Protein AF-A0A2I0IU37-F1 (afdb_monomer)

Organism: Punica granatum (NCBI:txid22663)

Secondary structure (DSSP, 8-state):
-HHHHTTT-HHHHHHHHHHHHHHHHHHHTT-PPPP-----------S--EEEETTTTEEEEGGGEEE-TTS-EEETT-------SSSS------TTSHHHHHHHHTS-----HHHHHHHHHHTT--S--B-SSTT--PBPPHHHHHHHHHTT-HHHHHHHHHHHHHHHHHH-TTEEE---SS----EEE-S-SSS---EEE-TTS-EEETTTSSS--TTS-HHHHHHHHHHHHHTSGGGHHHHSEEEPTTT--EEE--TT---------S----STTPPPPHHHHHHHHHHHHHHHHHHHHHHHHHHHSSGGGTTTS-HHHHHHHHHHHHHHHHHHHHHHHHHHHHHHSPPPTT-HHHHHHHHHHHHHHHHHHHHHHHHIIIIIIGGG-TT-PPP-PPP-TT-SEEPP-TT--------

InterPro domains:
  IPR001841 Zinc finger, RING-type [PS50089] (53-78)
  IPR002867 IBR domain [PF01485] (158-222)
  IPR002867 IBR domain [SM00647] (158-222)
  IPR013083 Zinc finger, RING/FYVE/PHD-type [G3DSA:3.30.40.10] (46-92)
  IPR031127 E3 ubiquitin ligase RBR family [PTHR11685] (43-270)
  IPR044066 TRIAD supradomain [PS51873] (49-304)
  IPR045840 Ariadne domain [PF19422] (288-407)

Nearest PDB structures (foldseek):
  2c12-assembly1_D  TM=5.646E-01  e=4.382E+00  Fusarium oxysporum
  6dfk-assembly1_G  TM=4.548E-01  e=3.039E+00  Plasmodium falciparum 3D7
  4m70-assembly1_A  TM=3.803E-01  e=4.382E+00  Solanum tuberosum
  8wci-assembly1_P  TM=3.614E-01  e=8.645E+00  Enterococcus hirae ATCC 9790

Foldseek 3Di:
DLCLLVLNPPVVLVVCCVPPNDCVSCVSLLHDDDDPPPDDDDDDDDDFDWDAAPQLRDTHGPVQWDAFPVRDIHGLQRAPDPPPPPPPDDDDDDPDCVVVVVVVVPPRGRQHPQNLLLVCLVVVNLPQSFDPDPPRSHGGDLVVSLVSPCVPPVVSSVSSVVSVVVSSQVSDLQKHAQPDPVGPPDIFGDDDPVPCQQWEAEPQLRIAGSNQNHHAQPPDDPVLVVVVVVVCVVVVVVVVQVVQWDADPPPRDTFHDDPPAPDTDDSRPDDDDDDPPDDDDPVLVLLVLLLVLLVSLLVSLVSCLCCLLHPNCPPFDDPVLSVVLSVVSVVLSVVLVVLSVVLRCLSPDDQDPVPNPVSVVVNVVSSVVNLVSSQVSSCCCQCVRQVSGPVHRDDGRDDDSNGRHYGDDPPPPPPPPDD

Solvent-accessible surface area (backbone atoms only — not comparable to full-atom values): 25410 Å² total; per-residue (Å²): 102,61,48,67,68,51,41,60,41,60,68,61,49,52,51,44,38,73,75,62,31,62,72,51,51,32,52,78,44,22,40,73,81,82,74,84,83,86,69,91,76,92,68,83,92,75,76,86,59,60,46,69,17,87,77,72,71,46,72,40,48,54,95,51,41,51,68,48,89,84,68,57,48,38,32,37,75,34,74,73,76,83,89,80,82,86,87,85,73,96,78,84,89,71,98,80,61,56,73,65,51,54,59,61,76,72,68,75,77,39,72,12,55,33,54,51,48,51,53,36,45,73,73,68,44,62,68,77,55,54,48,90,54,86,94,44,68,36,45,59,58,67,70,58,52,41,52,49,31,40,79,76,36,56,69,58,29,54,50,43,54,49,44,49,51,49,50,52,38,73,49,24,90,51,30,43,70,57,79,48,84,76,74,79,85,53,67,50,72,61,91,52,82,87,60,72,67,34,38,33,20,42,86,85,60,50,59,24,16,67,84,72,59,41,70,64,50,46,73,36,38,67,68,60,49,54,54,49,53,56,46,34,64,71,70,54,54,57,50,54,72,60,71,45,34,56,58,39,95,88,75,62,48,77,24,66,46,61,96,88,52,96,69,72,68,72,78,69,91,66,88,82,83,63,75,91,84,49,85,80,56,73,64,59,58,50,53,52,50,41,51,53,50,50,51,53,40,54,57,36,49,52,58,41,47,54,47,58,76,33,78,82,42,57,86,54,53,56,70,70,58,48,53,54,49,50,55,54,50,56,46,50,51,50,54,44,50,56,44,49,54,50,42,51,48,62,72,70,48,82,79,55,90,90,53,61,62,65,56,51,50,52,49,51,53,39,51,54,51,43,50,50,45,51,52,50,50,50,48,45,45,54,54,59,55,26,58,60,36,78,92,47,66,72,75,53,40,77,92,48,82,89,50,51,49,71,54,76,71,90,81,67,82,75,90,76,88,84,134

pLDDT: mean 71.32, std 19.14, range [24.95, 90.94]

Mean predicted aligned error: 16.09 Å

Radius of gyration: 32.8 Å; Cα contacts (8 Å, |Δi|>4): 435; chains: 1; bounding box: 85×67×91 Å

Structure (mmCIF, N/CA/C/O backbone):
data_AF-A0A2I0IU37-F1
#
_entry.id   AF-A0A2I0IU37-F1
#
loop_
_atom_site.group_PDB
_atom_site.id
_atom_site.type_symbol
_atom_site.label_atom_id
_atom_site.label_alt_id
_atom_site.label_comp_id
_atom_site.label_asym_id
_atom_site.label_entity_id
_atom_site.label_seq_id
_atom_site.pdbx_PDB_ins_code
_atom_site.Cartn_x
_atom_site.Cartn_y
_atom_site.Cartn_z
_atom_site.occupancy
_atom_site.B_iso_or_equiv
_atom_site.auth_seq_id
_atom_site.auth_comp_id
_atom_site.auth_asym_id
_atom_site.auth_atom_id
_atom_site.pdbx_PDB_model_num
ATOM 1 N N . MET A 1 1 ? 6.460 -4.623 -22.653 1.00 71.94 1 MET A N 1
ATOM 2 C CA . MET A 1 1 ? 6.183 -3.400 -23.447 1.00 71.94 1 MET A CA 1
ATOM 3 C C . MET A 1 1 ? 4.710 -2.992 -23.521 1.00 71.94 1 MET A C 1
ATOM 5 O O . MET A 1 1 ? 4.407 -1.898 -23.066 1.00 71.94 1 MET A O 1
ATOM 9 N N . VAL A 1 2 ? 3.784 -3.818 -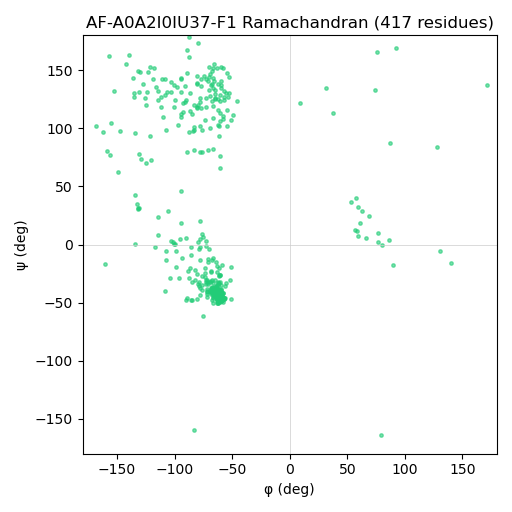24.035 1.00 81.31 2 VAL A N 1
ATOM 10 C CA . VAL A 1 2 ? 2.353 -3.431 -24.171 1.00 81.31 2 VAL A CA 1
ATOM 11 C C . VAL A 1 2 ? 1.696 -3.085 -22.826 1.00 81.31 2 VAL A C 1
ATOM 13 O O . VAL A 1 2 ? 1.024 -2.060 -22.718 1.00 81.31 2 VAL A O 1
ATOM 16 N N . LEU A 1 3 ? 1.945 -3.887 -21.784 1.00 80.44 3 LEU A N 1
ATOM 17 C CA . LEU A 1 3 ? 1.449 -3.609 -20.429 1.00 80.44 3 LEU A CA 1
ATOM 18 C C . LEU A 1 3 ? 2.038 -2.312 -19.865 1.00 80.44 3 LEU A C 1
ATOM 20 O O . LEU A 1 3 ? 1.298 -1.471 -19.377 1.00 80.44 3 LEU A O 1
ATOM 24 N N . ILE A 1 4 ? 3.346 -2.091 -20.030 1.00 76.06 4 ILE A N 1
ATOM 25 C CA . ILE A 1 4 ? 4.011 -0.839 -19.627 1.00 76.06 4 ILE A CA 1
ATOM 26 C C . ILE A 1 4 ? 3.397 0.363 -20.364 1.00 76.06 4 ILE A C 1
ATOM 28 O O . ILE A 1 4 ? 3.166 1.409 -19.761 1.00 76.06 4 ILE A O 1
ATOM 32 N N . HIS A 1 5 ? 3.088 0.237 -21.662 1.00 77.75 5 HIS A N 1
ATOM 33 C CA . HIS A 1 5 ? 2.427 1.304 -22.418 1.00 77.75 5 HIS A CA 1
ATOM 34 C C . HIS A 1 5 ? 1.060 1.665 -21.821 1.00 77.75 5 HIS A C 1
ATOM 36 O O . HIS A 1 5 ? 0.732 2.847 -21.723 1.00 77.75 5 HIS A O 1
ATOM 42 N N . ASN A 1 6 ? 0.311 0.654 -21.383 1.00 78.75 6 ASN A N 1
ATOM 43 C CA . ASN A 1 6 ? -1.023 0.785 -20.806 1.00 78.75 6 ASN A CA 1
ATOM 44 C C . ASN A 1 6 ? -1.031 0.864 -19.273 1.00 78.75 6 ASN A C 1
ATOM 46 O O . ASN A 1 6 ? -2.079 0.661 -18.674 1.00 78.75 6 ASN A O 1
ATOM 50 N N . ARG A 1 7 ? 0.105 1.183 -18.631 1.00 78.56 7 ARG A N 1
ATOM 51 C CA . ARG A 1 7 ? 0.212 1.320 -17.163 1.00 78.56 7 ARG A CA 1
ATOM 52 C C . ARG A 1 7 ? -0.304 0.094 -16.397 1.00 78.56 7 ARG A C 1
ATOM 54 O O . ARG A 1 7 ? -0.900 0.223 -15.339 1.00 78.56 7 ARG A O 1
ATOM 61 N N . TRP A 1 8 ? -0.075 -1.093 -16.954 1.00 78.19 8 TRP A N 1
ATOM 62 C CA . TRP A 1 8 ? -0.468 -2.383 -16.381 1.00 78.19 8 TRP A CA 1
ATOM 63 C C . TRP A 1 8 ? -1.979 -2.578 -16.184 1.00 78.19 8 TRP A C 1
ATOM 65 O O . TRP A 1 8 ? -2.387 -3.495 -15.478 1.00 78.19 8 TRP A O 1
ATOM 75 N N . ASP A 1 9 ? -2.799 -1.774 -16.863 1.00 79.56 9 ASP A N 1
ATOM 76 C CA . ASP A 1 9 ? -4.249 -1.933 -16.920 1.00 79.56 9 ASP A CA 1
ATOM 77 C C . ASP A 1 9 ? -4.616 -3.085 -17.871 1.00 79.56 9 ASP A C 1
ATOM 79 O O . ASP A 1 9 ? -4.598 -2.945 -19.100 1.00 79.56 9 ASP A O 1
ATOM 83 N N . LEU A 1 10 ? -4.873 -4.258 -17.289 1.00 83.12 10 LEU A N 1
ATOM 84 C CA . LEU A 1 10 ? -5.204 -5.470 -18.035 1.00 83.12 10 LEU A CA 1
ATOM 85 C C . LEU A 1 10 ? -6.559 -5.358 -18.732 1.00 83.12 10 LEU A C 1
ATOM 87 O O . LEU A 1 10 ? -6.672 -5.778 -19.881 1.00 83.12 10 LEU A O 1
ATOM 91 N N . GLU A 1 11 ? -7.561 -4.768 -18.082 1.00 83.88 11 GLU A N 1
ATOM 92 C CA . GLU A 1 11 ? -8.905 -4.615 -18.647 1.00 83.88 11 GLU A CA 1
ATOM 93 C C . GLU A 1 11 ? -8.877 -3.741 -19.892 1.00 83.88 11 GLU A C 1
ATOM 95 O O . GLU A 1 11 ? -9.406 -4.122 -20.937 1.00 83.88 11 GLU A O 1
ATOM 100 N N . LYS A 1 12 ? -8.165 -2.613 -19.825 1.00 84.44 12 LYS A N 1
ATOM 101 C CA . LYS A 1 12 ? -7.955 -1.747 -20.981 1.00 84.44 12 LYS A CA 1
ATOM 102 C C . LYS A 1 12 ? -7.259 -2.482 -22.121 1.00 84.44 12 LYS A C 1
ATOM 104 O O . LYS A 1 12 ? -7.632 -2.311 -23.280 1.00 84.44 12 LYS A O 1
ATOM 109 N N . VAL A 1 13 ? -6.250 -3.299 -21.818 1.00 86.00 13 VAL A N 1
ATOM 110 C CA . VAL A 1 13 ? -5.546 -4.088 -22.838 1.00 86.00 13 VAL A CA 1
ATOM 111 C C . VAL A 1 13 ? -6.473 -5.125 -23.468 1.00 86.00 13 VAL A C 1
ATOM 113 O O . VAL A 1 13 ? -6.479 -5.242 -24.693 1.00 86.00 13 VAL A O 1
ATOM 116 N N . TYR A 1 14 ? -7.284 -5.829 -22.675 1.00 87.69 14 TYR A N 1
ATOM 117 C CA . TYR A 1 14 ? -8.273 -6.778 -23.188 1.00 87.69 14 TYR A CA 1
ATOM 118 C C . TYR A 1 14 ? -9.337 -6.089 -24.047 1.00 87.69 14 TYR A C 1
ATOM 120 O O . TYR A 1 14 ? -9.624 -6.569 -25.142 1.00 87.69 14 TYR A O 1
ATOM 128 N N . ALA A 1 15 ? -9.857 -4.939 -23.613 1.00 88.44 15 ALA A N 1
ATOM 129 C CA . ALA A 1 15 ? -10.815 -4.145 -24.378 1.00 88.44 15 ALA A CA 1
ATOM 130 C C . ALA A 1 15 ? -10.221 -3.693 -25.722 1.00 88.44 15 ALA A C 1
ATOM 132 O O . ALA A 1 15 ? -10.802 -3.933 -26.778 1.00 88.44 15 ALA A O 1
ATOM 133 N N . MET A 1 16 ? -9.006 -3.134 -25.714 1.00 86.19 16 MET A N 1
ATOM 134 C CA . MET A 1 16 ? -8.317 -2.722 -26.941 1.00 86.19 16 MET A CA 1
ATOM 135 C C . MET A 1 16 ? -8.012 -3.903 -27.867 1.00 86.19 16 MET A C 1
ATOM 137 O O . MET A 1 16 ? -8.100 -3.761 -29.088 1.00 86.19 16 MET A O 1
ATOM 141 N N . LEU A 1 17 ? -7.649 -5.061 -27.309 1.00 88.75 17 LEU A N 1
ATOM 142 C CA . LEU A 1 17 ? -7.412 -6.278 -28.078 1.00 88.75 17 LEU A CA 1
ATOM 143 C C . LEU A 1 17 ? -8.700 -6.765 -28.753 1.00 88.75 17 LEU A C 1
ATOM 145 O O . LEU A 1 17 ? -8.657 -7.121 -29.929 1.00 88.75 17 LEU A O 1
ATOM 149 N N . ALA A 1 18 ? -9.825 -6.739 -28.035 1.00 88.81 18 ALA A N 1
ATOM 150 C CA . ALA A 1 18 ? -11.132 -7.130 -28.551 1.00 88.81 18 ALA A CA 1
ATOM 151 C C . ALA A 1 18 ? -11.649 -6.164 -29.632 1.00 88.81 18 ALA A C 1
ATOM 153 O O . ALA A 1 18 ? -12.172 -6.609 -30.650 1.00 88.81 18 ALA A O 1
ATOM 154 N N . GLU A 1 19 ? -11.469 -4.854 -29.448 1.00 89.25 19 GLU A N 1
ATOM 155 C CA . GLU A 1 19 ? -11.981 -3.829 -30.368 1.00 89.25 19 GLU A CA 1
ATOM 156 C C . GLU A 1 19 ? -11.107 -3.625 -31.613 1.00 89.25 19 GLU A C 1
ATOM 158 O O . GLU A 1 19 ? -11.607 -3.510 -32.733 1.00 89.25 19 GLU A O 1
ATOM 163 N N . LYS A 1 20 ? -9.787 -3.509 -31.427 1.00 86.94 20 LYS A N 1
ATOM 164 C CA . LYS A 1 20 ? -8.849 -3.065 -32.474 1.00 86.94 20 LYS A CA 1
ATOM 165 C C . LYS A 1 20 ? -7.979 -4.191 -33.030 1.00 86.94 20 LYS A C 1
ATOM 167 O O . LYS A 1 20 ? -7.333 -3.994 -34.065 1.00 86.94 20 LYS A O 1
ATOM 172 N N . GLY A 1 21 ? -7.945 -5.342 -32.359 1.00 87.19 21 GLY A N 1
ATOM 173 C CA . GLY A 1 21 ? -7.084 -6.469 -32.696 1.00 87.19 21 GLY A CA 1
ATOM 174 C C . GLY A 1 21 ? -5.617 -6.272 -32.298 1.00 87.19 21 GLY A C 1
ATOM 175 O O . GLY A 1 21 ? -5.145 -5.167 -32.014 1.00 87.19 21 GLY A O 1
ATOM 176 N N . ALA A 1 22 ? -4.867 -7.376 -32.315 1.00 84.62 22 ALA A N 1
ATOM 177 C CA . ALA A 1 22 ? -3.479 -7.433 -31.860 1.00 84.62 22 ALA A CA 1
ATOM 178 C C . ALA A 1 22 ? -2.561 -6.444 -32.602 1.00 84.62 22 ALA A C 1
ATOM 180 O O . ALA A 1 22 ? -1.798 -5.714 -31.977 1.00 84.62 22 ALA A O 1
ATOM 181 N N . SER A 1 23 ? -2.655 -6.362 -33.932 1.00 82.38 23 SER A N 1
ATOM 182 C CA . SER A 1 23 ? -1.733 -5.557 -34.745 1.00 82.38 23 SER A CA 1
ATOM 183 C C . SER A 1 23 ? -1.749 -4.069 -34.415 1.00 82.38 23 SER A C 1
ATOM 185 O O . SER A 1 23 ? -0.686 -3.456 -34.334 1.00 82.38 23 SER A O 1
ATOM 187 N N . LYS A 1 24 ? -2.929 -3.489 -34.172 1.00 82.94 24 LYS A N 1
ATOM 188 C CA . LYS A 1 24 ? -3.040 -2.081 -33.768 1.00 82.94 24 LYS A CA 1
ATOM 189 C C . LYS A 1 24 ? -2.550 -1.870 -32.338 1.00 82.94 24 LYS A C 1
ATOM 191 O O . LYS A 1 24 ? -1.831 -0.908 -32.096 1.00 82.94 24 LYS A O 1
ATOM 196 N N . LEU A 1 25 ? -2.869 -2.788 -31.422 1.00 85.88 25 LEU A N 1
ATOM 197 C CA . LEU A 1 25 ? -2.403 -2.741 -30.033 1.00 85.88 25 LEU A CA 1
ATOM 198 C C . LEU A 1 25 ? -0.866 -2.743 -29.941 1.00 85.88 25 LEU A C 1
ATOM 200 O O . LEU A 1 25 ? -0.286 -1.933 -29.219 1.00 85.88 25 LEU A O 1
ATOM 204 N N . PHE A 1 26 ? -0.200 -3.623 -30.695 1.00 84.75 26 PHE A N 1
ATOM 205 C CA . PHE A 1 26 ? 1.263 -3.692 -30.740 1.00 84.75 26 PHE A CA 1
ATOM 206 C C . PHE A 1 26 ? 1.877 -2.441 -31.386 1.00 84.75 26 PHE A C 1
ATOM 208 O O . PHE A 1 26 ? 2.810 -1.866 -30.822 1.00 84.75 26 PHE A O 1
ATOM 215 N N . ALA A 1 27 ? 1.312 -1.959 -32.499 1.00 82.56 27 ALA A N 1
ATOM 216 C CA . ALA A 1 27 ? 1.784 -0.748 -33.170 1.00 82.56 27 ALA A CA 1
ATOM 217 C C . ALA A 1 27 ? 1.656 0.511 -32.290 1.00 82.56 27 ALA A C 1
ATOM 219 O O . ALA A 1 27 ? 2.609 1.283 -32.194 1.00 82.56 27 ALA A O 1
ATOM 220 N N . GLU A 1 28 ? 0.526 0.697 -31.596 1.00 82.81 28 GLU A N 1
ATOM 221 C CA . GLU A 1 28 ? 0.327 1.799 -30.637 1.00 82.81 28 GLU A CA 1
ATOM 222 C C . GLU A 1 28 ? 1.335 1.723 -29.471 1.00 82.81 28 GLU A C 1
ATOM 224 O O . GLU A 1 28 ? 1.818 2.748 -28.983 1.00 82.81 28 GLU A O 1
ATOM 229 N N . ALA A 1 29 ? 1.727 0.509 -29.071 1.00 81.06 29 ALA A N 1
ATOM 230 C CA . ALA A 1 29 ? 2.765 0.280 -28.073 1.00 81.06 29 ALA A CA 1
ATOM 231 C C . ALA A 1 29 ? 4.202 0.424 -28.612 1.00 81.06 29 ALA A C 1
ATOM 233 O O . ALA A 1 29 ? 5.134 0.329 -27.816 1.00 81.06 29 ALA A O 1
ATOM 234 N N . GLY A 1 30 ? 4.401 0.655 -29.916 1.00 78.06 30 GLY A N 1
ATOM 235 C CA . GLY A 1 30 ? 5.724 0.721 -30.548 1.00 78.06 30 GLY A CA 1
ATOM 236 C C . GLY A 1 30 ? 6.447 -0.629 -30.604 1.00 78.06 30 GLY A C 1
ATOM 237 O O . GLY A 1 30 ? 7.675 -0.664 -30.629 1.00 78.06 30 GLY A O 1
ATOM 238 N N . VAL A 1 31 ? 5.695 -1.730 -30.576 1.00 82.06 31 VAL A N 1
ATOM 239 C CA . VAL A 1 31 ? 6.197 -3.107 -30.615 1.00 82.06 31 VAL A CA 1
ATOM 240 C C . VAL A 1 31 ? 5.867 -3.702 -31.979 1.00 82.06 31 VAL A C 1
ATOM 242 O O . VAL A 1 31 ? 4.722 -3.658 -32.427 1.00 82.06 31 VAL A O 1
ATOM 245 N N . SER A 1 32 ? 6.855 -4.274 -32.654 1.00 74.94 32 SER A N 1
ATOM 246 C CA . SER A 1 32 ? 6.633 -5.047 -33.877 1.00 74.94 32 SER A CA 1
ATOM 247 C C . SER A 1 32 ? 6.171 -6.463 -33.539 1.00 74.94 32 SER A C 1
ATOM 249 O O . SER A 1 32 ? 6.703 -7.095 -32.632 1.00 74.94 32 SER A O 1
ATOM 251 N N . ILE A 1 33 ? 5.188 -6.977 -34.282 1.00 67.69 33 ILE A N 1
ATOM 252 C CA . ILE A 1 33 ? 4.792 -8.386 -34.182 1.00 67.69 33 ILE A CA 1
ATOM 253 C C . ILE A 1 33 ? 5.898 -9.230 -34.836 1.00 67.69 33 ILE A C 1
ATOM 255 O O . ILE A 1 33 ? 6.213 -8.965 -36.004 1.00 67.69 33 ILE A O 1
ATOM 259 N N . PRO A 1 34 ? 6.473 -10.231 -34.143 1.00 57.00 34 PRO A N 1
ATOM 260 C CA . PRO A 1 34 ? 7.392 -11.173 -34.766 1.00 57.00 34 PRO A CA 1
ATOM 261 C C . PRO A 1 34 ? 6.689 -11.847 -35.944 1.00 57.00 34 PRO A C 1
ATOM 263 O O . PRO A 1 34 ? 5.604 -12.409 -35.787 1.00 57.00 34 PRO A O 1
ATOM 266 N N . LYS A 1 35 ? 7.275 -11.777 -37.139 1.00 53.84 35 LYS A N 1
ATOM 267 C CA . LYS A 1 35 ? 6.810 -12.612 -38.247 1.00 53.84 35 LYS A CA 1
ATOM 268 C C . LYS A 1 35 ? 7.194 -14.051 -37.901 1.00 53.84 35 LYS A C 1
ATOM 270 O O . LYS A 1 35 ? 8.344 -14.297 -37.555 1.00 53.84 35 LYS A O 1
ATOM 275 N N . GLU A 1 36 ? 6.246 -14.987 -37.949 1.00 44.12 36 GLU A N 1
ATOM 276 C CA . GLU A 1 36 ? 6.586 -16.411 -37.913 1.00 44.12 36 GLU A CA 1
ATOM 277 C C . GLU A 1 36 ? 7.467 -16.711 -39.131 1.00 44.12 36 GLU A C 1
ATOM 279 O O . GLU A 1 36 ? 6.978 -16.745 -40.263 1.00 44.12 36 GLU A O 1
ATOM 284 N N . ASP A 1 37 ? 8.766 -16.905 -38.914 1.00 37.66 37 ASP A N 1
ATOM 285 C CA . ASP A 1 37 ? 9.692 -17.313 -39.966 1.00 37.66 37 ASP A CA 1
ATOM 286 C C . ASP A 1 37 ? 9.415 -18.777 -40.349 1.00 37.66 37 ASP A C 1
ATOM 288 O O . ASP A 1 37 ? 10.088 -19.716 -39.925 1.00 37.66 37 ASP A O 1
ATOM 292 N N . ARG A 1 38 ? 8.403 -18.993 -41.195 1.00 44.59 38 ARG A N 1
ATOM 293 C CA . ARG A 1 38 ? 8.286 -20.209 -42.004 1.00 44.59 38 ARG A CA 1
ATOM 294 C C . ARG A 1 38 ? 9.141 -20.065 -43.257 1.00 44.59 38 ARG A C 1
ATOM 296 O O . ARG A 1 38 ? 8.619 -19.796 -44.331 1.00 44.59 38 ARG A O 1
ATOM 303 N N . SER A 1 39 ? 10.439 -20.315 -43.128 1.00 39.28 39 SER A N 1
ATOM 304 C CA . SER A 1 39 ? 11.237 -20.864 -44.232 1.00 39.28 39 SER A CA 1
ATOM 305 C C . SER A 1 39 ? 12.603 -21.322 -43.739 1.00 39.28 39 SER A C 1
ATOM 307 O O . SER A 1 39 ? 13.531 -20.539 -43.551 1.00 39.28 39 SER A O 1
ATOM 309 N N . SER A 1 40 ? 12.706 -22.634 -43.579 1.00 45.16 40 SER A N 1
ATOM 310 C CA . SER A 1 40 ? 13.938 -23.401 -43.578 1.00 45.16 40 SER A CA 1
ATOM 311 C C . SER A 1 40 ? 14.692 -23.207 -44.896 1.00 45.16 40 SER A C 1
ATOM 313 O O . SER A 1 40 ? 14.290 -23.728 -45.935 1.00 45.16 40 SER A O 1
ATOM 315 N N . HIS A 1 41 ? 15.833 -22.527 -44.851 1.00 40.00 41 HIS A N 1
ATOM 316 C CA . HIS A 1 41 ? 16.887 -22.699 -45.849 1.00 40.00 41 HIS A CA 1
ATOM 317 C C . HIS A 1 41 ? 18.165 -23.134 -45.139 1.00 40.00 41 HIS A C 1
ATOM 319 O O . HIS A 1 41 ? 18.947 -22.326 -44.647 1.00 40.00 41 HIS A O 1
ATOM 325 N N . ASN A 1 42 ? 18.341 -24.457 -45.087 1.00 42.31 42 ASN A N 1
ATOM 326 C CA . ASN A 1 42 ? 19.634 -25.086 -44.868 1.00 42.31 42 ASN A CA 1
ATOM 327 C C . ASN A 1 42 ? 20.540 -24.696 -46.039 1.00 42.31 42 ASN A C 1
ATOM 329 O O . ASN A 1 42 ? 20.406 -25.262 -47.121 1.00 42.31 42 ASN A O 1
ATOM 333 N N . ASN A 1 43 ? 21.455 -23.757 -45.818 1.00 40.00 43 ASN A N 1
ATOM 334 C CA . ASN A 1 43 ? 22.636 -23.603 -46.657 1.00 40.00 43 ASN A CA 1
ATOM 335 C C . ASN A 1 43 ? 23.889 -23.818 -45.802 1.00 40.00 43 ASN A C 1
ATOM 337 O O . ASN A 1 43 ? 23.891 -23.434 -44.629 1.00 40.00 43 ASN A O 1
ATOM 341 N N . PRO A 1 44 ? 24.937 -24.461 -46.349 1.00 45.31 44 PRO A N 1
ATOM 342 C CA . PRO A 1 44 ? 26.128 -24.791 -45.588 1.00 45.31 44 PRO A CA 1
ATOM 343 C C . PRO A 1 44 ? 26.857 -23.518 -45.165 1.00 45.31 44 PRO A C 1
ATOM 345 O O . PRO A 1 44 ? 26.965 -22.558 -45.925 1.00 45.31 44 PRO A O 1
ATOM 348 N N . VAL A 1 45 ? 27.369 -23.557 -43.941 1.00 52.81 45 VAL A N 1
ATOM 349 C CA . VAL A 1 45 ? 28.229 -22.549 -43.326 1.00 52.81 45 VAL A CA 1
ATOM 350 C C . VAL A 1 45 ? 29.442 -22.278 -44.219 1.00 52.81 45 VAL A C 1
ATOM 352 O O . VAL A 1 45 ? 30.284 -23.157 -44.393 1.00 52.81 45 VAL A O 1
ATOM 355 N N . ALA A 1 46 ? 29.554 -21.055 -44.736 1.00 44.84 46 ALA A N 1
ATOM 356 C CA . ALA A 1 46 ? 30.813 -20.498 -45.211 1.00 44.84 46 ALA A CA 1
ATOM 357 C C . ALA A 1 46 ? 30.804 -18.965 -45.103 1.00 44.84 46 ALA A C 1
ATOM 359 O O . ALA A 1 46 ? 29.874 -18.306 -45.555 1.00 44.84 46 ALA A O 1
ATOM 360 N N . GLU A 1 47 ? 31.903 -18.464 -44.536 1.00 45.03 47 GLU A N 1
ATOM 361 C CA . GLU A 1 47 ? 32.385 -17.079 -44.510 1.00 45.03 47 GLU A CA 1
ATOM 362 C C . GLU A 1 47 ? 31.650 -16.094 -43.594 1.00 45.03 47 GLU A C 1
ATOM 364 O O . GLU A 1 47 ? 30.429 -16.014 -43.531 1.00 45.03 47 GLU A O 1
ATOM 369 N N . SER A 1 48 ? 32.446 -15.340 -42.830 1.00 56.75 48 SER A N 1
ATOM 370 C CA . SER A 1 48 ? 31.991 -14.331 -41.881 1.00 56.75 48 SER A CA 1
ATOM 371 C C . SER A 1 48 ? 31.074 -13.323 -42.574 1.00 56.75 48 SER A C 1
ATOM 373 O O . SER A 1 48 ? 31.549 -12.420 -43.269 1.00 56.75 48 SER A O 1
ATOM 375 N N . SER A 1 49 ? 29.767 -13.465 -42.374 1.00 76.12 49 SER A N 1
ATOM 376 C CA . SER A 1 49 ? 28.757 -12.501 -42.786 1.00 76.12 49 SER A CA 1
ATOM 377 C C . SER A 1 49 ? 29.092 -11.160 -42.130 1.00 76.12 49 SER A C 1
ATOM 379 O O . SER A 1 49 ? 28.998 -10.979 -40.914 1.00 76.12 49 SER A O 1
ATOM 381 N N . THR A 1 50 ? 29.567 -10.213 -42.938 1.00 81.12 50 THR A N 1
ATOM 382 C CA . THR A 1 50 ? 29.742 -8.825 -42.508 1.00 81.12 50 THR A CA 1
ATOM 383 C C . THR A 1 50 ? 28.504 -8.032 -42.898 1.00 81.12 50 THR A C 1
ATOM 385 O O . THR A 1 50 ? 27.896 -8.272 -43.942 1.00 81.12 50 THR A O 1
ATOM 388 N N . ARG A 1 51 ? 28.091 -7.098 -42.043 1.00 82.88 51 ARG 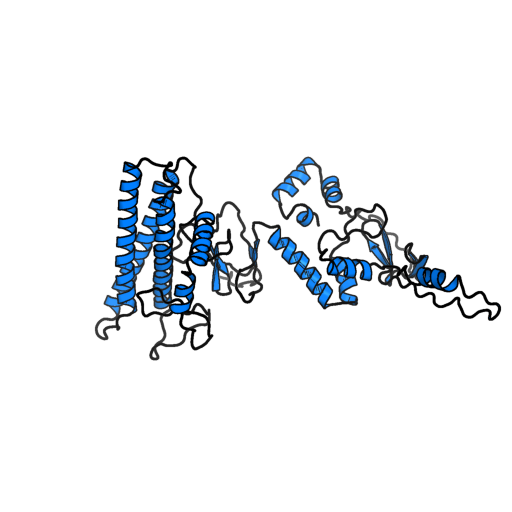A N 1
ATOM 389 C CA . ARG A 1 51 ? 26.956 -6.205 -42.288 1.00 82.88 51 ARG A CA 1
ATOM 390 C C . ARG A 1 51 ? 27.394 -4.755 -42.191 1.00 82.88 51 ARG A C 1
ATOM 392 O O . ARG A 1 51 ? 28.305 -4.423 -41.443 1.00 82.88 51 ARG A O 1
ATOM 399 N N . TYR A 1 52 ? 26.741 -3.898 -42.966 1.00 83.56 52 TYR A N 1
ATOM 400 C CA . TYR A 1 52 ? 27.055 -2.475 -43.035 1.00 83.56 52 TYR A CA 1
ATOM 401 C C . TYR A 1 52 ? 26.319 -1.689 -41.945 1.00 83.56 52 TYR A C 1
ATOM 403 O O . TYR A 1 52 ? 25.105 -1.820 -41.796 1.00 83.56 52 TYR A O 1
ATOM 411 N N . CYS A 1 53 ? 27.045 -0.854 -41.202 1.00 82.75 53 CYS A N 1
ATOM 412 C CA . CYS A 1 53 ? 26.488 0.059 -40.209 1.00 82.75 53 CYS A CA 1
ATOM 413 C C . CYS A 1 53 ? 26.387 1.478 -40.781 1.00 82.75 53 CYS A C 1
ATOM 415 O O . CYS A 1 53 ? 27.409 2.105 -41.059 1.00 82.75 53 CYS A O 1
ATOM 417 N N . SER A 1 54 ? 25.179 2.038 -40.874 1.00 79.31 54 SER A N 1
ATOM 418 C CA . SER A 1 54 ? 24.955 3.403 -41.383 1.00 79.31 54 SER A CA 1
ATOM 419 C C . SER A 1 54 ? 25.437 4.519 -40.441 1.00 79.31 54 SER A C 1
ATOM 421 O O . SER A 1 54 ? 25.562 5.660 -40.874 1.00 79.31 54 SER A O 1
ATOM 423 N N . ILE A 1 55 ? 25.766 4.210 -39.177 1.00 78.62 55 ILE A N 1
ATOM 424 C CA . ILE A 1 55 ? 26.247 5.200 -38.193 1.00 78.62 55 ILE A CA 1
ATOM 425 C C . ILE A 1 55 ? 27.764 5.430 -38.298 1.00 78.62 55 ILE A C 1
ATOM 427 O O . ILE A 1 55 ? 28.206 6.579 -38.307 1.00 78.62 55 ILE A O 1
ATOM 431 N N . CYS A 1 56 ? 28.585 4.370 -38.361 1.00 80.50 56 CYS A N 1
ATOM 432 C CA . CYS A 1 56 ? 30.039 4.508 -38.579 1.00 80.50 56 CYS A CA 1
ATOM 433 C C . CYS A 1 56 ? 30.459 4.403 -40.045 1.00 80.50 56 CYS A C 1
ATOM 435 O O . CYS A 1 56 ? 31.596 4.756 -40.346 1.00 80.50 56 CYS A O 1
ATOM 437 N N . MET A 1 57 ? 29.557 3.976 -40.936 1.00 80.94 57 MET A N 1
ATOM 438 C CA . MET A 1 57 ? 29.822 3.704 -42.353 1.00 80.94 57 MET A CA 1
ATOM 439 C C . MET A 1 57 ? 30.833 2.568 -42.588 1.00 80.94 57 MET A C 1
ATOM 441 O O . MET A 1 57 ? 31.528 2.559 -43.601 1.00 80.94 57 MET A O 1
ATOM 445 N N . GLU A 1 58 ? 30.913 1.602 -41.667 1.00 78.69 58 GLU A N 1
ATOM 446 C CA . GLU A 1 58 ? 31.828 0.454 -41.741 1.00 78.69 58 GLU A CA 1
ATOM 447 C C . GLU A 1 58 ? 31.066 -0.875 -41.798 1.00 78.69 58 GLU A C 1
ATOM 449 O O . GLU A 1 58 ? 29.955 -0.997 -41.269 1.00 78.69 58 GLU A O 1
ATOM 454 N N . SER A 1 59 ? 31.686 -1.881 -42.421 1.00 82.38 59 SER A N 1
ATOM 455 C CA . SER A 1 59 ? 31.197 -3.261 -42.421 1.00 82.38 59 SER A CA 1
ATOM 456 C C . SER A 1 59 ? 31.805 -4.031 -41.254 1.00 82.38 59 SER A C 1
ATOM 458 O O . SER A 1 59 ? 33.026 -4.134 -41.151 1.00 82.38 59 SER A O 1
ATOM 460 N N . MET A 1 60 ? 30.961 -4.588 -40.390 1.00 78.88 60 MET A N 1
ATOM 461 C CA . MET A 1 60 ? 31.377 -5.307 -39.186 1.00 78.88 60 MET A CA 1
ATOM 462 C C . MET A 1 60 ? 30.856 -6.745 -39.202 1.00 78.88 60 MET A C 1
ATOM 464 O O . MET A 1 60 ? 29.812 -7.007 -39.804 1.00 78.88 60 MET A O 1
ATOM 468 N N . PRO A 1 61 ? 31.541 -7.692 -38.540 1.00 84.56 61 PRO A N 1
ATOM 469 C CA . PRO A 1 61 ? 31.022 -9.045 -38.383 1.00 84.56 61 PRO A CA 1
ATOM 470 C C . PRO A 1 61 ? 29.723 -9.054 -37.563 1.00 84.56 61 PRO A C 1
ATOM 472 O O . PRO A 1 61 ? 29.518 -8.199 -36.697 1.00 84.56 61 PRO A O 1
ATOM 475 N N . GLU A 1 62 ? 28.859 -10.042 -37.807 1.00 80.75 62 GLU A N 1
ATOM 476 C CA . GLU A 1 62 ? 27.541 -10.137 -37.157 1.00 80.75 62 GLU A CA 1
ATOM 477 C C . GLU A 1 62 ? 27.592 -10.122 -35.620 1.00 80.75 62 GLU A C 1
ATOM 479 O O . GLU A 1 62 ? 26.725 -9.523 -34.995 1.00 80.75 62 GLU A O 1
ATOM 484 N N . ASN A 1 63 ? 28.630 -10.676 -34.988 1.00 81.88 63 ASN A N 1
ATOM 485 C CA . ASN A 1 63 ? 28.778 -10.671 -33.523 1.00 81.88 63 ASN A CA 1
ATOM 486 C C . ASN A 1 63 ? 29.028 -9.275 -32.909 1.00 81.88 63 ASN A C 1
ATOM 488 O O . ASN A 1 63 ? 28.918 -9.106 -31.696 1.00 81.88 63 ASN A O 1
ATOM 492 N N . HIS A 1 64 ? 29.364 -8.271 -33.722 1.00 84.25 64 HIS A N 1
ATOM 493 C CA . HIS A 1 64 ? 29.579 -6.890 -33.289 1.00 84.25 64 HIS A CA 1
ATOM 494 C C . HIS A 1 64 ? 28.402 -5.967 -33.617 1.00 84.25 64 HIS A C 1
ATOM 496 O O . HIS A 1 64 ? 28.473 -4.763 -33.341 1.00 84.25 64 HIS A O 1
ATOM 502 N N . MET A 1 65 ? 27.324 -6.509 -34.186 1.00 87.31 65 MET A N 1
ATOM 503 C CA . MET A 1 65 ? 26.149 -5.752 -34.594 1.00 87.31 65 MET A CA 1
ATOM 504 C C . MET A 1 65 ? 24.877 -6.352 -34.011 1.00 87.31 65 MET A C 1
ATOM 506 O O . MET A 1 65 ? 24.667 -7.558 -34.045 1.00 87.31 65 MET A O 1
ATOM 510 N N . THR A 1 66 ? 23.982 -5.491 -33.538 1.00 88.50 66 THR A N 1
ATOM 511 C CA . THR A 1 66 ? 22.665 -5.908 -33.053 1.00 88.50 66 THR A CA 1
ATOM 512 C C . THR A 1 66 ? 21.597 -5.391 -33.996 1.00 88.50 66 THR A C 1
ATOM 514 O O . THR A 1 66 ? 21.552 -4.197 -34.317 1.00 88.50 66 THR A O 1
ATOM 517 N N . ARG A 1 67 ? 20.742 -6.305 -34.461 1.00 88.75 67 ARG A N 1
ATOM 518 C CA . ARG A 1 67 ? 19.518 -6.004 -35.206 1.00 88.75 67 ARG A CA 1
ATOM 519 C C . ARG A 1 67 ? 18.345 -5.954 -34.228 1.00 88.75 67 ARG A C 1
ATOM 521 O O . ARG A 1 67 ? 18.189 -6.868 -33.431 1.00 88.75 67 ARG A O 1
ATOM 528 N N . MET A 1 68 ? 17.536 -4.904 -34.318 1.00 86.81 68 MET A N 1
ATOM 529 C CA . MET A 1 68 ? 16.280 -4.774 -33.571 1.00 86.81 68 MET A CA 1
ATOM 530 C C . MET A 1 68 ? 15.113 -5.379 -34.352 1.00 86.81 68 MET A C 1
ATOM 532 O O . MET A 1 68 ? 15.218 -5.586 -35.561 1.00 86.81 68 MET A O 1
ATOM 536 N N . ASP A 1 69 ? 13.969 -5.558 -33.695 1.00 82.88 69 ASP A N 1
ATOM 537 C CA . ASP A 1 69 ? 12.765 -6.135 -34.312 1.00 82.88 69 ASP A CA 1
ATOM 538 C C . ASP A 1 69 ? 12.195 -5.288 -35.466 1.00 82.88 69 ASP A C 1
ATOM 540 O O . ASP A 1 69 ? 11.570 -5.809 -36.388 1.00 82.88 69 ASP A O 1
ATOM 544 N N . CYS A 1 70 ? 12.488 -3.982 -35.485 1.00 83.38 70 CYS A N 1
ATOM 545 C CA . CYS A 1 70 ? 12.205 -3.107 -36.629 1.00 83.38 70 CYS A CA 1
ATOM 546 C C . CYS A 1 70 ? 13.087 -3.373 -37.864 1.00 83.38 70 CYS A C 1
ATOM 548 O O . CYS A 1 70 ? 12.908 -2.726 -38.890 1.00 83.38 70 CYS A O 1
ATOM 550 N N . GLY A 1 71 ? 14.053 -4.291 -37.778 1.00 83.00 71 GLY A N 1
ATOM 551 C CA . GLY A 1 71 ? 14.967 -4.668 -38.858 1.00 83.00 71 GLY A CA 1
ATOM 552 C C . GLY A 1 71 ? 16.257 -3.843 -38.929 1.00 83.00 71 GLY A C 1
ATOM 553 O O . GLY A 1 71 ? 17.236 -4.304 -39.526 1.00 83.00 71 GLY A O 1
ATOM 554 N N . HIS A 1 72 ? 16.302 -2.673 -38.283 1.00 87.31 72 HIS A N 1
ATOM 555 C CA . HIS A 1 72 ? 17.488 -1.812 -38.243 1.00 87.31 72 HIS A CA 1
ATOM 556 C C . HIS A 1 72 ? 18.626 -2.452 -37.445 1.00 87.31 72 HIS A C 1
ATOM 558 O O . HIS A 1 72 ? 18.406 -3.049 -36.387 1.00 87.31 72 HIS A O 1
ATOM 564 N N . CYS A 1 73 ? 19.850 -2.330 -37.958 1.00 87.31 73 CYS A N 1
ATOM 565 C CA . CYS A 1 73 ? 21.027 -3.008 -37.432 1.00 87.31 73 CYS A CA 1
ATOM 566 C C . CYS A 1 73 ? 22.213 -2.047 -37.358 1.00 87.31 73 CYS A C 1
ATOM 568 O O . CYS A 1 73 ? 22.571 -1.423 -38.354 1.00 87.31 73 CYS A O 1
ATOM 570 N N . PHE A 1 74 ? 22.830 -1.953 -36.182 1.00 88.44 74 PHE A N 1
ATOM 571 C CA . PHE A 1 74 ? 23.959 -1.057 -35.931 1.00 88.44 74 PHE A CA 1
ATOM 572 C C . PHE A 1 74 ? 25.011 -1.745 -35.064 1.00 88.44 74 PHE A C 1
ATOM 574 O O . PHE A 1 74 ? 24.731 -2.741 -34.392 1.00 88.44 74 PHE A O 1
ATOM 581 N N . CYS A 1 75 ? 26.221 -1.189 -35.052 1.00 89.19 75 CYS A N 1
ATOM 582 C CA . CYS A 1 75 ? 27.305 -1.663 -34.197 1.00 89.19 75 CYS A CA 1
ATOM 583 C C . CYS A 1 75 ? 26.953 -1.530 -32.710 1.00 89.19 75 CYS A C 1
ATOM 585 O O . CYS A 1 75 ? 26.475 -0.481 -32.265 1.00 89.19 75 CYS A O 1
ATOM 587 N N . ASN A 1 76 ? 27.295 -2.552 -31.924 1.00 86.00 76 ASN A N 1
ATOM 588 C CA . ASN A 1 76 ? 27.163 -2.520 -30.464 1.00 86.00 76 ASN A CA 1
ATOM 589 C C . ASN A 1 76 ? 28.052 -1.414 -29.884 1.00 86.00 76 ASN A C 1
ATOM 591 O O . ASN A 1 76 ? 27.592 -0.530 -29.164 1.00 86.00 76 ASN A O 1
ATOM 595 N N . ASN A 1 77 ? 29.312 -1.400 -30.326 1.00 82.88 77 ASN A N 1
ATOM 596 C CA . ASN A 1 77 ? 30.340 -0.447 -29.925 1.00 82.88 77 ASN A CA 1
ATOM 597 C C . ASN A 1 77 ? 30.858 0.313 -31.151 1.00 82.88 77 ASN A C 1
ATOM 599 O O . ASN A 1 77 ? 31.955 0.050 -31.639 1.00 82.88 77 ASN A O 1
ATOM 603 N N . CYS A 1 78 ? 30.044 1.227 -31.677 1.00 78.69 78 CYS A N 1
ATOM 604 C CA . CYS A 1 78 ? 30.401 2.072 -32.815 1.00 78.69 78 CYS A CA 1
ATOM 605 C C . CYS A 1 78 ? 31.613 2.950 -32.447 1.00 78.69 78 CYS A C 1
ATOM 607 O O . CYS A 1 78 ? 31.477 3.921 -31.710 1.00 78.69 78 CYS A O 1
ATOM 609 N N . LYS A 1 79 ? 32.819 2.587 -32.897 1.00 63.69 79 LYS A N 1
ATOM 610 C CA . LYS A 1 79 ? 34.049 3.341 -32.623 1.00 63.69 79 LYS A CA 1
ATOM 611 C C . LYS A 1 79 ? 34.488 4.053 -33.894 1.00 63.69 79 LYS A C 1
ATOM 613 O O . LYS A 1 79 ? 35.184 3.460 -34.705 1.00 63.69 79 LYS A O 1
ATOM 618 N N . LYS A 1 80 ? 34.176 5.342 -34.048 1.00 51.66 80 LYS A N 1
ATOM 619 C CA . LYS A 1 80 ? 34.963 6.170 -34.972 1.00 51.66 80 LYS A CA 1
ATOM 620 C C . LYS A 1 80 ? 36.201 6.648 -34.226 1.00 51.66 80 LYS A C 1
ATOM 622 O O . LYS A 1 80 ? 36.142 7.603 -33.461 1.00 51.66 80 LYS A O 1
ATOM 627 N N . PHE A 1 81 ? 37.322 5.967 -34.430 1.00 44.78 81 PHE A N 1
ATOM 628 C CA . PHE A 1 81 ? 38.636 6.507 -34.086 1.00 44.78 81 PHE A CA 1
ATOM 629 C C . PHE A 1 81 ? 39.517 6.458 -35.332 1.00 44.78 81 PHE A C 1
ATOM 631 O O . PHE A 1 81 ? 40.437 5.654 -35.438 1.00 44.78 81 PHE A O 1
ATOM 638 N N . SER A 1 82 ? 39.212 7.304 -36.320 1.00 38.94 82 SER A N 1
ATOM 639 C CA . SER A 1 82 ? 40.120 7.501 -37.452 1.00 38.94 82 SER A CA 1
ATOM 640 C C . SER A 1 82 ? 41.100 8.626 -37.130 1.00 38.94 82 SER A C 1
ATOM 642 O O . SER A 1 82 ? 40.955 9.759 -37.574 1.00 38.94 82 SER A O 1
ATOM 644 N N . LEU A 1 83 ? 42.124 8.289 -36.347 1.00 41.09 83 LEU A N 1
ATOM 645 C CA . LEU A 1 83 ? 43.395 9.017 -36.293 1.00 41.09 83 LEU A CA 1
ATOM 646 C C . LEU A 1 83 ? 44.397 8.351 -37.259 1.00 41.09 83 LEU A C 1
ATOM 648 O O . LEU A 1 83 ? 45.528 8.050 -36.895 1.00 41.09 83 LEU A O 1
ATOM 652 N N . ARG A 1 84 ? 43.972 8.044 -38.495 1.00 39.56 84 ARG A N 1
ATOM 653 C CA . ARG A 1 84 ? 44.836 7.399 -39.508 1.00 39.56 84 ARG A CA 1
ATOM 654 C C . ARG A 1 84 ? 45.158 8.252 -40.741 1.00 39.56 84 ARG A C 1
ATOM 656 O O . ARG A 1 84 ? 45.802 7.743 -41.645 1.00 39.56 84 ARG A O 1
ATOM 663 N N . TYR A 1 85 ? 44.797 9.539 -40.763 1.00 40.84 85 TYR A N 1
ATOM 664 C CA . TYR A 1 85 ? 44.980 10.402 -41.947 1.00 40.84 85 TYR A CA 1
ATOM 665 C C . TYR A 1 85 ? 45.624 11.783 -41.691 1.00 40.84 85 TYR A C 1
ATOM 667 O O . TYR A 1 85 ? 45.351 12.725 -42.423 1.00 40.84 85 TYR A O 1
ATOM 675 N N . LEU A 1 86 ? 46.509 11.935 -40.696 1.00 42.53 86 LEU A N 1
ATOM 676 C CA . LEU A 1 86 ? 47.274 13.189 -40.507 1.00 42.53 86 LEU A CA 1
ATOM 677 C C . LEU A 1 86 ? 48.785 12.989 -40.283 1.00 42.53 86 LEU A C 1
ATOM 679 O O . LEU A 1 86 ? 49.414 13.756 -39.566 1.00 42.53 86 LEU A O 1
ATOM 683 N N . LEU A 1 87 ? 49.396 11.986 -40.923 1.00 43.06 87 LEU A N 1
ATOM 684 C CA . LEU A 1 87 ? 50.862 11.903 -41.052 1.00 43.06 87 LEU A CA 1
ATOM 685 C C . LEU A 1 87 ? 51.305 11.536 -42.476 1.00 43.06 87 LEU A C 1
ATOM 687 O O . LEU A 1 87 ? 52.217 10.738 -42.658 1.00 43.06 87 LEU A O 1
ATOM 691 N N . VAL A 1 88 ? 50.691 12.126 -43.505 1.00 42.66 88 VAL A N 1
ATOM 692 C CA . VAL A 1 88 ? 51.333 12.193 -44.827 1.00 42.66 88 VAL A CA 1
ATOM 693 C C . VAL A 1 88 ? 51.189 13.601 -45.380 1.00 42.66 88 VAL A C 1
ATOM 695 O O . VAL A 1 88 ? 50.174 13.950 -45.962 1.00 42.66 88 VAL A O 1
ATOM 698 N N . SER A 1 89 ? 52.257 14.361 -45.148 1.00 38.06 89 SER A N 1
ATOM 699 C CA . SER A 1 89 ? 52.807 15.469 -45.936 1.00 38.06 89 SER A CA 1
ATOM 700 C C . SER A 1 89 ? 53.029 16.718 -45.089 1.00 38.06 89 SER A C 1
ATOM 702 O O . SER A 1 89 ? 52.232 17.654 -45.071 1.00 38.06 89 SER A O 1
ATOM 704 N N . SER A 1 90 ? 54.180 16.741 -44.413 1.00 49.25 90 SER A N 1
ATOM 705 C CA . SER A 1 90 ? 54.872 17.990 -44.115 1.00 49.25 90 SER A CA 1
ATOM 706 C C . SER A 1 90 ? 54.982 18.794 -45.403 1.00 49.25 90 SER A C 1
ATOM 708 O O . SER A 1 90 ? 55.693 18.356 -46.304 1.00 49.25 90 SER A O 1
ATOM 710 N N . SER A 1 91 ? 54.269 19.918 -45.501 1.00 52.34 91 SER A N 1
ATOM 711 C CA . SER A 1 91 ? 54.740 21.218 -46.011 1.00 52.34 91 SER A CA 1
ATOM 712 C C . SER A 1 91 ? 53.560 22.193 -46.169 1.00 52.34 91 SER A C 1
ATOM 714 O O . SER A 1 91 ? 52.523 21.827 -46.705 1.00 52.34 91 SER A O 1
ATOM 716 N N . PHE A 1 92 ? 53.787 23.447 -45.762 1.00 40.25 92 PHE A N 1
ATOM 717 C CA . PHE A 1 92 ? 52.989 24.662 -46.019 1.00 40.25 92 PHE A CA 1
ATOM 718 C C . PHE A 1 92 ? 51.814 25.013 -45.077 1.00 40.25 92 PHE A C 1
ATOM 720 O O . PHE A 1 92 ? 50.651 24.702 -45.297 1.00 40.25 92 PHE A O 1
ATOM 727 N N . ILE A 1 93 ? 52.193 25.742 -44.020 1.00 47.75 93 ILE A N 1
ATOM 728 C CA . ILE A 1 93 ? 51.593 26.962 -43.439 1.00 47.75 93 ILE A CA 1
ATOM 729 C C . ILE A 1 93 ? 50.221 27.398 -44.000 1.00 47.75 93 ILE A C 1
ATOM 731 O O . ILE A 1 93 ? 50.141 27.808 -45.151 1.00 47.75 93 ILE A O 1
ATOM 735 N N . LEU A 1 94 ? 49.211 27.490 -43.118 1.00 37.94 94 LEU A N 1
ATOM 736 C CA . LEU A 1 94 ? 48.430 28.718 -42.854 1.00 37.94 94 LEU A CA 1
ATOM 737 C C . LEU A 1 94 ? 47.686 28.592 -41.506 1.00 37.94 94 LEU A C 1
ATOM 739 O O . LEU A 1 94 ? 46.607 28.008 -41.381 1.00 37.94 94 LEU A O 1
ATOM 743 N N . VAL A 1 95 ? 48.312 29.150 -40.470 1.00 50.22 95 VAL A N 1
ATOM 744 C CA . VAL A 1 95 ? 47.823 29.219 -39.087 1.00 50.22 95 VAL A CA 1
ATOM 745 C C . VAL A 1 95 ? 46.775 30.329 -38.987 1.00 50.22 95 VAL A C 1
ATOM 747 O O . VAL A 1 95 ? 47.092 31.446 -38.597 1.00 50.22 95 VAL A O 1
ATOM 750 N N . SER A 1 96 ? 45.536 30.061 -39.410 1.00 47.84 96 SER A N 1
ATOM 751 C CA . SER A 1 96 ? 44.355 30.885 -39.049 1.00 47.84 96 SER A CA 1
ATOM 752 C C . SER A 1 96 ? 43.005 30.170 -39.220 1.00 47.84 96 SER A C 1
ATOM 754 O O . SER A 1 96 ? 42.014 30.610 -38.652 1.00 47.84 96 SER A O 1
ATOM 756 N N . PHE A 1 97 ? 42.941 29.062 -39.969 1.00 44.03 97 PHE A N 1
ATOM 757 C CA . PHE A 1 97 ? 41.714 28.258 -40.138 1.00 44.03 97 PHE A CA 1
ATOM 758 C C . PHE A 1 97 ? 41.749 26.910 -39.393 1.00 44.03 97 PHE A C 1
ATOM 760 O O . PHE A 1 97 ? 40.744 26.201 -39.330 1.00 44.03 97 PHE A O 1
ATOM 767 N N . PHE A 1 98 ? 42.888 26.565 -38.785 1.00 45.00 98 PHE A N 1
ATOM 768 C CA . PHE A 1 98 ? 43.107 25.278 -38.119 1.00 45.00 98 PHE A CA 1
ATOM 769 C C . PHE A 1 98 ? 42.276 25.096 -36.836 1.00 45.00 98 PHE A C 1
ATOM 771 O O . PHE A 1 98 ? 41.827 23.984 -36.560 1.00 45.00 98 PHE A O 1
ATOM 778 N N . ASP A 1 99 ? 41.973 26.170 -36.100 1.00 44.66 99 ASP A N 1
ATOM 779 C CA . ASP A 1 99 ? 41.237 26.076 -34.827 1.00 44.66 99 ASP A CA 1
ATOM 780 C C . ASP A 1 99 ? 39.730 25.826 -34.999 1.00 44.66 99 ASP A C 1
ATOM 782 O O . ASP A 1 99 ? 39.097 25.196 -34.147 1.00 44.66 99 ASP A O 1
ATOM 786 N N . LEU A 1 100 ? 39.140 26.257 -36.122 1.00 41.44 100 LEU A N 1
ATOM 787 C CA . LEU A 1 100 ? 37.741 25.950 -36.443 1.00 41.44 100 LEU A CA 1
ATOM 788 C C . LEU A 1 100 ? 37.593 24.557 -37.074 1.00 41.44 100 LEU A C 1
ATOM 790 O O . LEU A 1 100 ? 36.587 23.881 -36.849 1.00 41.44 100 LEU A O 1
ATOM 794 N N . TRP A 1 101 ? 38.612 24.091 -37.805 1.00 39.56 101 TRP A N 1
ATOM 795 C CA . TRP A 1 101 ? 38.604 22.764 -38.420 1.00 39.56 101 TRP A CA 1
ATOM 796 C C . TRP A 1 101 ? 38.857 21.643 -37.397 1.00 39.56 101 TRP A C 1
ATOM 798 O O . TRP A 1 101 ? 38.152 20.632 -37.415 1.00 39.56 101 TRP A O 1
ATOM 808 N N . ILE A 1 102 ? 39.758 21.848 -36.424 1.00 42.31 102 ILE A N 1
ATOM 809 C CA . ILE A 1 102 ? 39.997 20.890 -35.328 1.00 42.31 102 ILE A CA 1
ATOM 810 C C . ILE A 1 102 ? 38.814 20.815 -34.349 1.00 42.31 102 ILE A C 1
ATOM 812 O O . ILE A 1 102 ? 38.507 19.726 -33.861 1.00 42.31 102 ILE A O 1
ATOM 816 N N . ARG A 1 103 ? 38.065 21.908 -34.123 1.00 39.50 103 ARG A N 1
ATOM 817 C CA . ARG A 1 103 ? 36.821 21.856 -33.324 1.00 39.50 103 ARG A CA 1
ATOM 818 C C . ARG A 1 103 ? 35.703 21.052 -34.000 1.00 39.50 103 ARG A C 1
ATOM 820 O O . ARG A 1 103 ? 34.933 20.414 -33.285 1.00 39.50 103 ARG A O 1
ATOM 827 N N . CYS A 1 104 ? 35.644 21.018 -35.338 1.00 40.16 104 CYS A N 1
ATOM 828 C CA . CYS A 1 104 ? 34.697 20.168 -36.079 1.00 40.16 104 CYS A CA 1
ATOM 829 C C . CYS A 1 104 ? 35.132 18.694 -36.170 1.00 40.16 104 CYS A C 1
ATOM 831 O O . CYS A 1 104 ? 34.280 17.809 -36.162 1.00 40.16 104 CYS A O 1
ATOM 833 N N . LEU A 1 105 ? 36.436 18.401 -36.221 1.00 39.53 105 LEU A N 1
ATOM 834 C CA . LEU A 1 105 ? 36.954 17.023 -36.266 1.00 39.53 105 LEU A CA 1
ATOM 835 C C . LEU A 1 105 ? 36.789 16.253 -34.940 1.00 39.53 105 LEU A C 1
ATOM 837 O O . LEU A 1 105 ? 36.879 15.028 -34.939 1.00 39.53 105 LEU A O 1
ATOM 841 N N . PHE A 1 106 ? 36.507 16.941 -33.827 1.00 44.03 106 PHE A N 1
ATOM 842 C CA . PHE A 1 106 ? 36.426 16.343 -32.487 1.00 44.03 106 PHE A CA 1
ATOM 843 C C . PHE A 1 106 ? 35.008 16.040 -31.960 1.00 44.03 106 PHE A C 1
ATOM 845 O O . PHE A 1 106 ? 34.883 15.560 -30.836 1.00 44.03 106 PHE A O 1
ATOM 852 N N . THR A 1 107 ? 33.929 16.301 -32.708 1.00 42.09 107 THR A N 1
ATOM 853 C CA . THR A 1 107 ? 32.566 16.351 -32.119 1.00 42.09 107 THR A CA 1
ATOM 854 C C . THR A 1 107 ? 31.471 15.569 -32.852 1.00 42.09 107 THR A C 1
ATOM 856 O O . THR A 1 107 ? 30.298 15.901 -32.741 1.00 42.09 107 THR A O 1
ATOM 859 N N . TYR A 1 108 ? 31.802 14.457 -33.509 1.00 49.00 108 TYR A N 1
ATOM 860 C CA . TYR A 1 108 ? 30.793 13.439 -33.842 1.00 49.00 108 TYR A CA 1
ATOM 861 C C . TYR A 1 108 ? 31.278 12.067 -33.382 1.00 49.00 108 TYR A C 1
ATOM 863 O O . TYR A 1 108 ? 31.720 11.237 -34.176 1.00 49.00 108 TYR A O 1
ATOM 871 N N . ALA A 1 109 ? 31.239 11.840 -32.067 1.00 54.47 109 ALA A N 1
ATOM 872 C CA . ALA A 1 109 ? 31.374 10.495 -31.528 1.00 54.47 109 ALA A CA 1
ATOM 873 C C . ALA A 1 109 ? 30.219 9.651 -32.086 1.00 54.47 109 ALA A C 1
ATOM 875 O O . ALA A 1 109 ? 29.055 9.919 -31.793 1.00 54.47 109 ALA A O 1
ATOM 876 N N . CYS A 1 110 ? 30.527 8.662 -32.927 1.00 62.88 110 CYS A N 1
ATOM 877 C CA . CYS A 1 110 ? 29.529 7.692 -33.359 1.00 62.88 110 CYS A CA 1
ATOM 878 C C . CYS A 1 110 ? 28.994 6.961 -32.123 1.00 62.88 110 CYS A C 1
ATOM 880 O O . CYS A 1 110 ? 29.760 6.372 -31.364 1.00 62.88 110 CYS A O 1
ATOM 882 N N . VAL A 1 111 ? 27.681 6.999 -31.919 1.00 71.38 111 VAL A N 1
ATOM 883 C CA . VAL A 1 111 ? 27.028 6.331 -30.792 1.00 71.38 111 VAL A CA 1
ATOM 884 C C . VAL A 1 111 ? 26.559 4.960 -31.272 1.00 71.38 111 VAL A C 1
ATOM 886 O O . VAL A 1 111 ? 25.704 4.858 -32.145 1.00 71.38 111 VAL A O 1
ATOM 889 N N . GLY A 1 112 ? 27.166 3.897 -30.744 1.00 82.94 112 GLY A N 1
ATOM 890 C CA . GLY A 1 112 ? 26.663 2.532 -30.929 1.00 82.94 112 GLY A CA 1
ATOM 891 C C . GLY A 1 112 ? 25.503 2.225 -29.992 1.00 82.94 112 GLY A C 1
ATOM 892 O O . GLY A 1 112 ? 25.218 3.009 -29.083 1.00 82.94 112 GLY A O 1
ATOM 893 N N . TRP A 1 113 ? 24.880 1.057 -30.160 1.00 87.88 113 TRP A N 1
ATOM 894 C CA . TRP A 1 113 ? 23.769 0.632 -29.301 1.00 87.88 113 TRP A CA 1
ATOM 895 C C . TRP A 1 113 ? 24.095 0.738 -27.812 1.00 87.88 113 TRP A C 1
ATOM 897 O O . TRP A 1 113 ? 23.319 1.315 -27.052 1.00 87.88 113 TRP A O 1
ATOM 907 N N . THR A 1 114 ? 25.270 0.252 -27.407 1.00 86.62 114 THR A N 1
ATOM 908 C CA . THR A 1 114 ? 25.676 0.233 -26.002 1.00 86.62 114 THR A CA 1
ATOM 909 C C . THR A 1 114 ? 25.764 1.644 -25.422 1.00 86.62 114 THR A C 1
ATOM 911 O O . THR A 1 114 ? 25.265 1.895 -24.330 1.00 86.62 114 THR A O 1
ATOM 914 N N . GLU A 1 115 ? 26.360 2.597 -26.144 1.00 86.88 115 GLU A N 1
ATOM 915 C CA . GLU A 1 115 ? 26.463 3.983 -25.672 1.00 86.88 115 GLU A CA 1
ATOM 916 C C . GLU A 1 115 ? 25.091 4.676 -25.654 1.00 86.88 115 GLU A C 1
ATOM 918 O O . GLU A 1 115 ? 24.764 5.347 -24.679 1.00 86.88 115 GLU A O 1
ATOM 923 N N . ASN A 1 116 ? 24.243 4.450 -26.663 1.00 87.94 116 ASN A N 1
ATOM 924 C CA . ASN A 1 116 ? 22.886 5.001 -26.695 1.00 87.94 116 ASN A CA 1
ATOM 925 C C . ASN A 1 116 ? 22.048 4.543 -25.490 1.00 87.94 116 ASN A C 1
ATOM 927 O O . ASN A 1 116 ? 21.357 5.348 -24.859 1.00 87.94 116 ASN A O 1
ATOM 931 N N . PHE A 1 117 ? 22.135 3.259 -25.138 1.00 89.25 117 PHE A N 1
ATOM 932 C CA . PHE A 1 117 ? 21.446 2.705 -23.975 1.00 89.25 117 PHE A CA 1
ATOM 933 C C . PHE A 1 117 ? 21.990 3.270 -22.668 1.00 89.25 117 PHE A C 1
ATOM 935 O O . PHE A 1 117 ? 21.212 3.723 -21.832 1.00 89.25 117 PHE A O 1
ATOM 942 N N . ILE A 1 118 ? 23.313 3.344 -22.517 1.00 86.69 118 ILE A N 1
ATOM 943 C CA . ILE A 1 118 ? 23.950 3.924 -21.329 1.00 86.69 118 ILE A CA 1
ATOM 944 C C . ILE A 1 118 ? 23.527 5.380 -21.132 1.00 86.69 118 ILE A C 1
ATOM 946 O O . ILE A 1 118 ? 23.122 5.762 -20.033 1.00 86.69 118 ILE A O 1
ATOM 950 N N . ILE A 1 119 ? 23.583 6.187 -22.193 1.00 86.94 119 ILE A N 1
ATOM 951 C CA . ILE A 1 119 ? 23.149 7.583 -22.170 1.00 86.94 119 ILE A CA 1
ATOM 952 C C . ILE A 1 119 ? 21.669 7.654 -21.788 1.00 86.94 119 ILE A C 1
ATOM 954 O O . ILE A 1 119 ? 21.316 8.412 -20.887 1.00 86.94 119 ILE A O 1
ATOM 958 N N . SER A 1 120 ? 20.809 6.848 -22.410 1.00 85.56 120 SER A N 1
ATOM 959 C CA . SER A 1 120 ? 19.371 6.838 -22.120 1.00 85.56 120 SER A CA 1
ATOM 960 C C . SER A 1 120 ? 19.080 6.511 -20.649 1.00 85.56 120 SER A C 1
ATOM 962 O O . SER A 1 120 ? 18.372 7.271 -19.986 1.00 85.56 120 SER A O 1
ATOM 964 N N . ILE A 1 121 ? 19.704 5.462 -20.103 1.00 86.62 121 ILE A N 1
ATOM 965 C CA . ILE A 1 121 ? 19.525 5.037 -18.706 1.00 86.62 121 ILE A CA 1
ATOM 966 C C . ILE A 1 121 ? 20.066 6.095 -17.735 1.00 86.62 121 ILE A C 1
ATOM 968 O O . ILE A 1 121 ? 19.441 6.383 -16.712 1.00 86.62 121 ILE A O 1
ATOM 972 N N . ARG A 1 122 ? 21.209 6.724 -18.046 1.00 85.75 122 ARG A N 1
ATOM 973 C CA . ARG A 1 122 ? 21.780 7.809 -17.227 1.00 85.75 122 ARG A CA 1
ATOM 974 C C . ARG A 1 122 ? 20.882 9.042 -17.178 1.00 85.75 122 ARG A C 1
ATOM 976 O O . ARG A 1 122 ? 20.770 9.645 -16.116 1.00 85.75 122 ARG A O 1
ATOM 983 N N . HIS A 1 123 ? 20.197 9.359 -18.274 1.00 83.38 123 HIS A N 1
ATOM 984 C CA . HIS A 1 123 ? 19.183 10.417 -18.330 1.00 83.38 123 HIS A CA 1
ATOM 985 C C . HIS A 1 123 ? 17.840 10.013 -17.691 1.00 83.38 123 HIS A C 1
ATOM 987 O O . HIS A 1 123 ? 16.853 10.729 -17.843 1.00 83.38 123 HIS A O 1
ATOM 993 N N . GLY A 1 124 ? 17.771 8.871 -16.997 1.00 76.69 124 GLY A N 1
ATOM 994 C CA . GLY A 1 124 ? 16.561 8.403 -16.316 1.00 76.69 124 GLY A CA 1
ATOM 995 C C . GLY A 1 124 ? 15.506 7.809 -17.252 1.00 76.69 124 GLY A C 1
ATOM 996 O O . GLY A 1 124 ? 14.389 7.540 -16.818 1.00 76.69 124 GLY A O 1
ATOM 997 N N . LYS A 1 125 ? 15.831 7.575 -18.531 1.00 75.94 125 LYS A N 1
ATOM 998 C CA . LYS A 1 125 ? 14.935 6.870 -19.453 1.00 75.94 125 LYS A CA 1
ATOM 999 C C . LYS A 1 125 ? 15.120 5.368 -19.272 1.00 75.94 125 LYS A C 1
ATOM 1001 O O . LYS A 1 125 ? 16.038 4.779 -19.833 1.00 75.94 125 LYS A O 1
ATOM 1006 N N . SER A 1 126 ? 14.236 4.755 -18.495 1.00 72.00 126 SER A N 1
ATOM 1007 C CA . SER A 1 126 ? 14.124 3.296 -18.375 1.00 72.00 126 SER A CA 1
ATOM 1008 C C . SER A 1 126 ? 13.016 2.701 -19.238 1.00 72.00 126 SER A C 1
ATOM 1010 O O . SER A 1 126 ? 13.027 1.512 -19.524 1.00 72.00 126 SER A O 1
ATOM 1012 N N . ARG A 1 127 ? 12.056 3.527 -19.669 1.00 74.06 127 ARG A N 1
ATOM 1013 C CA . ARG A 1 127 ? 10.885 3.108 -20.444 1.00 74.06 127 ARG A CA 1
ATOM 1014 C C . ARG A 1 127 ? 11.029 3.594 -21.885 1.00 74.06 127 ARG A C 1
ATOM 1016 O O . ARG A 1 127 ? 11.446 4.729 -22.117 1.00 74.06 127 ARG A O 1
ATOM 1023 N N . ARG A 1 128 ? 10.589 2.778 -22.848 1.00 76.44 128 ARG A N 1
ATOM 1024 C CA . ARG A 1 128 ? 10.409 3.177 -24.259 1.00 76.44 128 ARG A CA 1
ATOM 1025 C C . ARG A 1 128 ? 11.686 3.715 -24.926 1.00 76.44 128 ARG A C 1
ATOM 1027 O O . ARG A 1 128 ? 11.625 4.693 -25.673 1.00 76.44 128 ARG A O 1
ATOM 1034 N N . ILE A 1 129 ? 12.841 3.102 -24.657 1.00 86.50 129 ILE A N 1
ATOM 1035 C CA . ILE A 1 129 ? 14.073 3.421 -25.389 1.00 86.50 129 ILE A CA 1
ATOM 1036 C C . ILE A 1 129 ? 13.843 3.055 -26.859 1.00 86.50 129 ILE A C 1
ATOM 1038 O O . ILE A 1 129 ? 13.592 1.897 -27.184 1.00 86.50 129 ILE A O 1
ATOM 1042 N N . ARG A 1 130 ? 13.856 4.057 -27.740 1.00 87.81 130 ARG A N 1
ATOM 1043 C CA . ARG A 1 130 ? 13.543 3.880 -29.163 1.00 87.81 130 ARG A CA 1
ATOM 1044 C C . ARG A 1 130 ? 14.771 3.504 -29.978 1.00 87.81 130 ARG A C 1
ATOM 1046 O O . ARG A 1 130 ? 15.908 3.721 -29.555 1.00 87.81 130 ARG A O 1
ATOM 1053 N N . CYS A 1 131 ? 14.508 2.963 -31.162 1.00 88.69 131 CYS A N 1
ATOM 1054 C CA . CYS A 1 131 ? 15.511 2.754 -32.192 1.00 88.69 131 CYS A CA 1
ATOM 1055 C C . CYS A 1 131 ? 16.258 4.061 -32.522 1.00 88.69 131 CYS A C 1
ATOM 1057 O O . CYS A 1 131 ? 15.683 5.145 -32.446 1.00 88.69 131 CYS A O 1
ATOM 1059 N N . MET A 1 132 ? 17.538 3.945 -32.886 1.00 86.56 132 MET A N 1
ATOM 1060 C CA . MET A 1 132 ? 18.379 5.087 -33.270 1.00 86.56 132 MET A CA 1
ATOM 1061 C C . MET A 1 132 ? 18.107 5.592 -34.696 1.00 86.56 132 MET A C 1
ATOM 1063 O O . MET A 1 132 ? 18.581 6.669 -35.043 1.00 86.56 132 MET A O 1
ATOM 1067 N N . GLU A 1 133 ? 17.379 4.827 -35.517 1.00 85.31 133 GLU A N 1
ATOM 1068 C CA . GLU A 1 133 ? 17.064 5.212 -36.897 1.00 85.31 133 GLU A CA 1
ATOM 1069 C C . GLU A 1 133 ? 16.076 6.384 -36.952 1.00 85.31 133 GLU A C 1
ATOM 1071 O O . GLU A 1 133 ? 15.153 6.480 -36.134 1.00 85.31 133 GLU A O 1
ATOM 1076 N N . HIS A 1 134 ? 16.251 7.260 -37.943 1.00 83.38 134 HIS A N 1
ATOM 1077 C CA . HIS A 1 134 ? 15.367 8.401 -38.149 1.00 83.38 134 HIS A CA 1
ATOM 1078 C C . HIS A 1 134 ? 13.924 7.936 -38.401 1.00 83.38 134 HIS A C 1
ATOM 1080 O O . HIS A 1 134 ? 13.690 6.963 -39.112 1.00 83.38 134 HIS A O 1
ATOM 1086 N N . GLU A 1 135 ? 12.952 8.617 -37.784 1.00 84.00 135 GLU A N 1
ATOM 1087 C CA . GLU A 1 135 ? 11.511 8.304 -37.880 1.00 84.00 135 GLU A CA 1
ATOM 1088 C C . GLU A 1 135 ? 11.093 6.893 -37.413 1.00 84.00 135 GLU A C 1
ATOM 1090 O O . GLU A 1 135 ? 9.920 6.523 -37.500 1.00 84.00 135 GLU A O 1
ATOM 1095 N N . CYS A 1 136 ? 12.003 6.114 -36.820 1.00 83.44 136 CYS A N 1
ATOM 1096 C CA . CYS A 1 136 ? 11.671 4.805 -36.277 1.00 83.44 136 CYS A CA 1
ATOM 1097 C C . CYS A 1 136 ? 11.110 4.917 -34.850 1.00 83.44 136 CYS A C 1
ATOM 1099 O O . CYS A 1 136 ? 11.816 5.224 -33.888 1.00 83.44 136 CYS A O 1
ATOM 1101 N N . ASN A 1 137 ? 9.823 4.600 -34.690 1.00 84.38 137 ASN A N 1
ATOM 1102 C CA . ASN A 1 137 ? 9.138 4.613 -33.390 1.00 84.38 137 ASN A CA 1
ATOM 1103 C C . ASN A 1 137 ? 9.191 3.273 -32.635 1.00 84.38 137 ASN A C 1
ATOM 1105 O O . ASN A 1 137 ? 8.574 3.145 -31.577 1.00 84.38 137 ASN A O 1
ATOM 1109 N N . SER A 1 138 ? 9.929 2.288 -33.155 1.00 84.81 138 SER A N 1
ATOM 1110 C CA . SER A 1 138 ? 10.077 0.981 -32.511 1.00 84.81 138 SER A CA 1
ATOM 1111 C C . SER A 1 138 ? 10.815 1.106 -31.183 1.00 84.81 138 SER A C 1
ATOM 1113 O O . SER A 1 138 ? 11.876 1.733 -31.107 1.00 84.81 138 SER A O 1
ATOM 1115 N N . ILE A 1 139 ? 10.273 0.475 -30.147 1.00 87.56 139 ILE A N 1
ATOM 1116 C CA . ILE A 1 139 ? 10.922 0.332 -28.845 1.00 87.56 139 ILE A CA 1
ATOM 1117 C C . ILE A 1 139 ? 11.925 -0.824 -28.923 1.00 87.56 139 ILE A C 1
ATOM 1119 O O . ILE A 1 139 ? 11.649 -1.844 -29.549 1.00 87.56 139 ILE A O 1
ATOM 1123 N N . CYS A 1 140 ? 13.098 -0.643 -28.320 1.00 87.25 140 CYS A N 1
ATOM 1124 C CA . CYS A 1 140 ? 14.121 -1.680 -28.209 1.00 87.25 140 CYS A CA 1
ATOM 1125 C C . CYS A 1 140 ? 13.743 -2.685 -27.113 1.00 87.25 140 CYS A C 1
ATOM 1127 O O . CYS A 1 140 ? 13.230 -2.285 -26.068 1.00 87.25 140 CYS A O 1
ATOM 1129 N N . ASP A 1 141 ? 14.022 -3.967 -27.341 1.00 85.25 141 ASP A N 1
ATOM 1130 C CA . ASP A 1 141 ? 13.742 -5.029 -26.375 1.00 85.25 141 ASP A CA 1
ATOM 1131 C C . ASP A 1 141 ? 14.617 -4.893 -25.111 1.00 85.25 141 ASP A C 1
ATOM 1133 O O . ASP A 1 141 ? 15.832 -4.681 -25.195 1.00 85.25 141 ASP A O 1
ATOM 1137 N N . ASP A 1 142 ? 13.999 -5.033 -23.933 1.00 86.00 142 ASP A N 1
ATOM 1138 C CA . ASP A 1 142 ? 14.672 -4.899 -22.635 1.00 86.00 142 ASP A CA 1
ATOM 1139 C C . ASP A 1 142 ? 15.798 -5.929 -22.452 1.00 86.00 142 ASP A C 1
ATOM 1141 O O . ASP A 1 142 ? 16.820 -5.619 -21.839 1.00 86.00 142 ASP A O 1
ATOM 1145 N N . SER A 1 143 ? 15.663 -7.134 -23.018 1.00 85.44 143 SER A N 1
ATOM 1146 C CA . SER A 1 143 ? 16.685 -8.186 -22.956 1.00 85.44 143 SER A CA 1
ATOM 1147 C C . SER A 1 143 ? 17.955 -7.804 -23.720 1.00 85.44 143 SER A C 1
ATOM 1149 O O . SER A 1 143 ? 19.062 -8.051 -23.235 1.00 85.44 143 SER A O 1
ATOM 1151 N N . ILE A 1 144 ? 17.803 -7.134 -24.866 1.00 87.88 144 ILE A N 1
ATOM 1152 C CA . ILE A 1 144 ? 18.909 -6.626 -25.683 1.00 87.88 144 ILE A CA 1
ATOM 1153 C C . ILE A 1 144 ? 19.574 -5.433 -24.992 1.00 87.88 144 ILE A C 1
ATOM 1155 O O . ILE A 1 144 ? 20.800 -5.333 -24.946 1.00 87.88 144 ILE A O 1
ATOM 1159 N N . ILE A 1 145 ? 18.776 -4.527 -24.419 1.00 88.62 145 ILE A N 1
ATOM 1160 C CA . ILE A 1 145 ? 19.304 -3.405 -23.635 1.00 88.62 145 ILE A CA 1
ATOM 1161 C C . ILE A 1 145 ? 20.128 -3.941 -22.461 1.00 88.62 145 ILE A C 1
ATOM 1163 O O . ILE A 1 145 ? 21.268 -3.520 -22.250 1.00 88.62 145 ILE A O 1
ATOM 1167 N N . ARG A 1 146 ? 19.580 -4.916 -21.730 1.00 88.31 146 ARG A N 1
ATOM 1168 C CA . ARG A 1 146 ? 20.234 -5.549 -20.587 1.00 88.31 146 ARG A CA 1
ATOM 1169 C C . ARG A 1 146 ? 21.547 -6.216 -20.982 1.00 88.31 146 ARG A C 1
ATOM 1171 O O . ARG A 1 146 ? 22.536 -6.003 -20.285 1.00 88.31 146 ARG A O 1
ATOM 1178 N N . SER A 1 147 ? 21.578 -7.013 -22.051 1.00 88.19 147 SER A N 1
ATOM 1179 C CA . SER A 1 147 ? 22.794 -7.728 -22.460 1.00 88.19 147 SER A CA 1
ATOM 1180 C C . SER A 1 147 ? 23.921 -6.756 -22.817 1.00 88.19 147 SER A C 1
ATOM 1182 O O . SER A 1 147 ? 25.000 -6.832 -22.230 1.00 88.19 147 SER A O 1
ATOM 1184 N N . LEU A 1 148 ? 23.639 -5.767 -23.670 1.00 88.44 148 LEU A N 1
ATOM 1185 C CA . LEU A 1 148 ? 24.640 -4.810 -24.142 1.00 88.44 148 LEU A CA 1
ATOM 1186 C C . LEU A 1 148 ? 25.144 -3.868 -23.044 1.00 88.44 148 LEU A C 1
ATOM 1188 O O . LEU A 1 148 ? 26.328 -3.531 -23.018 1.00 88.44 148 LEU A O 1
ATOM 1192 N N . VAL A 1 149 ? 24.275 -3.430 -22.126 1.00 89.56 149 VAL A N 1
ATOM 1193 C CA . VAL A 1 149 ? 24.692 -2.574 -21.003 1.00 89.56 149 VAL A CA 1
ATOM 1194 C C . VAL A 1 149 ? 25.494 -3.380 -19.985 1.00 89.56 149 VAL A C 1
ATOM 1196 O O . VAL A 1 149 ? 26.514 -2.891 -19.505 1.00 89.56 149 VAL A O 1
ATOM 1199 N N . ARG A 1 150 ? 25.095 -4.625 -19.695 1.00 89.38 150 ARG A N 1
ATOM 1200 C CA . ARG A 1 150 ? 25.773 -5.487 -18.715 1.00 89.38 150 ARG A CA 1
ATOM 1201 C C . ARG A 1 150 ? 27.206 -5.828 -19.111 1.00 89.38 150 ARG A C 1
ATOM 1203 O O . ARG A 1 150 ? 28.054 -5.913 -18.229 1.00 89.38 150 ARG A O 1
ATOM 1210 N N . GLU A 1 151 ? 27.484 -5.982 -20.405 1.00 86.56 151 GLU A N 1
ATOM 1211 C CA . GLU A 1 151 ? 28.847 -6.190 -20.917 1.00 86.56 151 GLU A CA 1
ATOM 1212 C C . GLU A 1 151 ? 29.797 -5.029 -20.587 1.00 86.56 151 GLU A C 1
ATOM 1214 O O . GLU A 1 151 ? 31.006 -5.232 -20.488 1.00 86.56 151 GLU A O 1
ATOM 1219 N N . ARG A 1 152 ? 29.269 -3.810 -20.408 1.00 86.06 152 ARG A N 1
ATOM 1220 C CA . ARG A 1 152 ? 30.073 -2.601 -20.192 1.00 86.06 152 ARG A CA 1
ATOM 1221 C C . ARG A 1 152 ? 30.005 -2.047 -18.771 1.00 86.06 152 ARG A C 1
ATOM 1223 O O . ARG A 1 152 ? 31.018 -1.574 -18.265 1.00 86.06 152 ARG A O 1
ATOM 1230 N N . ASP A 1 153 ? 28.829 -2.051 -18.153 1.00 87.31 153 ASP A N 1
ATOM 1231 C CA . ASP A 1 153 ? 28.584 -1.493 -16.823 1.00 87.31 153 ASP A CA 1
ATOM 1232 C C . ASP A 1 153 ? 27.494 -2.303 -16.101 1.00 87.31 153 ASP A C 1
ATOM 1234 O O . ASP A 1 153 ? 26.290 -2.110 -16.295 1.00 87.31 153 ASP A O 1
ATOM 1238 N N . ILE A 1 154 ? 27.939 -3.226 -15.245 1.00 88.12 154 ILE A N 1
ATOM 1239 C CA . ILE A 1 154 ? 27.069 -4.124 -14.473 1.00 88.12 154 ILE A CA 1
ATOM 1240 C C . ILE A 1 154 ? 26.159 -3.327 -13.526 1.00 88.12 154 ILE A C 1
ATOM 1242 O O . ILE A 1 154 ? 24.965 -3.613 -13.445 1.00 88.12 154 ILE A O 1
ATOM 1246 N N . ASN A 1 155 ? 26.686 -2.289 -12.866 1.00 87.88 155 ASN A N 1
ATOM 1247 C CA . ASN A 1 155 ? 25.917 -1.472 -11.923 1.00 87.88 155 ASN A CA 1
ATOM 1248 C C . ASN A 1 155 ? 24.805 -0.695 -12.637 1.00 87.88 155 ASN A C 1
ATOM 1250 O O . ASN A 1 155 ? 23.706 -0.519 -12.108 1.00 87.88 155 ASN A O 1
ATOM 1254 N N . LEU A 1 156 ? 25.074 -0.220 -13.855 1.00 87.81 156 LEU A N 1
ATOM 1255 C CA . LEU A 1 156 ? 24.071 0.473 -14.656 1.00 87.81 156 LEU A CA 1
ATOM 1256 C C . LEU A 1 156 ? 22.991 -0.478 -15.184 1.00 87.81 156 LEU A C 1
ATOM 1258 O O . LEU A 1 156 ? 21.828 -0.080 -15.248 1.00 87.81 156 LEU A O 1
ATOM 1262 N N . ALA A 1 157 ? 23.346 -1.724 -15.507 1.00 86.69 157 ALA A N 1
ATOM 1263 C CA . ALA A 1 157 ? 22.371 -2.754 -15.857 1.00 86.69 157 ALA A CA 1
ATOM 1264 C C . ALA A 1 157 ? 21.446 -3.082 -14.670 1.00 86.69 157 ALA A C 1
ATOM 1266 O O . ALA A 1 157 ? 20.231 -3.127 -14.837 1.00 86.69 157 ALA A O 1
ATOM 1267 N N . GLU A 1 158 ? 21.983 -3.218 -13.455 1.00 85.56 158 GLU A N 1
ATOM 1268 C CA . GLU A 1 158 ? 21.164 -3.389 -12.242 1.00 85.56 158 GLU A CA 1
ATOM 1269 C C . GLU A 1 158 ? 20.277 -2.169 -11.964 1.00 85.56 158 GLU A C 1
ATOM 1271 O O . GLU A 1 158 ? 19.115 -2.301 -11.574 1.00 85.56 158 GLU A O 1
ATOM 1276 N N . LYS A 1 159 ? 20.792 -0.960 -12.215 1.00 86.38 159 LYS A N 1
ATOM 1277 C CA . LYS A 1 159 ? 20.002 0.272 -12.120 1.00 86.38 159 LYS A CA 1
ATOM 1278 C C . LYS A 1 159 ? 18.850 0.289 -13.130 1.00 86.38 159 LYS A C 1
ATOM 1280 O O . LYS A 1 159 ? 17.762 0.733 -12.774 1.00 86.38 159 LYS A O 1
ATOM 1285 N N . PHE A 1 160 ? 19.071 -0.190 -14.353 1.00 85.81 160 PHE A N 1
ATOM 1286 C CA . PHE A 1 160 ? 18.030 -0.317 -15.375 1.00 85.8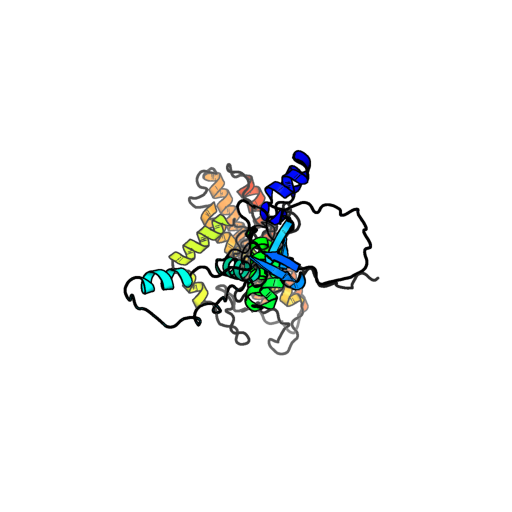1 160 PHE A CA 1
ATOM 1287 C C . PHE A 1 160 ? 16.934 -1.302 -14.956 1.00 85.81 160 PHE A C 1
ATOM 1289 O O . PHE A 1 160 ? 15.760 -0.945 -15.000 1.00 85.81 160 PHE A O 1
ATOM 1296 N N . GLU A 1 161 ? 17.313 -2.480 -14.455 1.00 83.88 161 GLU A N 1
ATOM 1297 C CA . GLU A 1 161 ? 16.373 -3.475 -13.914 1.00 83.88 161 GLU A CA 1
ATOM 1298 C C . GLU A 1 161 ? 15.519 -2.891 -12.786 1.00 83.88 161 GLU A C 1
ATOM 1300 O O . GLU A 1 161 ? 14.291 -3.000 -12.791 1.00 83.88 161 GLU A O 1
ATOM 1305 N N . ARG A 1 162 ? 16.157 -2.182 -11.848 1.00 83.62 162 ARG A N 1
ATOM 1306 C CA . ARG A 1 162 ? 15.437 -1.492 -10.779 1.00 83.62 162 ARG A CA 1
ATOM 1307 C C . ARG A 1 162 ? 14.460 -0.455 -11.327 1.00 83.62 162 ARG A C 1
ATOM 1309 O O . ARG A 1 162 ? 13.335 -0.401 -10.849 1.00 83.62 162 ARG A O 1
ATOM 1316 N N . PHE A 1 163 ? 14.839 0.325 -12.336 1.00 84.75 163 PHE A N 1
ATOM 1317 C CA . PHE A 1 163 ? 13.933 1.308 -12.925 1.00 84.75 163 PHE A CA 1
ATOM 1318 C C . PHE A 1 163 ? 12.737 0.685 -13.661 1.00 84.75 163 PHE A C 1
ATOM 1320 O O . PHE A 1 163 ? 11.657 1.281 -13.672 1.00 84.75 163 PHE A O 1
ATOM 1327 N N . ILE A 1 164 ? 12.902 -0.486 -14.285 1.00 82.69 164 ILE A N 1
ATOM 1328 C CA . ILE A 1 164 ? 11.776 -1.239 -14.863 1.00 82.69 164 ILE A CA 1
ATOM 1329 C C . ILE A 1 164 ? 10.841 -1.711 -13.744 1.00 82.69 164 ILE A C 1
ATOM 1331 O O . ILE A 1 164 ? 9.623 -1.560 -13.848 1.00 82.69 164 ILE A O 1
ATOM 1335 N N . LEU A 1 165 ? 11.396 -2.240 -12.652 1.00 81.94 165 LEU A N 1
ATOM 1336 C CA . LEU A 1 165 ? 10.614 -2.693 -11.503 1.00 81.94 165 LEU A CA 1
ATOM 1337 C C . LEU A 1 165 ? 9.877 -1.539 -10.804 1.00 81.94 165 LEU A C 1
ATOM 1339 O O . LEU A 1 165 ? 8.695 -1.660 -10.491 1.00 81.94 165 LEU A O 1
ATOM 1343 N N . GLU A 1 166 ? 10.547 -0.407 -10.591 1.00 81.62 166 GLU A N 1
ATOM 1344 C CA . GLU A 1 166 ? 9.944 0.811 -10.040 1.00 81.62 166 GLU A CA 1
ATOM 1345 C C . GLU A 1 166 ? 8.800 1.294 -10.935 1.00 81.62 166 GLU A C 1
ATOM 1347 O O . GLU A 1 166 ? 7.713 1.565 -10.432 1.00 81.62 166 GLU A O 1
ATOM 1352 N N . SER A 1 167 ? 8.977 1.262 -12.262 1.00 81.06 167 SER A N 1
ATOM 1353 C CA . SER A 1 167 ? 7.889 1.554 -13.200 1.00 81.06 167 SER A CA 1
ATOM 1354 C C . SER A 1 167 ? 6.682 0.648 -13.035 1.00 81.06 167 SER A C 1
ATOM 1356 O O . SER A 1 167 ? 5.558 1.128 -13.160 1.00 81.06 167 SER A O 1
ATOM 1358 N N . TYR A 1 168 ? 6.894 -0.651 -12.822 1.00 80.75 168 TYR A N 1
ATOM 1359 C CA . TYR A 1 168 ? 5.794 -1.583 -12.607 1.00 80.75 168 TYR A CA 1
ATOM 1360 C C . TYR A 1 168 ? 4.997 -1.219 -11.356 1.00 80.75 168 TYR A C 1
ATOM 1362 O O . TYR A 1 168 ? 3.773 -1.213 -11.392 1.00 80.75 168 TYR A O 1
ATOM 1370 N N . ILE A 1 169 ? 5.685 -0.888 -10.267 1.00 83.31 169 ILE A N 1
ATOM 1371 C CA . ILE A 1 169 ? 5.054 -0.668 -8.963 1.00 83.31 169 ILE A CA 1
ATOM 1372 C C . ILE A 1 169 ? 4.409 0.720 -8.868 1.00 83.31 169 ILE A C 1
ATOM 1374 O O . ILE A 1 169 ? 3.366 0.872 -8.241 1.00 83.31 169 ILE A O 1
ATOM 1378 N N . GLU A 1 170 ? 4.991 1.735 -9.503 1.00 80.38 170 GLU A N 1
ATOM 1379 C CA . GLU A 1 170 ? 4.417 3.084 -9.547 1.00 80.38 170 GLU A CA 1
ATOM 1380 C C . GLU A 1 170 ? 3.133 3.144 -10.380 1.00 80.38 170 GLU A C 1
ATOM 1382 O O . GLU A 1 170 ? 2.160 3.778 -9.969 1.00 80.38 170 GLU A O 1
ATOM 1387 N N . ASP A 1 171 ? 3.126 2.478 -11.538 1.00 78.62 171 ASP A N 1
ATOM 1388 C CA . ASP A 1 171 ? 2.005 2.534 -12.476 1.00 78.62 171 ASP A CA 1
ATOM 1389 C C . ASP A 1 171 ? 0.869 1.569 -12.089 1.00 78.62 171 ASP A C 1
ATOM 1391 O O . ASP A 1 171 ? -0.274 1.777 -12.494 1.00 78.62 171 ASP A O 1
ATOM 1395 N N . ASN A 1 172 ? 1.158 0.523 -11.306 1.00 80.44 172 ASN A N 1
ATOM 1396 C CA . ASN A 1 172 ? 0.181 -0.489 -10.917 1.00 80.44 172 ASN A CA 1
ATOM 1397 C C . ASN A 1 172 ? -0.489 -0.148 -9.575 1.00 80.44 172 ASN A C 1
ATOM 1399 O O . ASN A 1 172 ? 0.129 -0.199 -8.513 1.00 80.44 172 ASN A O 1
ATOM 1403 N N . LYS A 1 173 ? -1.797 0.135 -9.601 1.00 79.94 173 LYS A N 1
ATOM 1404 C CA . LYS A 1 173 ? -2.598 0.393 -8.388 1.00 79.94 173 LYS A CA 1
ATOM 1405 C C . LYS A 1 173 ? -2.639 -0.794 -7.416 1.00 79.94 173 LYS A C 1
ATOM 1407 O O . LYS A 1 173 ? -2.740 -0.574 -6.214 1.00 79.94 173 LYS A O 1
ATOM 1412 N N . MET A 1 174 ? -2.485 -2.017 -7.924 1.00 82.06 174 MET A N 1
ATOM 1413 C CA . MET A 1 174 ? -2.556 -3.266 -7.163 1.00 82.06 174 MET A CA 1
ATOM 1414 C C . MET A 1 174 ? -1.234 -3.660 -6.513 1.00 82.06 174 MET A C 1
ATOM 1416 O O . MET A 1 174 ? -1.180 -4.681 -5.831 1.00 82.06 174 MET A O 1
ATOM 1420 N N . VAL A 1 175 ? -0.152 -2.899 -6.718 1.00 86.44 175 VAL A N 1
ATOM 1421 C CA . VAL A 1 175 ? 1.162 -3.206 -6.146 1.00 86.44 175 VAL A CA 1
ATOM 1422 C C . VAL A 1 175 ? 1.744 -1.973 -5.469 1.00 86.44 175 VAL A C 1
ATOM 1424 O O . VAL A 1 175 ? 1.787 -0.898 -6.056 1.00 86.44 175 VAL A O 1
ATOM 1427 N N . LYS A 1 176 ? 2.228 -2.118 -4.234 1.00 88.25 176 LYS A N 1
ATOM 1428 C CA . LYS A 1 176 ? 2.890 -1.035 -3.494 1.00 88.25 176 LYS A CA 1
ATOM 1429 C C . LYS A 1 176 ? 4.143 -1.520 -2.785 1.00 88.25 176 LYS A C 1
ATOM 1431 O O . LYS A 1 176 ? 4.186 -2.627 -2.249 1.00 88.25 176 LYS A O 1
ATOM 1436 N N . TRP A 1 177 ? 5.163 -0.668 -2.744 1.00 89.44 177 TRP A N 1
ATOM 1437 C CA . TRP A 1 177 ? 6.344 -0.902 -1.920 1.00 89.44 177 TRP A CA 1
ATOM 1438 C C . TRP A 1 177 ? 5.993 -0.850 -0.434 1.00 89.44 177 TRP A C 1
ATOM 1440 O O . TRP A 1 177 ? 5.194 -0.022 0.001 1.00 89.44 177 TRP A O 1
ATOM 1450 N N . CYS A 1 178 ? 6.637 -1.702 0.362 1.00 89.56 178 CYS A N 1
ATOM 1451 C CA . CYS A 1 178 ? 6.585 -1.566 1.810 1.00 89.56 178 CYS A CA 1
ATOM 1452 C C . CYS A 1 178 ? 7.269 -0.246 2.232 1.00 89.56 178 CYS A C 1
ATOM 1454 O O . CYS A 1 178 ? 8.447 -0.062 1.910 1.00 89.56 178 CYS A O 1
ATOM 1456 N N . PRO A 1 179 ? 6.599 0.636 3.002 1.00 89.88 179 PRO A N 1
ATOM 1457 C CA . PRO A 1 179 ? 7.109 1.966 3.361 1.00 89.88 179 PRO A CA 1
ATOM 1458 C C . PRO A 1 179 ? 8.204 1.939 4.439 1.00 89.88 179 PRO A C 1
ATOM 1460 O O . PRO A 1 179 ? 8.619 2.979 4.945 1.00 89.88 179 PRO A O 1
ATOM 1463 N N . ARG A 1 180 ? 8.673 0.751 4.838 1.00 86.00 180 ARG A N 1
ATOM 1464 C CA . ARG A 1 180 ? 9.650 0.591 5.913 1.00 86.00 180 ARG A CA 1
ATOM 1465 C C . ARG A 1 180 ? 10.956 1.321 5.592 1.00 86.00 180 ARG A C 1
ATOM 1467 O O . ARG A 1 180 ? 11.535 1.138 4.526 1.00 86.00 180 ARG A O 1
ATOM 1474 N N . ILE A 1 181 ? 11.469 2.041 6.587 1.00 83.25 181 ILE A N 1
ATOM 1475 C CA . ILE A 1 181 ? 12.792 2.671 6.564 1.00 83.25 181 ILE A CA 1
ATOM 1476 C C . ILE A 1 181 ? 13.669 1.989 7.635 1.00 83.25 181 ILE A C 1
ATOM 1478 O O . ILE A 1 181 ? 13.260 1.932 8.798 1.00 83.25 181 ILE A O 1
ATOM 1482 N N . PRO A 1 182 ? 14.852 1.434 7.291 1.00 86.88 182 PRO A N 1
ATOM 1483 C CA . PRO A 1 182 ? 15.410 1.281 5.941 1.00 86.88 182 PRO A CA 1
ATOM 1484 C C . PRO A 1 182 ? 14.589 0.308 5.062 1.00 86.88 182 PRO A C 1
ATOM 1486 O O . PRO A 1 182 ? 13.926 -0.576 5.623 1.00 86.88 182 PRO A O 1
ATOM 1489 N N . PRO A 1 183 ? 14.648 0.436 3.717 1.00 82.56 183 PRO A N 1
ATOM 1490 C CA . PRO A 1 183 ? 13.856 -0.379 2.794 1.00 82.56 183 PRO A CA 1
ATOM 1491 C C . PRO A 1 183 ? 14.072 -1.875 3.012 1.00 82.56 183 PRO A C 1
ATOM 1493 O O . PRO A 1 183 ? 15.204 -2.350 3.053 1.00 82.56 183 PRO A O 1
ATOM 1496 N N . CYS A 1 184 ? 12.978 -2.630 3.128 1.00 86.19 184 CYS A N 1
ATOM 1497 C CA . CYS A 1 184 ? 13.045 -4.090 3.250 1.00 86.19 184 CYS A CA 1
ATOM 1498 C C . CYS A 1 184 ? 13.108 -4.828 1.906 1.00 86.19 184 CYS A C 1
ATOM 1500 O O . CYS A 1 184 ? 13.307 -6.036 1.906 1.00 86.19 184 CYS A O 1
ATOM 1502 N N . GLY A 1 185 ? 12.914 -4.127 0.784 1.00 83.94 185 GLY A N 1
ATOM 1503 C CA . GLY A 1 185 ? 12.923 -4.715 -0.560 1.00 83.94 185 GLY A CA 1
ATOM 1504 C C . GLY A 1 185 ? 11.655 -5.486 -0.946 1.00 83.94 185 GLY A C 1
ATOM 1505 O O . GLY A 1 185 ? 11.586 -6.002 -2.054 1.00 83.94 185 GLY A O 1
ATOM 1506 N N . ASN A 1 186 ? 10.640 -5.541 -0.077 1.00 87.81 186 ASN A N 1
ATOM 1507 C CA . ASN A 1 186 ? 9.376 -6.218 -0.370 1.00 87.81 186 ASN A CA 1
ATOM 1508 C C . ASN A 1 186 ? 8.353 -5.257 -0.994 1.00 87.81 186 ASN A C 1
ATOM 1510 O O . ASN A 1 186 ? 8.139 -4.152 -0.484 1.00 87.81 186 ASN A O 1
ATOM 1514 N N . ALA A 1 187 ? 7.660 -5.727 -2.030 1.00 88.56 187 ALA A N 1
ATOM 1515 C CA . ALA A 1 187 ? 6.447 -5.120 -2.566 1.00 88.56 187 ALA A CA 1
ATOM 1516 C C . ALA A 1 187 ? 5.243 -6.024 -2.266 1.00 88.56 187 ALA A C 1
ATOM 1518 O O . ALA A 1 187 ? 5.354 -7.248 -2.308 1.00 88.56 187 ALA A O 1
ATOM 1519 N N . ILE A 1 188 ? 4.103 -5.419 -1.946 1.00 87.81 188 ILE A N 1
ATOM 1520 C CA . ILE A 1 188 ? 2.848 -6.115 -1.659 1.00 87.81 188 ILE A CA 1
ATOM 1521 C C . ILE A 1 188 ? 1.943 -5.979 -2.875 1.00 87.81 188 ILE A C 1
ATOM 1523 O O . ILE A 1 188 ? 1.776 -4.872 -3.385 1.00 87.81 188 ILE A O 1
ATOM 1527 N N . ARG A 1 189 ? 1.374 -7.101 -3.326 1.00 85.69 189 ARG A N 1
ATOM 1528 C CA . ARG A 1 189 ? 0.394 -7.163 -4.411 1.00 85.69 189 ARG A CA 1
ATOM 1529 C C . ARG A 1 189 ? -0.953 -7.628 -3.867 1.00 85.69 189 ARG A C 1
ATOM 1531 O O . ARG A 1 189 ? -0.995 -8.636 -3.168 1.00 85.69 189 ARG A O 1
ATOM 1538 N N . VAL A 1 190 ? -2.013 -6.919 -4.231 1.00 82.88 190 VAL A N 1
ATOM 1539 C CA . VAL A 1 190 ? -3.409 -7.320 -4.017 1.00 82.88 190 VAL A CA 1
ATOM 1540 C C . VAL A 1 190 ? -3.909 -8.024 -5.285 1.00 82.88 190 VAL A C 1
ATOM 1542 O O . VAL A 1 190 ? -3.472 -7.680 -6.388 1.00 82.88 190 VAL A O 1
ATOM 1545 N N . GLU A 1 191 ? -4.734 -9.060 -5.135 1.00 74.19 191 GLU A N 1
ATOM 1546 C CA . GLU A 1 191 ? -5.232 -9.861 -6.264 1.00 74.19 191 GLU A CA 1
ATOM 1547 C C . GLU A 1 191 ? -6.525 -9.287 -6.839 1.00 74.19 191 GLU A C 1
ATOM 1549 O O . GLU A 1 191 ? -6.574 -9.064 -8.047 1.00 74.19 191 GLU A O 1
ATOM 1554 N N . ASP A 1 192 ? -7.479 -8.932 -5.978 1.00 67.31 192 ASP A N 1
ATOM 1555 C CA . ASP A 1 192 ? -8.796 -8.441 -6.381 1.00 67.31 192 ASP A CA 1
ATOM 1556 C C . ASP A 1 192 ? -9.023 -6.991 -5.936 1.00 67.31 192 ASP A C 1
ATOM 1558 O O . ASP A 1 192 ? -8.700 -6.606 -4.813 1.00 67.31 192 ASP A O 1
ATOM 1562 N N . GLU A 1 193 ? -9.562 -6.162 -6.835 1.00 57.72 193 GLU A N 1
ATOM 1563 C CA . GLU A 1 193 ? -9.889 -4.754 -6.550 1.00 57.72 193 GLU A CA 1
ATOM 1564 C C . GLU A 1 193 ? -11.083 -4.607 -5.603 1.00 57.72 193 GLU A C 1
ATOM 1566 O O . GLU A 1 193 ? -11.121 -3.676 -4.797 1.00 57.72 193 GLU A O 1
ATOM 1571 N N . ASP A 1 194 ? -12.029 -5.544 -5.694 1.00 53.88 194 ASP A N 1
ATOM 1572 C CA . ASP A 1 194 ? -13.238 -5.588 -4.869 1.00 53.88 194 ASP A CA 1
ATOM 1573 C C . ASP A 1 194 ? -12.936 -6.025 -3.428 1.00 53.88 194 ASP A C 1
ATOM 1575 O O . ASP A 1 194 ? -13.633 -5.632 -2.484 1.00 53.88 194 ASP A O 1
ATOM 1579 N N . ASP A 1 195 ? -11.836 -6.760 -3.239 1.00 54.56 195 ASP A N 1
ATOM 1580 C CA . ASP A 1 195 ? -11.226 -6.979 -1.937 1.00 54.56 195 ASP A CA 1
ATOM 1581 C C . ASP A 1 195 ? -10.485 -5.707 -1.546 1.00 54.56 195 ASP A C 1
ATOM 1583 O O . ASP A 1 195 ? -9.270 -5.567 -1.677 1.00 54.56 195 ASP A O 1
ATOM 1587 N N . MET A 1 196 ? -11.262 -4.747 -1.055 1.00 55.97 196 MET A N 1
ATOM 1588 C CA . MET A 1 196 ? -10.816 -3.475 -0.507 1.00 55.97 196 MET A CA 1
ATOM 1589 C C . MET A 1 196 ? -9.904 -3.748 0.713 1.00 55.97 196 MET A C 1
ATOM 1591 O O . MET A 1 196 ? -10.316 -3.680 1.874 1.00 55.97 196 MET A O 1
ATOM 1595 N N . ILE A 1 197 ? -8.655 -4.152 0.469 1.00 59.28 197 ILE A N 1
ATOM 1596 C CA . ILE A 1 197 ? -7.647 -4.440 1.485 1.00 59.28 197 ILE A CA 1
ATOM 1597 C C . ILE A 1 197 ? -6.945 -3.127 1.792 1.00 59.28 197 ILE A C 1
ATOM 1599 O O . ILE A 1 197 ? -6.031 -2.685 1.101 1.00 59.28 197 ILE A O 1
ATOM 16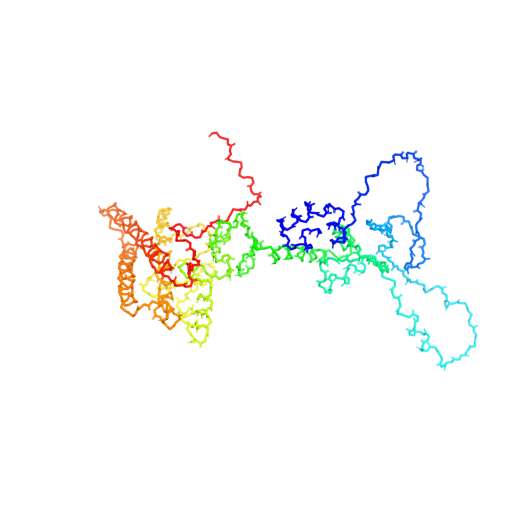03 N N . TRP A 1 198 ? -7.397 -2.487 2.861 1.00 68.56 198 TRP A N 1
ATOM 1604 C CA . TRP A 1 198 ? -6.855 -1.200 3.272 1.00 68.56 198 TRP A CA 1
ATOM 1605 C C . TRP A 1 198 ? -5.619 -1.333 4.131 1.00 68.56 198 TRP A C 1
ATOM 1607 O O . TRP A 1 198 ? -4.785 -0.446 4.076 1.00 68.56 198 TRP A O 1
ATOM 1617 N N . GLU A 1 199 ? -5.500 -2.387 4.936 1.00 83.50 199 GLU A N 1
ATOM 1618 C CA . GLU A 1 199 ? -4.421 -2.543 5.911 1.00 83.50 199 GLU A CA 1
ATOM 1619 C C . GLU A 1 199 ? -3.707 -3.870 5.709 1.00 83.50 199 GLU A C 1
ATOM 1621 O O . GLU A 1 199 ? -4.324 -4.939 5.727 1.00 83.50 199 GLU A O 1
ATOM 1626 N N . VAL A 1 200 ? -2.390 -3.786 5.550 1.00 87.50 200 VAL A N 1
ATOM 1627 C CA . VAL A 1 200 ? -1.521 -4.924 5.260 1.00 87.50 200 VAL A CA 1
ATOM 1628 C C . VAL A 1 200 ? -0.338 -4.963 6.215 1.00 87.50 200 VAL A C 1
ATOM 1630 O O . VAL A 1 200 ? 0.171 -3.931 6.655 1.00 87.50 200 VAL A O 1
ATOM 1633 N N . GLU A 1 201 ? 0.124 -6.172 6.512 1.00 87.06 201 GLU A N 1
ATOM 1634 C CA . GLU A 1 201 ? 1.369 -6.438 7.215 1.00 87.06 201 GLU A CA 1
ATOM 1635 C C . GLU A 1 201 ? 2.369 -7.088 6.257 1.00 87.06 201 GLU A C 1
ATOM 1637 O O . GLU A 1 201 ? 2.164 -8.181 5.730 1.00 87.06 201 GLU A O 1
ATOM 1642 N N . CYS A 1 202 ? 3.492 -6.412 6.038 1.00 86.62 202 CYS A N 1
ATOM 1643 C CA . CYS A 1 202 ? 4.617 -6.966 5.300 1.00 86.62 202 CYS A CA 1
ATOM 1644 C C . CYS A 1 202 ? 5.289 -8.087 6.117 1.00 86.62 202 CYS A C 1
ATOM 1646 O O . CYS A 1 202 ? 5.446 -7.920 7.326 1.00 86.62 202 CYS A O 1
ATOM 1648 N N . PRO A 1 203 ? 5.841 -9.150 5.494 1.00 85.50 203 PRO A N 1
ATOM 1649 C CA . PRO A 1 203 ? 6.649 -10.175 6.175 1.00 85.50 203 PRO A CA 1
ATOM 1650 C C . PRO A 1 203 ? 7.794 -9.636 7.041 1.00 85.50 203 PRO A C 1
ATOM 1652 O O . PRO A 1 203 ? 8.309 -10.327 7.915 1.00 85.50 203 PRO A O 1
ATOM 1655 N N . CYS A 1 204 ? 8.209 -8.392 6.801 1.00 82.06 204 CYS A N 1
ATOM 1656 C CA . CYS A 1 204 ? 9.219 -7.703 7.587 1.00 82.06 204 CYS A CA 1
ATOM 1657 C C . CYS A 1 204 ? 8.692 -7.159 8.940 1.00 82.06 204 CYS A C 1
ATOM 1659 O O . CYS A 1 204 ? 9.476 -6.561 9.683 1.00 82.06 204 CYS A O 1
ATOM 1661 N N . GLY A 1 205 ? 7.395 -7.331 9.228 1.00 82.56 205 GLY A N 1
ATOM 1662 C CA . GLY A 1 205 ? 6.665 -6.851 10.407 1.00 82.56 205 GLY A CA 1
ATOM 1663 C C . GLY A 1 205 ? 6.121 -5.422 10.292 1.00 82.56 205 GLY A C 1
ATOM 1664 O O . GLY A 1 205 ? 5.604 -4.882 11.261 1.00 82.56 205 GLY A O 1
ATOM 1665 N N . CYS A 1 206 ? 6.277 -4.762 9.139 1.00 84.69 206 CYS A N 1
ATOM 1666 C CA . CYS A 1 206 ? 5.764 -3.405 8.938 1.00 84.69 206 CYS A CA 1
ATOM 1667 C C . CYS A 1 206 ? 4.284 -3.453 8.559 1.00 84.69 206 CYS A C 1
ATOM 1669 O O . CYS A 1 206 ? 3.936 -4.019 7.521 1.00 84.69 206 CYS A O 1
ATOM 1671 N N . GLN A 1 207 ? 3.448 -2.829 9.383 1.00 87.25 207 GLN A N 1
ATOM 1672 C CA . GLN A 1 207 ? 2.023 -2.653 9.139 1.00 87.25 207 GLN A CA 1
ATOM 1673 C C . GLN A 1 207 ? 1.755 -1.264 8.558 1.00 87.25 207 GLN A C 1
ATOM 1675 O O . GLN A 1 207 ? 2.311 -0.282 9.051 1.00 87.25 207 GLN A O 1
ATOM 1680 N N . PHE A 1 208 ? 0.923 -1.173 7.524 1.00 87.88 208 PHE A N 1
ATOM 1681 C CA . PHE A 1 208 ? 0.584 0.100 6.887 1.00 87.88 208 PHE A CA 1
ATOM 1682 C C . PHE A 1 208 ? -0.746 0.035 6.135 1.00 87.88 208 PHE A C 1
ATOM 1684 O O . PHE A 1 208 ? -1.250 -1.043 5.811 1.00 87.88 208 PHE A O 1
ATOM 1691 N N . CYS A 1 209 ? -1.306 1.208 5.842 1.00 87.44 209 CYS A N 1
ATOM 1692 C CA . CYS A 1 209 ? -2.443 1.336 4.951 1.00 87.44 209 CYS A CA 1
ATOM 1693 C C . CYS A 1 209 ? -1.990 1.234 3.486 1.00 87.44 209 CYS A C 1
ATOM 1695 O O . CYS A 1 209 ? -1.180 2.038 3.033 1.00 87.44 209 CYS A O 1
ATOM 1697 N N . PHE A 1 210 ? -2.529 0.289 2.719 1.00 87.94 210 PHE A N 1
ATOM 1698 C CA . PHE A 1 210 ? -2.200 0.091 1.306 1.00 87.94 210 PHE A CA 1
ATOM 1699 C C . PHE A 1 210 ? -2.566 1.305 0.433 1.00 87.94 210 PHE A C 1
ATOM 1701 O O . PHE A 1 210 ? -1.860 1.612 -0.526 1.00 87.94 210 PHE A O 1
ATOM 1708 N N . GLY A 1 211 ? -3.629 2.032 0.798 1.00 83.38 211 GLY A N 1
ATOM 1709 C CA . GLY A 1 211 ? -4.101 3.202 0.055 1.00 83.38 211 GLY A CA 1
ATOM 1710 C C . GLY A 1 211 ? -3.191 4.429 0.178 1.00 83.38 211 GLY A C 1
ATOM 1711 O O . GLY A 1 211 ? -2.897 5.073 -0.826 1.00 83.38 211 GLY A O 1
ATOM 1712 N N . CYS A 1 212 ? -2.726 4.754 1.390 1.00 86.50 212 CYS A N 1
ATOM 1713 C CA . CYS A 1 212 ? -1.959 5.983 1.658 1.00 86.50 212 CYS A CA 1
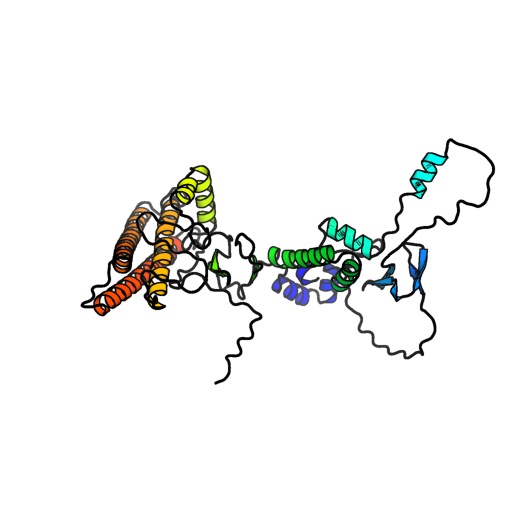ATOM 1714 C C . CYS A 1 212 ? -0.516 5.750 2.137 1.00 86.50 212 CYS A C 1
ATOM 1716 O O . CYS A 1 212 ? 0.208 6.712 2.383 1.00 86.50 212 CYS A O 1
ATOM 1718 N N . LEU A 1 213 ? -0.101 4.491 2.310 1.00 87.94 213 LEU A N 1
ATOM 1719 C CA . LEU A 1 213 ? 1.217 4.065 2.808 1.00 87.94 213 LEU A CA 1
ATOM 1720 C C . LEU A 1 213 ? 1.588 4.581 4.209 1.00 87.94 213 LEU A C 1
ATOM 1722 O O . LEU A 1 213 ? 2.734 4.441 4.636 1.00 87.94 213 LEU A O 1
ATOM 1726 N N . SER A 1 214 ? 0.624 5.150 4.933 1.00 86.62 214 SER A N 1
ATOM 1727 C CA . SER A 1 214 ? 0.783 5.595 6.320 1.00 86.62 214 SER A CA 1
ATOM 1728 C C . SER A 1 214 ? 0.494 4.457 7.301 1.00 86.62 214 SER A C 1
ATOM 1730 O O . SER A 1 214 ? 0.147 3.347 6.900 1.00 86.62 214 SER A O 1
ATOM 1732 N N . GLU A 1 215 ? 0.630 4.724 8.599 1.00 83.19 215 GLU A N 1
ATOM 1733 C CA . GLU A 1 215 ? 0.234 3.780 9.648 1.00 83.19 215 GLU A CA 1
ATOM 1734 C C . GLU A 1 215 ? -1.227 3.311 9.459 1.00 83.19 215 GLU A C 1
ATOM 1736 O O . GLU A 1 215 ? -2.052 4.109 8.998 1.00 83.19 215 GLU A O 1
ATOM 1741 N N . PRO A 1 216 ? -1.562 2.038 9.765 1.00 85.31 216 PRO A N 1
ATOM 1742 C CA . PRO A 1 216 ? -2.936 1.552 9.680 1.00 85.31 216 PRO A CA 1
ATOM 1743 C C . PRO A 1 216 ? -3.857 2.457 10.491 1.00 85.31 216 PRO A C 1
ATOM 1745 O O . PRO A 1 216 ? -3.572 2.724 11.653 1.00 85.31 216 PRO A O 1
ATOM 1748 N N . HIS A 1 217 ? -4.927 2.946 9.876 1.00 81.56 217 HIS A N 1
ATOM 1749 C CA . HIS A 1 217 ? -5.754 4.016 10.426 1.00 81.56 217 HIS A CA 1
ATOM 1750 C C . HIS A 1 217 ? -7.251 3.685 10.389 1.00 81.56 217 HIS A C 1
ATOM 1752 O O . HIS A 1 217 ? -8.084 4.581 10.263 1.00 81.56 217 HIS A O 1
ATOM 1758 N N . SER A 1 218 ? -7.626 2.407 10.503 1.00 77.25 218 SER A N 1
ATOM 1759 C CA . SER A 1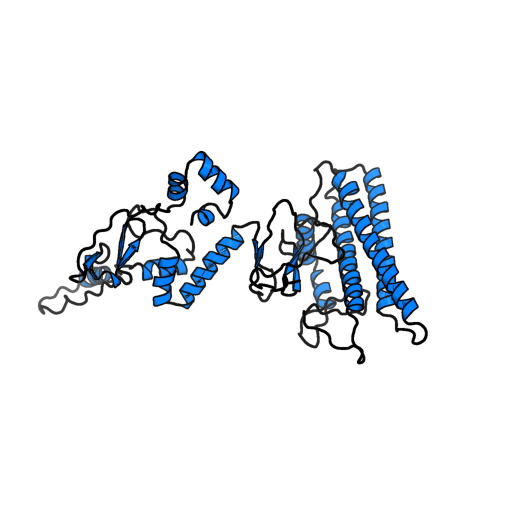 218 ? -9.010 1.994 10.778 1.00 77.25 218 SER A CA 1
ATOM 1760 C C . SER A 1 218 ? -9.522 2.718 12.019 1.00 77.25 218 SER A C 1
ATOM 1762 O O . SER A 1 218 ? -8.840 2.721 13.046 1.00 77.25 218 SER A O 1
ATOM 1764 N N . HIS A 1 219 ? -10.694 3.351 12.014 1.00 78.56 219 HIS A N 1
ATOM 1765 C CA . HIS A 1 219 ? -11.820 3.492 11.057 1.00 78.56 219 HIS A CA 1
ATOM 1766 C C . HIS A 1 219 ? -11.867 4.881 10.372 1.00 78.56 219 HIS A C 1
ATOM 1768 O O . HIS A 1 219 ? -12.938 5.399 10.059 1.00 78.56 219 HIS A O 1
ATOM 1774 N N . CYS A 1 220 ? -10.725 5.539 10.193 1.00 81.25 220 CYS A N 1
ATOM 1775 C CA . CYS A 1 220 ? -10.613 6.831 9.515 1.00 81.25 220 CYS A CA 1
ATOM 1776 C C . CYS A 1 220 ? -10.393 6.647 8.007 1.00 81.25 220 CYS A C 1
ATOM 1778 O O . CYS A 1 220 ? -9.709 5.719 7.569 1.00 81.25 220 CYS A O 1
ATOM 1780 N N . THR A 1 221 ? -10.910 7.579 7.202 1.00 84.12 221 THR A N 1
ATOM 1781 C CA . THR A 1 221 ? -10.546 7.655 5.777 1.00 84.12 221 THR A CA 1
ATOM 1782 C C . THR A 1 221 ? -9.097 8.131 5.627 1.00 84.12 221 THR A C 1
ATOM 1784 O O . THR A 1 221 ? -8.602 8.892 6.463 1.00 84.12 221 THR A O 1
ATOM 1787 N N . CYS A 1 222 ? -8.417 7.750 4.537 1.00 86.44 222 CYS A N 1
ATOM 1788 C CA . CYS A 1 222 ? -7.051 8.222 4.267 1.00 86.44 222 CYS A CA 1
ATOM 1789 C C . CYS A 1 222 ? -6.963 9.759 4.237 1.00 86.44 222 CYS A C 1
ATOM 1791 O O . CYS A 1 222 ? -5.985 10.324 4.711 1.00 86.44 222 CYS A O 1
ATOM 1793 N N . SER A 1 223 ? -8.004 10.437 3.737 1.00 84.00 223 SER A N 1
ATOM 1794 C CA . SER A 1 223 ? -8.061 11.904 3.689 1.00 84.00 223 SER A CA 1
ATOM 1795 C C . SER A 1 223 ? -8.122 12.533 5.085 1.00 84.00 223 SER A C 1
ATOM 1797 O O . SER A 1 223 ? -7.362 13.456 5.377 1.00 84.00 223 SER A O 1
ATOM 1799 N N . MET A 1 224 ? -8.973 12.008 5.977 1.00 83.62 224 MET A N 1
ATOM 1800 C CA . MET A 1 224 ? -9.022 12.452 7.378 1.00 83.62 224 MET A CA 1
ATOM 1801 C C . MET A 1 224 ? -7.673 12.247 8.069 1.00 83.62 224 MET A C 1
ATOM 1803 O O . MET A 1 224 ? -7.193 13.136 8.769 1.00 83.62 224 MET A O 1
ATOM 1807 N N . TRP A 1 225 ? -7.046 11.093 7.835 1.00 85.88 225 TRP A N 1
ATOM 1808 C CA . TRP A 1 225 ? -5.753 10.767 8.423 1.00 85.88 225 TRP A CA 1
ATOM 1809 C C . TRP A 1 225 ? -4.632 11.686 7.930 1.00 85.88 225 TRP A C 1
ATOM 1811 O O . TRP A 1 225 ? -3.830 12.172 8.723 1.00 85.88 225 TRP A O 1
ATOM 1821 N N . GLU A 1 226 ? -4.605 11.991 6.632 1.00 85.75 226 GLU A N 1
ATOM 1822 C CA . GLU A 1 226 ? -3.634 12.915 6.048 1.00 85.75 226 GLU A CA 1
ATOM 1823 C C . GLU A 1 226 ? -3.775 14.330 6.631 1.00 85.75 226 GLU A C 1
ATOM 1825 O O . GLU A 1 226 ? -2.778 14.980 6.959 1.00 85.75 226 GLU A O 1
ATOM 1830 N N . MET A 1 227 ? -5.011 14.813 6.795 1.00 81.44 227 MET A N 1
ATOM 1831 C CA . MET A 1 227 ? -5.267 16.100 7.445 1.00 81.44 227 MET A CA 1
ATOM 1832 C C . MET A 1 227 ? -4.808 16.093 8.906 1.00 81.44 227 MET A C 1
ATOM 1834 O O . MET A 1 227 ? -4.191 17.064 9.347 1.00 81.44 227 MET A O 1
ATOM 1838 N N . TRP A 1 228 ? -5.053 15.000 9.633 1.00 83.81 228 TRP A N 1
ATOM 1839 C CA . TRP A 1 228 ? -4.625 14.848 11.022 1.00 83.81 228 TRP A CA 1
ATOM 1840 C C . TRP A 1 228 ? -3.101 14.864 11.157 1.00 83.81 228 TRP A C 1
ATOM 1842 O O . TRP A 1 228 ? -2.562 15.620 11.962 1.00 83.81 228 TRP A O 1
ATOM 1852 N N . ALA A 1 229 ? -2.393 14.103 10.318 1.00 80.56 229 ALA A N 1
ATOM 1853 C CA . ALA A 1 229 ? -0.932 14.066 10.305 1.00 80.56 229 ALA A CA 1
ATOM 1854 C C . ALA A 1 229 ? -0.333 15.468 10.094 1.00 80.56 229 ALA A C 1
ATOM 1856 O O . ALA A 1 229 ? 0.512 15.908 10.873 1.00 80.56 229 ALA A O 1
ATOM 1857 N N . LYS A 1 230 ? -0.861 16.225 9.121 1.00 80.88 230 LYS A N 1
ATOM 1858 C CA . LYS A 1 230 ? -0.442 17.614 8.861 1.00 80.88 230 LYS A CA 1
ATOM 1859 C C . LYS A 1 230 ? -0.711 18.552 10.039 1.00 80.88 230 LYS A C 1
ATOM 1861 O O . LYS A 1 230 ? 0.044 19.504 10.236 1.00 80.88 230 LYS A O 1
ATOM 1866 N N . LEU A 1 231 ? -1.798 18.343 10.785 1.00 76.81 231 LEU A N 1
ATOM 1867 C CA . LEU A 1 231 ? -2.079 19.118 11.995 1.00 76.81 231 LEU A CA 1
ATOM 1868 C C . LEU A 1 231 ? -1.057 18.802 13.087 1.00 76.81 231 LEU A C 1
ATOM 1870 O O . LEU A 1 231 ? -0.476 19.738 13.629 1.00 76.81 231 LEU A O 1
ATOM 1874 N N . CYS A 1 232 ? -0.780 17.520 13.344 1.00 69.00 232 CYS A N 1
ATOM 1875 C CA . CYS A 1 232 ? 0.205 17.089 14.338 1.00 69.00 232 CYS A CA 1
ATOM 1876 C C . CYS A 1 232 ? 1.622 17.610 14.057 1.00 69.00 232 CYS A C 1
ATOM 1878 O O . CYS A 1 232 ? 2.352 17.923 15.001 1.00 69.00 232 CYS A O 1
ATOM 1880 N N . ASP A 1 233 ? 1.995 17.727 12.780 1.00 68.62 233 ASP A N 1
ATOM 1881 C CA . ASP A 1 233 ? 3.278 18.300 12.362 1.00 68.62 233 ASP A CA 1
ATOM 1882 C C . ASP A 1 233 ? 3.359 19.807 12.658 1.00 68.62 233 ASP A C 1
ATOM 1884 O O . ASP A 1 233 ? 4.400 20.312 13.077 1.00 68.62 233 ASP A O 1
ATOM 1888 N N . LYS A 1 234 ? 2.255 20.543 12.469 1.00 67.00 234 LYS A N 1
ATOM 1889 C CA . LYS A 1 234 ? 2.195 22.001 12.680 1.00 67.00 234 LYS A CA 1
ATOM 1890 C C . LYS A 1 234 ? 2.071 22.398 14.145 1.00 67.00 234 LYS A C 1
ATOM 1892 O O . LYS A 1 234 ? 2.612 23.425 14.540 1.00 67.00 234 LYS A O 1
ATOM 1897 N N . SER A 1 235 ? 1.343 21.624 14.943 1.00 56.84 235 SER A N 1
ATOM 1898 C CA . SER A 1 235 ? 1.085 21.936 16.351 1.00 56.84 235 SER A CA 1
ATOM 1899 C C . SER A 1 235 ? 2.249 21.574 17.281 1.00 56.84 235 SER A C 1
ATOM 1901 O O . SER A 1 235 ? 2.119 21.712 18.493 1.00 56.84 235 SER A O 1
ATOM 1903 N N . GLY A 1 236 ? 3.376 21.074 16.753 1.00 47.66 236 GLY A N 1
ATOM 1904 C CA . GLY A 1 236 ? 4.500 20.592 17.567 1.00 47.66 236 GLY A CA 1
ATOM 1905 C C . GLY A 1 236 ? 4.157 19.349 18.395 1.00 47.66 236 GLY A C 1
ATOM 1906 O O . GLY A 1 236 ? 4.979 18.855 19.160 1.00 47.66 236 GLY A O 1
ATOM 1907 N N . THR A 1 237 ? 2.961 18.793 18.205 1.00 43.59 237 THR A N 1
ATOM 1908 C CA . THR A 1 237 ? 2.469 17.564 18.827 1.00 43.59 237 THR A CA 1
ATOM 1909 C C . THR A 1 237 ? 3.324 16.367 18.371 1.00 43.59 237 THR A C 1
ATOM 1911 O O . THR A 1 237 ? 3.393 15.360 19.045 1.00 43.59 237 THR A O 1
ATOM 1914 N N . SER A 1 238 ? 4.140 16.474 17.321 1.00 36.88 238 SER A N 1
ATOM 1915 C CA . SER A 1 238 ? 5.215 15.504 17.051 1.00 36.88 238 SER A CA 1
ATOM 1916 C C . SER A 1 238 ? 6.269 15.362 18.171 1.00 36.88 238 SER A C 1
ATOM 1918 O O . SER A 1 238 ? 7.004 14.373 18.170 1.00 36.88 238 SER A O 1
ATOM 1920 N N . ASN A 1 239 ? 6.384 16.320 19.107 1.00 34.75 239 ASN A N 1
ATOM 1921 C CA . ASN A 1 239 ? 7.314 16.213 20.238 1.00 34.75 239 ASN A CA 1
ATOM 1922 C C . ASN A 1 239 ? 6.866 15.184 21.284 1.00 34.75 239 ASN A C 1
ATOM 1924 O O . ASN A 1 239 ? 7.736 14.509 21.821 1.00 34.75 239 ASN A O 1
ATOM 1928 N N . TRP A 1 240 ? 5.562 14.941 21.496 1.00 32.91 240 TRP A N 1
ATOM 1929 C CA . TRP A 1 240 ? 5.144 13.889 22.441 1.00 32.91 240 TRP A CA 1
ATOM 1930 C C . TRP A 1 240 ? 5.530 12.495 21.930 1.00 32.91 240 TRP A C 1
ATOM 1932 O O . TRP A 1 240 ? 6.044 11.700 22.704 1.00 32.91 240 TRP A O 1
ATOM 1942 N N . LYS A 1 241 ? 5.439 12.238 20.609 1.00 31.53 241 LYS A N 1
ATOM 1943 C CA . LYS A 1 241 ? 5.932 10.991 19.980 1.00 31.53 241 LYS A CA 1
ATOM 1944 C C . LYS A 1 241 ? 7.446 10.782 20.136 1.00 31.53 241 LYS A C 1
ATOM 1946 O O . LYS A 1 241 ? 7.913 9.666 19.946 1.00 31.53 241 LYS A O 1
ATOM 1951 N N . LYS A 1 242 ? 8.217 11.840 20.418 1.00 34.59 242 LYS A N 1
ATOM 1952 C CA . LYS A 1 242 ? 9.666 11.775 20.680 1.00 34.59 242 LYS A CA 1
ATOM 1953 C C . LYS A 1 242 ? 9.985 11.716 22.176 1.00 34.59 242 LYS A C 1
ATOM 1955 O O . LYS A 1 242 ? 11.003 11.140 22.545 1.00 34.59 242 LYS A O 1
ATOM 1960 N N . GLU A 1 243 ? 9.130 12.288 23.020 1.00 28.03 243 GLU A N 1
ATOM 1961 C CA . GLU A 1 243 ? 9.305 12.362 24.475 1.00 28.03 243 GLU A CA 1
ATOM 1962 C C . GLU A 1 243 ? 8.736 11.136 25.213 1.00 28.03 243 GLU A C 1
ATOM 1964 O O . GLU A 1 243 ? 9.232 10.797 26.286 1.00 28.03 243 GLU A O 1
ATOM 1969 N N . SER A 1 244 ? 7.787 10.399 24.618 1.00 29.59 244 SER A N 1
ATOM 1970 C CA . SER A 1 244 ? 7.219 9.163 25.183 1.00 29.59 244 SER A CA 1
ATOM 1971 C C . SER A 1 244 ? 7.874 7.867 24.674 1.00 29.59 244 SER A C 1
ATOM 1973 O O . SER A 1 244 ? 7.459 6.772 25.046 1.00 29.59 244 SER A O 1
ATOM 1975 N N . THR A 1 245 ? 8.937 7.943 23.865 1.00 35.38 245 THR A N 1
ATOM 1976 C CA . THR A 1 245 ? 9.610 6.754 23.310 1.00 35.38 245 THR A CA 1
ATOM 1977 C C . THR A 1 245 ? 10.998 6.539 23.905 1.00 35.38 245 THR A C 1
ATOM 1979 O O . THR A 1 245 ? 11.944 7.255 23.574 1.00 35.38 245 THR A O 1
ATOM 1982 N N . LYS A 1 246 ? 11.166 5.502 24.734 1.00 38.25 246 LYS A N 1
ATOM 1983 C CA . LYS A 1 246 ? 12.505 4.996 25.089 1.00 38.25 246 LYS A CA 1
ATOM 1984 C C . LYS A 1 246 ? 13.031 4.090 23.959 1.00 38.25 246 LYS A C 1
ATOM 1986 O O . LYS A 1 246 ? 12.244 3.397 23.321 1.00 38.25 246 LYS A O 1
ATOM 1991 N N . PRO A 1 247 ? 14.341 4.076 23.661 1.00 36.25 247 PRO A N 1
ATOM 1992 C CA . PRO A 1 247 ? 14.908 3.150 22.684 1.00 36.25 247 PRO A CA 1
ATOM 1993 C C . PRO A 1 247 ? 15.059 1.744 23.282 1.00 36.25 247 PRO A C 1
ATOM 1995 O O . PRO A 1 247 ? 15.543 1.580 24.402 1.00 36.25 247 PRO A O 1
ATOM 1998 N N . CYS A 1 248 ? 14.696 0.710 22.519 1.00 35.84 248 CYS A N 1
ATOM 1999 C CA . CYS A 1 248 ? 14.885 -0.686 22.914 1.00 35.84 248 CYS A CA 1
ATOM 2000 C C . CYS A 1 248 ? 16.374 -0.973 23.218 1.00 35.84 248 CYS A C 1
ATOM 2002 O O . CYS A 1 248 ? 17.210 -0.779 22.332 1.00 35.84 248 CYS A O 1
ATOM 2004 N N . PRO A 1 249 ? 16.736 -1.524 24.390 1.00 39.09 249 PRO A N 1
ATOM 2005 C CA . PRO A 1 249 ? 18.136 -1.777 24.747 1.00 39.09 249 PRO A CA 1
ATOM 2006 C C . PRO A 1 249 ? 18.830 -2.854 23.890 1.00 39.09 249 PRO A C 1
ATOM 2008 O O . PRO A 1 249 ? 20.047 -2.981 23.951 1.00 39.09 249 PRO A O 1
ATOM 2011 N N . LYS A 1 250 ? 18.085 -3.622 23.078 1.00 33.41 250 LYS A N 1
ATOM 2012 C CA . LYS A 1 250 ? 18.620 -4.717 22.242 1.00 33.41 250 LYS A CA 1
ATOM 2013 C C . LYS A 1 250 ? 18.740 -4.371 20.753 1.00 33.41 250 LYS A C 1
ATOM 2015 O O . LYS A 1 250 ? 19.566 -4.951 20.058 1.00 33.41 250 LYS A O 1
ATOM 2020 N N . CYS A 1 251 ? 17.896 -3.475 20.238 1.00 43.41 251 CYS A N 1
ATOM 2021 C CA . CYS A 1 251 ? 17.881 -3.121 18.809 1.00 43.41 251 CYS A CA 1
ATOM 2022 C C . CYS A 1 251 ? 17.801 -1.614 18.528 1.00 43.41 251 CYS A C 1
ATOM 2024 O O . CYS A 1 251 ? 17.745 -1.222 17.365 1.00 43.41 251 CYS A O 1
ATOM 2026 N N . HIS A 1 252 ? 17.766 -0.786 19.577 1.00 38.41 252 HIS A N 1
ATOM 2027 C CA . HIS A 1 252 ? 17.735 0.680 19.545 1.00 38.41 252 HIS A CA 1
ATOM 2028 C C . HIS A 1 252 ? 16.582 1.322 18.754 1.00 38.41 252 HIS A C 1
ATOM 2030 O O . HIS A 1 252 ? 16.593 2.529 18.525 1.00 38.41 252 HIS A O 1
ATOM 2036 N N . LYS A 1 253 ? 15.551 0.554 18.374 1.00 34.53 253 LYS A N 1
ATOM 2037 C CA . LYS A 1 253 ? 14.317 1.101 17.793 1.00 34.53 253 LYS A CA 1
ATOM 2038 C C . LYS A 1 253 ? 13.452 1.767 18.863 1.00 34.53 253 LYS A C 1
ATOM 2040 O O . LYS A 1 253 ? 13.399 1.288 19.995 1.00 34.53 253 LYS A O 1
ATOM 2045 N N . LEU A 1 254 ? 12.780 2.849 18.473 1.00 34.84 254 LEU A N 1
ATOM 2046 C CA . LEU A 1 254 ? 11.841 3.592 19.312 1.00 34.84 254 LEU A CA 1
ATOM 2047 C C . LEU A 1 254 ? 10.637 2.703 19.637 1.00 34.84 254 LEU A C 1
ATOM 2049 O O . LEU A 1 254 ? 10.014 2.150 18.732 1.00 34.84 254 LEU A O 1
ATOM 2053 N N . THR A 1 255 ? 10.340 2.544 20.921 1.00 37.12 255 THR A N 1
ATOM 2054 C CA . THR A 1 255 ? 9.152 1.836 21.402 1.00 37.12 255 THR A CA 1
ATOM 2055 C C . THR A 1 255 ? 8.151 2.848 21.936 1.00 37.12 255 THR A C 1
ATOM 2057 O O . THR A 1 255 ? 8.540 3.724 22.705 1.00 37.12 255 THR A O 1
ATOM 2060 N N . GLN A 1 256 ? 6.895 2.738 21.509 1.00 33.69 256 GLN A N 1
ATOM 2061 C CA . GLN A 1 256 ? 5.810 3.645 21.877 1.00 33.69 256 GLN A CA 1
ATOM 2062 C C . GLN A 1 256 ? 5.317 3.329 23.290 1.00 33.69 256 GLN A C 1
ATOM 2064 O O . GLN A 1 256 ? 4.815 2.232 23.527 1.00 33.69 256 GLN A O 1
ATOM 2069 N N . ASN A 1 257 ? 5.460 4.285 24.211 1.00 37.06 257 ASN A N 1
ATOM 2070 C CA . ASN A 1 257 ? 4.630 4.310 25.407 1.00 37.06 257 ASN A CA 1
ATOM 2071 C C . ASN A 1 257 ? 3.360 5.071 25.032 1.00 37.06 257 ASN A C 1
ATOM 2073 O O . ASN A 1 257 ? 3.425 6.258 24.705 1.00 37.06 257 ASN A O 1
ATOM 2077 N N . ASP A 1 258 ? 2.224 4.383 25.049 1.00 38.03 258 ASP A N 1
ATOM 2078 C CA . ASP A 1 258 ? 0.937 5.065 25.100 1.00 38.03 258 ASP A CA 1
ATOM 2079 C C . ASP A 1 258 ? 0.727 5.513 26.549 1.00 38.03 258 ASP A C 1
ATOM 2081 O O . ASP A 1 258 ? 0.865 4.705 27.474 1.00 38.03 258 ASP A O 1
ATOM 2085 N N . ASP A 1 259 ? 0.464 6.807 26.742 1.00 34.62 259 ASP A N 1
ATOM 2086 C CA . ASP A 1 259 ? 0.310 7.438 28.053 1.00 34.62 259 ASP A CA 1
ATOM 2087 C C . ASP A 1 259 ? -0.689 6.657 28.923 1.00 34.62 259 ASP A C 1
ATOM 2089 O O . ASP A 1 259 ? -1.896 6.683 28.687 1.00 34.62 259 ASP A O 1
ATOM 2093 N N . GLY A 1 260 ? -0.160 5.946 29.928 1.00 36.94 260 GLY A N 1
ATOM 2094 C CA . GLY A 1 260 ? -0.942 5.210 30.927 1.00 36.94 260 GLY A CA 1
ATOM 2095 C C . GLY A 1 260 ? -0.531 3.755 31.188 1.00 36.94 260 GLY A C 1
ATOM 2096 O O . GLY A 1 260 ? -1.076 3.150 32.105 1.00 36.94 260 GLY A O 1
ATOM 2097 N N . CYS A 1 261 ? 0.419 3.170 30.443 1.00 36.72 261 CYS A N 1
ATOM 2098 C CA . CYS A 1 261 ? 0.787 1.757 30.611 1.00 36.72 261 CYS A CA 1
ATOM 2099 C C . CYS A 1 261 ? 2.305 1.508 30.624 1.00 36.72 261 CYS A C 1
ATOM 2101 O O . CYS A 1 261 ? 3.006 1.907 29.699 1.00 36.72 261 CYS A O 1
ATOM 2103 N N . ASP A 1 262 ? 2.795 0.763 31.620 1.00 32.62 262 ASP A N 1
ATOM 2104 C CA . ASP A 1 262 ? 4.216 0.395 31.782 1.00 32.62 262 ASP A CA 1
ATOM 2105 C C . ASP A 1 262 ? 4.726 -0.668 30.780 1.00 32.62 262 ASP A C 1
ATOM 2107 O O . ASP A 1 262 ? 5.878 -1.105 30.857 1.00 32.62 262 ASP A O 1
ATOM 2111 N N . ILE A 1 263 ? 3.896 -1.118 29.830 1.00 39.31 263 ILE A N 1
ATOM 2112 C CA . ILE A 1 263 ? 4.269 -2.190 28.899 1.00 39.31 263 ILE A CA 1
ATOM 2113 C C . ILE A 1 263 ? 4.828 -1.611 27.598 1.00 39.31 263 ILE A C 1
ATOM 2115 O O . ILE A 1 263 ? 4.106 -1.106 26.741 1.00 39.31 263 ILE A O 1
ATOM 2119 N N . VAL A 1 264 ? 6.135 -1.794 27.426 1.00 35.91 264 VAL A N 1
ATOM 2120 C CA . VAL A 1 264 ? 6.901 -1.421 26.236 1.00 35.91 264 VAL A CA 1
ATOM 2121 C C . VAL A 1 264 ? 7.060 -2.643 25.323 1.00 35.91 264 VAL A C 1
ATOM 2123 O O . VAL A 1 264 ? 7.894 -3.509 25.592 1.00 35.91 264 VAL A O 1
ATOM 2126 N N . VAL A 1 265 ? 6.291 -2.744 24.232 1.00 39.22 265 VAL A N 1
ATOM 2127 C CA . VAL A 1 265 ? 6.418 -3.865 23.273 1.00 39.22 265 VAL A CA 1
ATOM 2128 C C . VAL A 1 265 ? 7.233 -3.445 22.048 1.00 39.22 265 VAL A C 1
ATOM 2130 O O . VAL A 1 265 ? 6.921 -2.478 21.357 1.00 39.22 265 VAL A O 1
ATOM 2133 N N . CYS A 1 266 ? 8.305 -4.190 21.765 1.00 36.28 266 CYS A N 1
ATOM 2134 C CA . CYS A 1 266 ? 9.161 -3.979 20.600 1.00 36.28 266 CYS A CA 1
ATOM 2135 C C . CYS A 1 266 ? 8.698 -4.836 19.411 1.00 36.28 266 CYS A C 1
ATOM 2137 O O . CYS A 1 266 ? 8.722 -6.061 19.482 1.00 36.28 266 CYS A O 1
ATOM 2139 N N . PHE A 1 267 ? 8.380 -4.207 18.277 1.00 38.06 267 PHE A N 1
ATOM 2140 C CA . PHE A 1 267 ? 7.962 -4.874 17.032 1.00 38.06 267 PHE A CA 1
ATOM 2141 C C . PHE A 1 267 ? 9.123 -5.485 16.215 1.00 38.06 267 PHE A C 1
ATOM 2143 O O . PHE A 1 267 ? 9.009 -5.703 15.006 1.00 38.06 267 PHE A O 1
ATOM 2150 N N . CYS A 1 268 ? 10.293 -5.744 16.814 1.00 32.12 268 CYS A N 1
ATOM 2151 C CA . CYS A 1 268 ? 11.359 -6.453 16.108 1.00 32.12 268 CYS A CA 1
ATOM 2152 C C . CYS A 1 268 ? 11.046 -7.958 16.093 1.00 32.12 268 CYS A C 1
ATOM 2154 O O . CYS A 1 268 ? 11.238 -8.639 17.092 1.00 32.12 268 CYS A O 1
ATOM 2156 N N . GLY A 1 269 ? 10.558 -8.478 14.964 1.00 35.88 269 GLY A N 1
ATOM 2157 C CA . GLY A 1 269 ? 10.192 -9.887 14.761 1.00 35.88 269 GLY A CA 1
ATOM 2158 C C . GLY A 1 269 ? 11.330 -10.913 14.924 1.00 35.88 269 GLY A C 1
ATOM 2159 O O . GLY A 1 269 ? 11.695 -11.596 13.973 1.00 35.88 269 GLY A O 1
ATOM 2160 N N . LYS A 1 270 ? 11.877 -11.063 16.135 1.00 27.08 270 LYS A N 1
ATOM 2161 C CA . LYS A 1 270 ? 12.666 -12.215 16.588 1.00 27.08 270 LYS A CA 1
ATOM 2162 C C . LYS A 1 270 ? 12.021 -12.796 17.844 1.00 27.08 270 LYS A C 1
ATOM 2164 O O . LYS A 1 270 ? 11.731 -12.062 18.783 1.00 27.08 270 LYS A O 1
ATOM 2169 N N . LYS A 1 271 ? 11.835 -14.122 17.834 1.00 29.00 271 LYS A N 1
ATOM 2170 C CA . LYS A 1 271 ? 11.333 -14.946 18.943 1.00 29.00 271 LYS A CA 1
ATOM 2171 C C . LYS A 1 271 ? 12.020 -14.577 20.272 1.00 29.00 271 LYS A C 1
ATOM 2173 O O . LYS A 1 271 ? 13.244 -14.611 20.340 1.00 29.00 271 LYS A O 1
ATOM 2178 N N . LEU A 1 272 ? 11.178 -14.226 21.252 1.00 33.50 272 LEU A N 1
ATOM 2179 C CA . LEU A 1 272 ? 11.297 -14.253 22.722 1.00 33.50 272 LEU A CA 1
ATOM 2180 C C . LEU A 1 272 ? 1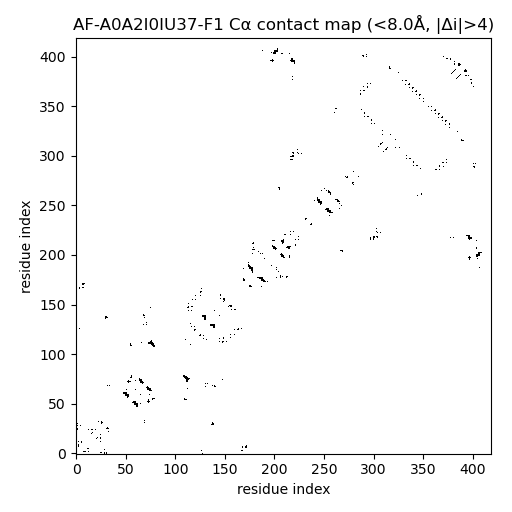2.671 -14.048 23.389 1.00 33.50 272 LEU A C 1
ATOM 2182 O O . LEU A 1 272 ? 13.636 -14.755 23.119 1.00 33.50 272 LEU A O 1
ATOM 2186 N N . SER A 1 273 ? 12.701 -13.206 24.428 1.00 24.95 273 SER A N 1
ATOM 2187 C CA . SER A 1 273 ? 13.565 -13.452 25.594 1.00 24.95 273 SER A CA 1
ATOM 2188 C C . SER A 1 273 ? 13.019 -12.768 26.856 1.00 24.95 273 SER A C 1
ATOM 2190 O O . SER A 1 273 ? 13.115 -11.549 26.969 1.00 24.95 273 SER A O 1
ATOM 2192 N N . THR A 1 274 ? 12.435 -13.597 27.729 1.00 29.16 274 THR A N 1
ATOM 2193 C CA . THR A 1 274 ? 12.351 -13.540 29.205 1.00 29.16 274 THR A CA 1
ATOM 2194 C C . THR A 1 274 ? 12.183 -12.189 29.915 1.00 29.16 274 THR A C 1
ATOM 2196 O O . THR A 1 274 ? 13.135 -11.429 30.064 1.00 29.16 274 THR A O 1
ATOM 2199 N N . MET A 1 275 ? 11.019 -11.999 30.550 1.00 28.64 275 MET A N 1
ATOM 2200 C CA . MET A 1 275 ? 10.978 -11.423 31.900 1.00 28.64 275 MET A CA 1
ATOM 2201 C C . MET A 1 275 ? 11.062 -12.590 32.896 1.00 28.64 275 MET A C 1
ATOM 2203 O O . MET A 1 275 ? 10.289 -13.536 32.806 1.00 28.64 275 MET A O 1
ATOM 2207 N N . ASN A 1 276 ? 12.041 -12.554 33.801 1.00 34.12 276 ASN A N 1
ATOM 2208 C CA . ASN A 1 276 ? 12.179 -13.470 34.946 1.00 34.12 276 ASN A CA 1
ATOM 2209 C C . ASN A 1 276 ? 12.311 -14.982 34.660 1.00 34.12 276 ASN A C 1
ATOM 2211 O O . ASN A 1 276 ? 11.914 -15.800 35.481 1.00 34.12 276 ASN A O 1
ATOM 2215 N N . GLY A 1 277 ? 12.933 -15.387 33.550 1.00 32.84 277 GLY A N 1
ATOM 2216 C CA . GLY A 1 277 ? 13.335 -16.793 33.371 1.00 32.84 277 GLY A CA 1
ATOM 2217 C C . GLY A 1 277 ? 12.236 -17.767 32.922 1.00 32.84 277 GLY A C 1
ATOM 2218 O O . GLY A 1 277 ? 12.551 -18.930 32.689 1.00 32.84 277 GLY A O 1
ATOM 2219 N N . THR A 1 278 ? 10.993 -17.323 32.722 1.00 34.25 278 THR A N 1
ATOM 2220 C CA . THR A 1 278 ? 9.890 -18.180 32.249 1.00 34.25 278 THR A CA 1
ATOM 2221 C C . THR A 1 278 ? 9.576 -17.951 30.767 1.00 34.25 278 THR A C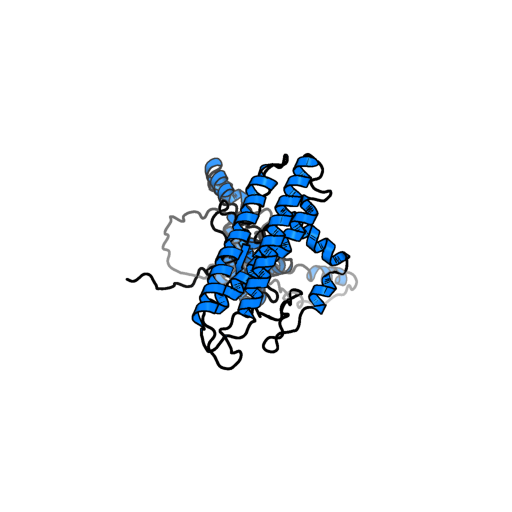 1
ATOM 2223 O O . THR A 1 278 ? 9.607 -16.824 30.265 1.00 34.25 278 THR A O 1
ATOM 2226 N N . LEU A 1 279 ? 9.300 -19.043 30.045 1.00 34.88 279 LEU A N 1
ATOM 2227 C CA . LEU A 1 279 ? 8.813 -19.024 28.664 1.00 34.88 279 LEU A CA 1
ATOM 2228 C C . LEU A 1 279 ? 7.468 -18.283 28.620 1.00 34.88 279 LEU A C 1
ATOM 2230 O O . LEU A 1 279 ? 6.567 -18.601 29.389 1.00 34.88 279 LEU A O 1
ATOM 2234 N N . VAL A 1 280 ? 7.332 -17.296 27.735 1.00 47.75 280 VAL A N 1
ATOM 2235 C CA . VAL A 1 280 ? 6.043 -16.637 27.487 1.00 47.75 280 VAL A CA 1
ATOM 2236 C C . VAL A 1 280 ? 5.252 -17.545 26.547 1.00 47.75 280 VAL A C 1
ATOM 2238 O O . VAL A 1 280 ? 5.715 -17.820 25.439 1.00 47.75 280 VAL A O 1
ATOM 2241 N N . GLU A 1 281 ? 4.098 -18.038 26.995 1.00 57.06 281 GLU A N 1
ATOM 2242 C CA . GLU A 1 281 ? 3.176 -18.817 26.161 1.00 57.06 281 GLU A CA 1
ATOM 2243 C C . GLU A 1 281 ? 2.721 -17.968 24.956 1.00 57.06 281 GLU A C 1
ATOM 2245 O O . GLU A 1 281 ? 2.486 -16.765 25.096 1.00 57.06 281 GLU A O 1
ATOM 2250 N N . GLU A 1 282 ? 2.595 -18.568 23.763 1.00 60.78 282 GLU A N 1
ATOM 2251 C CA . GLU A 1 282 ? 2.133 -17.873 22.542 1.00 60.78 282 GLU A CA 1
ATOM 2252 C C . GLU A 1 282 ? 0.803 -17.128 22.759 1.00 60.78 282 GLU A C 1
ATOM 2254 O O . GLU A 1 282 ? 0.579 -16.057 22.192 1.00 60.78 282 GLU A O 1
ATOM 2259 N N . GLU A 1 283 ? -0.039 -17.643 23.654 1.00 64.69 283 GLU A N 1
ATOM 2260 C CA . GLU A 1 283 ? -1.307 -17.035 24.054 1.00 64.69 283 GLU A CA 1
ATOM 2261 C C . GLU A 1 283 ? -1.146 -15.647 24.689 1.00 64.69 283 GLU A C 1
ATOM 2263 O O . GLU A 1 283 ? -1.907 -14.731 24.374 1.00 64.69 283 GLU A O 1
ATOM 2268 N N . PHE A 1 284 ? -0.117 -15.442 25.516 1.00 69.00 284 PHE A N 1
ATOM 2269 C CA . PHE A 1 284 ? 0.124 -14.153 26.168 1.00 69.00 284 PHE A CA 1
ATOM 2270 C C . PHE A 1 284 ? 0.530 -13.070 25.161 1.00 69.00 284 PHE A C 1
ATOM 2272 O O . PHE A 1 284 ? 0.091 -11.921 25.253 1.00 69.00 284 PHE A O 1
ATOM 2279 N N . LEU A 1 285 ? 1.320 -13.441 24.147 1.00 68.88 285 LEU A N 1
ATOM 2280 C CA . LEU A 1 285 ? 1.636 -12.550 23.028 1.00 68.88 285 LEU A CA 1
ATOM 2281 C C . LEU A 1 285 ? 0.379 -12.204 22.215 1.00 68.88 285 LEU A C 1
ATOM 2283 O O . LEU A 1 285 ? 0.232 -11.061 21.780 1.00 68.88 285 LEU A O 1
ATOM 2287 N N . GLY A 1 286 ? -0.543 -13.157 22.059 1.00 72.12 286 GLY A N 1
ATOM 2288 C CA . GLY A 1 286 ? -1.848 -12.932 21.437 1.00 72.12 286 GLY A CA 1
ATOM 2289 C C . GLY A 1 286 ? -2.705 -11.906 22.188 1.00 72.12 286 GLY A C 1
ATOM 2290 O O . GLY A 1 286 ? -3.267 -10.996 21.571 1.00 72.12 286 GLY A O 1
ATOM 2291 N N . TRP A 1 287 ? -2.763 -11.981 23.521 1.00 78.81 287 TRP A N 1
ATOM 2292 C CA . TRP A 1 287 ? -3.497 -11.000 24.334 1.00 78.81 287 TRP A CA 1
ATOM 2293 C C . TRP A 1 287 ? -2.871 -9.605 24.273 1.00 78.81 287 TRP A C 1
ATOM 2295 O O . TRP A 1 287 ? -3.590 -8.617 24.120 1.00 78.81 287 TRP A O 1
ATOM 2305 N N . LEU A 1 288 ? -1.538 -9.506 24.303 1.00 76.38 288 LEU A N 1
ATOM 2306 C CA . LEU A 1 288 ? -0.841 -8.229 24.118 1.00 76.38 288 LEU A CA 1
ATOM 2307 C C . LEU A 1 288 ? -1.101 -7.620 22.735 1.00 76.38 288 LEU A C 1
ATOM 2309 O O . LEU A 1 288 ? -1.332 -6.414 22.625 1.00 76.38 288 LEU A O 1
ATOM 2313 N N . HIS A 1 289 ? -1.107 -8.440 21.683 1.00 76.94 289 HIS A N 1
ATOM 2314 C CA . HIS A 1 289 ? -1.450 -7.988 20.336 1.00 76.94 289 HIS A CA 1
ATOM 2315 C C . HIS A 1 289 ? -2.893 -7.467 20.261 1.00 76.94 289 HIS A C 1
ATOM 2317 O O . HIS A 1 289 ? -3.149 -6.420 19.660 1.00 76.94 289 HIS A O 1
ATOM 2323 N N . THR A 1 290 ? -3.826 -8.158 20.921 1.00 77.31 290 THR A N 1
ATOM 2324 C CA . THR A 1 290 ? -5.235 -7.747 21.019 1.00 77.31 290 THR A CA 1
ATOM 2325 C C . THR A 1 290 ? -5.366 -6.397 21.725 1.00 77.31 290 THR A C 1
ATOM 2327 O O . THR A 1 290 ? -6.005 -5.486 21.197 1.00 77.31 290 THR A O 1
ATOM 2330 N N . LEU A 1 291 ? -4.696 -6.225 22.872 1.00 80.00 291 LEU A N 1
ATOM 2331 C CA . LEU A 1 291 ? -4.675 -4.962 23.612 1.00 80.00 291 LEU A CA 1
ATOM 2332 C C . LEU A 1 291 ? -4.104 -3.818 22.760 1.00 80.00 291 LEU A C 1
ATOM 2334 O O . LEU A 1 291 ? -4.711 -2.752 22.680 1.00 80.00 291 LEU A O 1
ATOM 2338 N N . SER A 1 292 ? -2.966 -4.041 22.097 1.00 77.88 292 SER A N 1
ATOM 2339 C CA . SER A 1 292 ? -2.325 -3.038 21.235 1.00 77.88 292 SER A CA 1
ATOM 2340 C C . SER A 1 292 ? -3.223 -2.633 20.061 1.00 77.88 292 SER A C 1
ATOM 2342 O O . SER A 1 292 ? -3.423 -1.443 19.810 1.00 77.88 292 SER A O 1
ATOM 2344 N N . THR A 1 293 ? -3.840 -3.610 19.392 1.00 79.56 293 THR A N 1
ATOM 2345 C CA . THR A 1 293 ? -4.768 -3.369 18.278 1.00 79.56 293 THR A CA 1
ATOM 2346 C C . THR A 1 293 ? -5.969 -2.540 18.729 1.00 79.56 293 THR A C 1
ATOM 2348 O O . THR A 1 293 ? -6.340 -1.567 18.069 1.00 79.56 293 THR A O 1
ATOM 2351 N N . ALA A 1 294 ? -6.557 -2.882 19.875 1.00 80.81 294 ALA A N 1
ATOM 2352 C CA . ALA A 1 294 ? -7.728 -2.195 20.397 1.00 80.81 294 ALA A CA 1
ATOM 2353 C C . ALA A 1 294 ? -7.409 -0.794 20.961 1.00 80.81 294 ALA A C 1
ATOM 2355 O O . ALA A 1 294 ? -8.216 0.122 20.797 1.00 80.81 294 ALA A O 1
ATOM 2356 N N . ARG A 1 295 ? -6.212 -0.571 21.527 1.00 81.50 295 ARG A N 1
ATOM 2357 C CA . ARG A 1 295 ? -5.724 0.775 21.889 1.00 81.50 295 ARG A CA 1
ATOM 2358 C C . ARG A 1 295 ? -5.566 1.675 20.675 1.00 81.50 295 ARG A C 1
ATOM 2360 O O . ARG A 1 295 ? -6.055 2.803 20.685 1.00 81.50 295 ARG A O 1
ATOM 2367 N N . ARG A 1 296 ? -4.946 1.166 19.607 1.00 80.75 296 ARG A N 1
ATOM 2368 C CA . ARG A 1 296 ? -4.818 1.902 18.344 1.00 80.75 296 ARG A CA 1
ATOM 2369 C C . ARG A 1 296 ? -6.194 2.255 17.771 1.00 80.75 296 ARG A C 1
ATOM 2371 O O . ARG A 1 296 ? -6.432 3.404 17.408 1.00 80.75 296 ARG A O 1
ATOM 2378 N N . PHE A 1 297 ? -7.121 1.297 17.773 1.00 82.06 297 PHE A N 1
ATOM 2379 C CA . PHE A 1 297 ? -8.508 1.513 17.354 1.00 82.06 297 PHE A CA 1
ATOM 2380 C C . PHE A 1 297 ? -9.201 2.617 18.175 1.00 82.06 297 PHE A C 1
ATOM 2382 O O . PHE A 1 297 ? -9.810 3.526 17.607 1.00 82.06 297 PHE A O 1
ATOM 2389 N N . LEU A 1 298 ? -9.058 2.600 19.507 1.00 81.44 298 LEU A N 1
ATOM 2390 C CA . LEU A 1 298 ? -9.587 3.653 20.376 1.00 81.44 298 LEU A CA 1
ATOM 2391 C C . LEU A 1 298 ? -8.922 5.011 20.096 1.00 81.44 298 LEU A C 1
ATOM 2393 O O . LEU A 1 298 ? -9.624 6.009 19.970 1.00 81.44 298 LEU A O 1
ATOM 2397 N N . SER A 1 299 ? -7.602 5.075 19.929 1.00 81.44 299 SER A N 1
ATOM 2398 C CA . SER A 1 299 ? -6.895 6.323 19.603 1.00 81.44 299 SER A CA 1
ATOM 2399 C C . SER A 1 299 ? -7.432 6.961 18.313 1.00 81.44 299 SER A C 1
ATOM 2401 O O . SER A 1 299 ? -7.810 8.136 18.286 1.00 81.44 299 SER A O 1
ATOM 2403 N N . HIS A 1 300 ? -7.605 6.164 17.256 1.00 81.12 300 HIS A N 1
ATOM 2404 C CA . HIS A 1 300 ? -8.162 6.639 15.985 1.00 81.12 300 HIS A CA 1
ATOM 2405 C C . HIS A 1 300 ? -9.643 7.020 16.082 1.00 81.12 300 HIS A C 1
ATOM 2407 O O . HIS A 1 300 ? -10.131 7.833 15.295 1.00 81.12 300 HIS A O 1
ATOM 2413 N N . SER A 1 301 ? -10.376 6.492 17.067 1.00 82.00 301 SER A N 1
ATOM 2414 C CA . SER A 1 301 ? -11.754 6.912 17.344 1.00 82.00 301 SER A CA 1
ATOM 2415 C C . SER A 1 301 ? -11.863 8.381 17.737 1.00 82.00 301 SER A C 1
ATOM 2417 O O . SER A 1 301 ? -12.820 9.038 17.324 1.00 82.00 301 SER A O 1
ATOM 2419 N N . TYR A 1 302 ? -10.863 8.936 18.420 1.00 82.38 302 TYR A N 1
ATOM 2420 C CA . TYR A 1 302 ? -10.830 10.364 18.730 1.00 82.38 302 TYR A CA 1
ATOM 2421 C C . TYR A 1 302 ? -10.544 11.219 17.496 1.00 82.38 302 TYR A C 1
ATOM 2423 O O . TYR A 1 302 ? -11.175 12.260 17.314 1.00 82.38 302 TYR A O 1
ATOM 2431 N N . VAL A 1 303 ? -9.659 10.753 16.608 1.00 82.69 303 VAL A N 1
ATOM 2432 C CA . VAL A 1 303 ? -9.379 11.431 15.332 1.00 82.69 303 VAL A CA 1
ATOM 2433 C C . VAL A 1 303 ? -10.639 11.496 14.473 1.00 82.69 303 VAL A C 1
ATOM 2435 O O . VAL A 1 303 ? -10.985 12.563 13.967 1.00 82.69 303 VAL A O 1
ATOM 2438 N N . LEU A 1 304 ? -11.372 10.382 14.351 1.00 82.94 304 LEU A N 1
ATOM 2439 C CA . LEU A 1 304 ? -12.645 10.382 13.632 1.00 82.94 304 LEU A CA 1
ATOM 2440 C C . LEU A 1 304 ? -13.654 11.336 14.285 1.00 82.94 304 LEU A C 1
ATOM 2442 O O . LEU A 1 304 ? -14.277 12.121 13.575 1.00 82.94 304 LEU A O 1
ATOM 2446 N N . ALA A 1 305 ? -13.800 11.300 15.614 1.00 82.31 305 ALA A N 1
ATOM 2447 C CA . ALA A 1 305 ? -14.742 12.157 16.335 1.00 82.31 305 ALA A CA 1
ATOM 2448 C C . ALA A 1 305 ? -14.482 13.649 16.087 1.00 82.31 305 ALA A C 1
ATOM 2450 O O . ALA A 1 305 ? -15.429 14.404 15.869 1.00 82.31 305 ALA A O 1
ATOM 2451 N N . PHE A 1 306 ? -13.208 14.055 16.068 1.00 81.44 306 PHE A N 1
ATOM 2452 C CA . PHE A 1 306 ? -12.801 15.434 15.803 1.00 81.44 306 PHE A CA 1
ATOM 2453 C C . PHE A 1 306 ? -13.327 15.944 14.455 1.00 81.44 306 PHE A C 1
ATOM 2455 O O . PHE A 1 306 ? -13.892 17.034 14.387 1.00 81.44 306 PHE A O 1
ATOM 2462 N N . TYR A 1 307 ? -13.194 15.153 13.387 1.00 80.75 307 TYR A N 1
ATOM 2463 C CA . TYR A 1 307 ? -13.688 15.549 12.065 1.00 80.75 307 TYR A CA 1
ATOM 2464 C C . TYR A 1 307 ? -15.199 15.376 11.925 1.00 80.75 307 TYR A C 1
ATOM 2466 O O . TYR A 1 307 ? -15.870 16.254 11.388 1.00 80.75 307 TYR A O 1
ATOM 2474 N N . LEU A 1 308 ? -15.742 14.259 12.410 1.00 79.81 308 LEU A N 1
ATOM 2475 C CA . LEU A 1 308 ? -17.146 13.897 12.233 1.00 79.81 308 LEU A CA 1
ATOM 2476 C C . LEU A 1 308 ? -18.094 14.842 12.979 1.00 79.81 308 LEU A C 1
ATOM 2478 O O . LEU A 1 308 ? -19.129 15.233 12.441 1.00 79.81 308 LEU A O 1
ATOM 2482 N N . PHE A 1 309 ? -17.737 15.219 14.206 1.00 80.88 309 PHE A N 1
ATOM 2483 C CA . PHE A 1 309 ? -18.532 16.121 15.042 1.00 80.88 309 PHE A CA 1
ATOM 2484 C C . PHE A 1 309 ? -18.004 17.562 15.043 1.00 80.88 309 PHE A C 1
ATOM 2486 O O . PHE A 1 309 ? -18.586 18.422 15.703 1.00 80.88 309 PHE A O 1
ATOM 2493 N N . GLY A 1 310 ? -16.930 17.827 14.297 1.00 78.69 310 GLY A N 1
ATOM 2494 C CA . GLY A 1 310 ? -16.431 19.167 14.015 1.00 78.69 310 GLY A CA 1
ATOM 2495 C C . GLY A 1 310 ? -17.164 19.842 12.852 1.00 78.69 310 GLY A C 1
ATOM 2496 O O . GLY A 1 310 ? -18.274 19.472 12.461 1.00 78.69 310 GLY A O 1
ATOM 2497 N N . ASP A 1 311 ? -16.519 20.846 12.261 1.00 74.00 311 ASP A N 1
ATOM 2498 C CA . ASP A 1 311 ? -17.131 21.653 11.200 1.00 74.00 311 ASP A CA 1
ATOM 2499 C C . ASP A 1 311 ? -17.239 20.927 9.851 1.00 74.00 311 ASP A C 1
ATOM 2501 O O . ASP A 1 311 ? -18.084 21.284 9.029 1.00 74.00 311 ASP A O 1
ATOM 2505 N N . THR A 1 312 ? -16.445 19.873 9.629 1.00 74.06 312 THR A N 1
ATOM 2506 C CA . THR A 1 312 ? -16.347 19.168 8.340 1.00 74.06 312 THR A CA 1
ATOM 2507 C C . THR A 1 312 ? -17.674 18.543 7.891 1.00 74.06 312 THR A C 1
ATOM 2509 O O . THR A 1 312 ? -18.003 18.619 6.711 1.00 74.06 312 THR A O 1
ATOM 2512 N N . PHE A 1 313 ? -18.473 17.990 8.812 1.00 72.50 313 PHE A N 1
ATOM 2513 C CA . PHE A 1 313 ? -19.766 17.343 8.511 1.00 72.50 313 PHE A CA 1
ATOM 2514 C C . PHE A 1 313 ? -20.964 18.106 9.112 1.00 72.50 313 PHE A C 1
ATOM 2516 O O . PHE A 1 313 ? -22.052 17.553 9.325 1.00 72.50 313 PHE A O 1
ATOM 2523 N N . ARG A 1 314 ? -20.804 19.412 9.380 1.00 73.12 314 ARG A N 1
ATOM 2524 C CA . ARG A 1 314 ? -21.836 20.247 10.025 1.00 73.12 314 ARG A CA 1
ATOM 2525 C C . ARG A 1 314 ? -23.146 20.350 9.219 1.00 73.12 314 ARG A C 1
ATOM 2527 O O . ARG A 1 314 ? -24.219 20.498 9.805 1.00 73.12 314 ARG A O 1
ATOM 2534 N N . ASN A 1 315 ? -23.100 20.196 7.899 1.00 78.25 315 ASN A N 1
ATOM 2535 C CA . ASN A 1 315 ? -24.283 20.336 7.031 1.00 78.25 315 ASN A CA 1
ATOM 2536 C C . ASN A 1 315 ? -24.939 18.994 6.640 1.00 78.25 315 ASN A C 1
ATOM 2538 O O . ASN A 1 315 ? -26.006 18.964 6.019 1.00 78.25 315 ASN A O 1
ATOM 2542 N N . GLU A 1 316 ? -24.323 17.875 7.018 1.00 78.56 316 GLU A N 1
ATOM 2543 C CA . GLU A 1 316 ? -24.725 16.529 6.586 1.00 78.56 316 GLU A CA 1
ATOM 2544 C C . GLU A 1 316 ? -25.909 15.970 7.387 1.00 78.56 316 GLU A C 1
ATOM 2546 O O . GLU A 1 316 ? -26.704 15.183 6.880 1.00 78.56 316 GLU A O 1
ATOM 2551 N N . MET A 1 317 ? -26.092 16.435 8.623 1.00 78.50 317 MET A N 1
ATOM 2552 C CA . MET A 1 317 ? -27.084 15.917 9.569 1.00 78.50 317 MET A CA 1
ATOM 2553 C C . MET A 1 317 ? -27.712 17.040 10.403 1.00 78.50 317 MET A C 1
ATOM 2555 O O . MET A 1 317 ? -27.111 18.104 10.573 1.00 78.50 317 MET A O 1
ATOM 2559 N N . SER A 1 318 ? -28.927 16.808 10.916 1.00 83.31 318 SER A N 1
ATOM 2560 C CA . SER A 1 318 ? -29.583 17.743 11.837 1.00 83.31 318 SER A CA 1
ATOM 2561 C C . SER A 1 318 ? -28.830 17.817 13.165 1.00 83.31 318 SER A C 1
ATOM 2563 O O . SER A 1 318 ? -28.193 16.851 13.584 1.00 83.31 318 SER A O 1
ATOM 2565 N N . GLU A 1 319 ? -28.927 18.957 13.844 1.00 83.50 319 GLU A N 1
ATOM 2566 C CA . GLU A 1 319 ? -28.237 19.196 15.116 1.00 83.50 319 GLU A CA 1
ATOM 2567 C C . GLU A 1 319 ? -28.654 18.192 16.203 1.00 83.50 319 GLU A C 1
ATOM 2569 O O . GLU A 1 319 ? -27.801 17.603 16.859 1.00 83.50 319 GLU A O 1
ATOM 2574 N N . VAL A 1 320 ? -29.952 17.881 16.296 1.00 86.06 320 VAL A N 1
ATOM 2575 C CA . VAL A 1 320 ? -30.485 16.875 17.234 1.00 86.06 320 VAL A CA 1
ATOM 2576 C C . VAL A 1 320 ? -29.927 15.475 16.951 1.00 86.06 320 VAL A C 1
ATOM 2578 O O . VAL A 1 320 ? -29.536 14.755 17.872 1.00 86.06 320 VAL A O 1
ATOM 2581 N N . LYS A 1 321 ? -29.859 15.075 15.672 1.00 84.25 321 LYS A N 1
ATOM 2582 C CA . LYS A 1 321 ? -29.332 13.760 15.274 1.00 84.25 321 LYS A CA 1
ATOM 2583 C C . LYS A 1 321 ? -27.827 13.675 15.533 1.00 84.25 321 LYS A C 1
ATOM 2585 O O . LYS A 1 321 ? -27.360 12.661 16.045 1.00 84.25 321 LYS A O 1
ATOM 2590 N N . ARG A 1 322 ? -27.093 14.757 15.247 1.00 84.00 322 ARG A N 1
ATOM 2591 C CA . ARG A 1 322 ? -25.658 14.878 15.530 1.00 84.00 322 ARG A CA 1
ATOM 2592 C C . ARG A 1 322 ? -25.365 14.697 17.010 1.00 84.00 322 ARG A C 1
ATOM 2594 O O . ARG A 1 322 ? -24.497 13.904 17.350 1.00 84.00 322 ARG A O 1
ATOM 2601 N N . GLU A 1 323 ? -26.094 15.402 17.869 1.00 87.25 323 GLU A N 1
ATOM 2602 C CA . GLU A 1 323 ? -25.893 15.331 19.315 1.00 87.25 323 GLU A CA 1
ATOM 2603 C C . GLU A 1 323 ? -26.212 13.930 19.852 1.00 87.25 323 GLU A C 1
ATOM 2605 O O . GLU A 1 323 ? -25.448 13.359 20.627 1.00 87.25 323 GLU A O 1
ATOM 2610 N N . THR A 1 324 ? -27.295 13.313 19.372 1.00 88.12 324 THR A N 1
ATOM 2611 C CA . THR A 1 324 ? -27.656 11.936 19.750 1.00 88.12 324 THR A CA 1
ATOM 2612 C C . THR A 1 324 ? -26.551 10.943 19.379 1.00 88.12 324 THR A C 1
ATOM 2614 O O . THR A 1 324 ? -26.134 10.126 20.200 1.00 88.12 324 THR A O 1
ATOM 2617 N N . TRP A 1 325 ? -26.034 11.028 18.154 1.00 87.12 325 TRP A N 1
ATOM 2618 C CA . TRP A 1 325 ? -24.949 10.167 17.695 1.00 87.12 325 TRP A CA 1
ATOM 2619 C C . TRP A 1 325 ? -23.625 10.430 18.393 1.00 87.12 325 TRP A C 1
ATOM 2621 O O . TRP A 1 325 ? -22.909 9.474 18.673 1.00 87.12 325 TRP A O 1
ATOM 2631 N N . LYS A 1 326 ? -23.310 11.689 18.704 1.00 87.50 326 LYS A N 1
ATOM 2632 C CA . LYS A 1 326 ? -22.123 12.048 19.478 1.00 87.50 326 LYS A CA 1
ATOM 2633 C C . LYS A 1 326 ? -22.159 11.393 20.856 1.00 87.50 326 LYS A C 1
ATOM 2635 O O . LYS A 1 326 ? -21.212 10.707 21.224 1.00 87.50 326 LYS A O 1
ATOM 2640 N N . ASN A 1 327 ? -23.283 11.509 21.563 1.00 87.50 327 ASN A N 1
ATOM 2641 C CA . ASN A 1 327 ? -23.466 10.886 22.873 1.00 87.50 327 ASN A CA 1
ATOM 2642 C C . ASN A 1 327 ? -23.324 9.355 22.821 1.00 87.50 327 ASN A C 1
ATOM 2644 O O . ASN A 1 327 ? -22.676 8.762 23.686 1.00 87.50 327 ASN A O 1
ATOM 2648 N N . LEU A 1 328 ? -23.890 8.710 21.794 1.00 88.62 328 LEU A N 1
ATOM 2649 C CA . LEU A 1 328 ? -23.774 7.261 21.602 1.00 88.62 328 LEU A CA 1
ATOM 2650 C C . LEU A 1 328 ? -22.340 6.837 21.237 1.00 88.62 328 LEU A C 1
ATOM 2652 O O . LEU A 1 328 ? -21.824 5.859 21.777 1.00 88.62 328 LEU A O 1
ATOM 2656 N N . TYR A 1 329 ? -21.666 7.600 20.377 1.00 86.75 329 TYR A N 1
ATOM 2657 C CA . TYR A 1 329 ? -20.275 7.366 19.999 1.00 86.75 329 TYR A CA 1
ATOM 2658 C C . TYR A 1 329 ? -19.336 7.475 21.209 1.00 86.75 329 TYR A C 1
ATOM 2660 O O . TYR A 1 329 ? -18.569 6.555 21.491 1.00 86.75 329 TYR A O 1
ATOM 2668 N N . GLU A 1 330 ? -19.452 8.554 21.985 1.00 85.50 330 GLU A N 1
ATOM 2669 C CA . GLU A 1 330 ? -18.674 8.767 23.211 1.00 85.50 330 GLU A CA 1
ATOM 2670 C C . GLU A 1 330 ? -19.002 7.730 24.295 1.00 85.50 330 GLU A C 1
ATOM 2672 O O . GLU A 1 330 ? -18.146 7.374 25.110 1.00 85.50 330 GLU A O 1
ATOM 2677 N N . TYR A 1 331 ? -20.234 7.212 24.332 1.00 87.06 331 TYR A N 1
ATOM 2678 C CA . TYR A 1 331 ? -20.583 6.073 25.180 1.00 87.06 331 TYR A CA 1
ATOM 2679 C C . TYR A 1 331 ? -19.795 4.819 24.779 1.00 87.06 331 TYR A C 1
ATOM 2681 O O . TYR A 1 331 ? -19.141 4.222 25.637 1.00 87.06 331 TYR A O 1
ATOM 2689 N N . HIS A 1 332 ? -19.774 4.458 23.492 1.00 86.25 332 HIS A N 1
ATOM 2690 C CA . HIS A 1 332 ? -18.991 3.318 23.004 1.00 86.25 332 HIS A CA 1
ATOM 2691 C C . HIS A 1 332 ? -17.484 3.482 23.264 1.00 86.25 332 HIS A C 1
ATOM 2693 O O . HIS A 1 332 ? -16.846 2.531 23.720 1.00 86.25 332 HIS A O 1
ATOM 2699 N N . GLN A 1 333 ? -16.923 4.681 23.061 1.00 83.88 333 GLN A N 1
ATOM 2700 C CA . GLN A 1 333 ? -15.519 4.975 23.379 1.00 83.88 333 GLN A CA 1
ATOM 2701 C C . GLN A 1 333 ? -15.205 4.752 24.862 1.00 83.88 333 GLN A C 1
ATOM 2703 O O . GLN A 1 333 ? -14.217 4.098 25.190 1.00 83.88 333 GLN A O 1
ATOM 2708 N N . ARG A 1 334 ? -16.054 5.256 25.769 1.00 81.81 334 ARG A N 1
ATOM 2709 C CA . ARG A 1 334 ? -15.865 5.093 27.221 1.00 81.81 334 ARG A CA 1
ATOM 2710 C C . ARG A 1 334 ? -15.951 3.636 27.662 1.00 81.81 334 ARG A C 1
ATOM 2712 O O . ARG A 1 334 ? -15.153 3.217 28.496 1.00 81.81 334 ARG A O 1
ATOM 2719 N N . GLN A 1 335 ? -16.896 2.869 27.112 1.00 88.38 335 GLN A N 1
ATOM 2720 C CA . GLN A 1 335 ? -16.992 1.432 27.389 1.00 88.38 335 GLN A CA 1
ATOM 2721 C C . GLN A 1 335 ? -15.710 0.712 26.957 1.00 88.38 335 GLN A C 1
ATOM 2723 O O . GLN A 1 335 ? -15.117 -0.012 27.756 1.00 88.38 335 GLN A O 1
ATOM 2728 N N . LEU A 1 336 ? -15.245 0.962 25.728 1.00 84.69 336 LEU A N 1
ATOM 2729 C CA . LEU A 1 336 ? -14.017 0.364 25.211 1.00 84.69 336 LEU A CA 1
ATOM 2730 C C . LEU A 1 336 ? -12.798 0.746 26.063 1.00 84.69 336 LEU A C 1
ATOM 2732 O O . LEU A 1 336 ? -12.056 -0.138 26.481 1.00 84.69 336 LEU A O 1
ATOM 2736 N N . ALA A 1 337 ? -12.627 2.030 26.387 1.00 79.69 337 ALA A N 1
ATOM 2737 C CA . ALA A 1 337 ? -11.535 2.508 27.234 1.00 79.69 337 ALA A CA 1
ATOM 2738 C C . ALA A 1 337 ? -11.524 1.812 28.605 1.00 79.69 337 ALA A C 1
ATOM 2740 O O . ALA A 1 337 ? -10.495 1.297 29.031 1.00 79.69 337 ALA A O 1
ATOM 2741 N N . GLY A 1 338 ? -12.681 1.708 29.266 1.00 78.62 338 GLY A N 1
ATOM 2742 C CA . GLY A 1 338 ? -12.780 1.041 30.566 1.00 78.62 338 GLY A CA 1
ATOM 2743 C C . GLY A 1 338 ? -12.381 -0.438 30.524 1.00 78.62 338 GLY A C 1
ATOM 2744 O O . GLY A 1 338 ? -11.712 -0.920 31.436 1.00 78.62 338 GLY A O 1
ATOM 2745 N N . HIS A 1 339 ? -12.755 -1.164 29.467 1.00 85.69 339 HIS A N 1
ATOM 2746 C CA . HIS A 1 339 ? -12.348 -2.561 29.291 1.00 85.69 339 HIS A CA 1
ATOM 2747 C C . HIS A 1 339 ? -10.869 -2.710 28.909 1.00 85.69 339 HIS A C 1
ATOM 2749 O O . HIS A 1 339 ? -10.221 -3.647 29.374 1.00 85.69 339 HIS A O 1
ATOM 2755 N N . LEU A 1 340 ? -10.304 -1.769 28.146 1.00 81.62 340 LEU A N 1
ATOM 2756 C CA . LEU A 1 340 ? -8.871 -1.747 27.840 1.00 81.62 340 LEU A CA 1
ATOM 2757 C C . LEU A 1 340 ? -8.013 -1.547 29.087 1.00 81.62 340 LEU A C 1
ATOM 2759 O O . LEU A 1 340 ? -7.025 -2.260 29.251 1.00 81.62 340 LEU A O 1
ATOM 2763 N N . GLU A 1 341 ? -8.409 -0.648 29.988 1.00 81.75 341 GLU A N 1
ATOM 2764 C CA . GLU A 1 341 ? -7.682 -0.437 31.243 1.00 81.75 341 GLU A CA 1
ATOM 2765 C C . GLU A 1 341 ? -7.764 -1.658 32.164 1.00 81.75 341 GLU A C 1
ATOM 2767 O O . GLU A 1 341 ? -6.765 -2.057 32.763 1.00 81.75 341 GLU A O 1
ATOM 2772 N N . ARG A 1 342 ? -8.919 -2.335 32.212 1.00 82.94 342 ARG A N 1
ATOM 2773 C CA . ARG A 1 342 ? -9.059 -3.607 32.941 1.00 82.94 342 ARG A CA 1
ATOM 2774 C C . ARG A 1 342 ? -8.171 -4.699 32.351 1.00 82.94 342 ARG A C 1
ATOM 2776 O O . ARG A 1 342 ? -7.452 -5.356 33.099 1.00 82.94 342 ARG A O 1
ATOM 2783 N N . LEU A 1 343 ? -8.196 -4.882 31.029 1.00 81.38 343 LEU A N 1
ATOM 2784 C CA . LEU A 1 343 ? -7.367 -5.873 30.340 1.00 81.38 343 LEU A CA 1
ATOM 2785 C C . LEU A 1 343 ? -5.874 -5.583 30.541 1.00 81.38 343 LEU A C 1
ATOM 2787 O O . LEU A 1 343 ? -5.107 -6.490 30.857 1.00 81.38 343 LEU A O 1
ATOM 2791 N N . SER A 1 344 ? -5.472 -4.316 30.429 1.00 79.06 344 SER A N 1
ATOM 2792 C CA . SER A 1 344 ? -4.105 -3.886 30.712 1.00 79.06 344 SER A CA 1
ATOM 2793 C C . SER A 1 344 ? -3.708 -4.190 32.155 1.00 79.06 344 SER A C 1
ATOM 2795 O O . SER A 1 344 ? -2.637 -4.742 32.379 1.00 79.06 344 SER A O 1
ATOM 2797 N N . GLY A 1 345 ? -4.562 -3.875 33.132 1.00 76.75 345 GLY A N 1
ATOM 2798 C CA . GLY A 1 345 ? -4.300 -4.168 34.541 1.00 76.75 345 GLY A CA 1
ATOM 2799 C C . GLY A 1 345 ? -4.145 -5.667 34.814 1.00 76.75 345 GLY A C 1
ATOM 2800 O O . GLY A 1 345 ? -3.233 -6.076 35.533 1.00 76.75 345 GLY A O 1
ATOM 2801 N N . LEU A 1 346 ? -4.975 -6.509 34.188 1.00 80.44 346 LEU A N 1
ATOM 2802 C CA . LEU A 1 346 ? -4.858 -7.967 34.294 1.00 80.44 346 LEU A CA 1
ATOM 2803 C C . LEU A 1 346 ? -3.537 -8.486 33.712 1.00 80.44 346 LEU A C 1
ATOM 2805 O O . LEU A 1 346 ? -2.920 -9.360 34.318 1.00 80.44 346 LEU A O 1
ATOM 2809 N N . LEU A 1 347 ? -3.080 -7.928 32.588 1.00 76.94 347 LEU A N 1
ATOM 2810 C CA . LEU A 1 347 ? -1.819 -8.313 31.947 1.00 76.94 347 LEU A CA 1
ATOM 2811 C C . LEU A 1 347 ? -0.577 -7.832 32.716 1.00 76.94 347 LEU A C 1
ATOM 2813 O O . LEU A 1 347 ? 0.442 -8.518 32.684 1.00 76.94 347 LEU A O 1
ATOM 2817 N N . THR A 1 348 ? -0.659 -6.698 33.420 1.00 73.44 348 THR A N 1
ATOM 2818 C CA . THR A 1 348 ? 0.460 -6.144 34.209 1.00 73.44 348 THR A CA 1
ATOM 2819 C C . THR A 1 348 ? 0.530 -6.697 35.634 1.00 73.44 348 THR A C 1
ATOM 2821 O O . THR A 1 348 ? 1.609 -6.753 36.217 1.00 73.44 348 THR A O 1
ATOM 2824 N N . SER A 1 349 ? -0.604 -7.087 36.224 1.00 70.94 349 SER A N 1
ATOM 2825 C CA . SER A 1 349 ? -0.639 -7.617 37.595 1.00 70.94 349 SER A CA 1
ATOM 2826 C C . SER A 1 349 ? 0.218 -8.881 37.747 1.00 70.94 349 SER A C 1
ATOM 2828 O O . SER A 1 349 ? 0.386 -9.645 36.794 1.00 70.94 349 SER A O 1
ATOM 2830 N N . GLU A 1 350 ? 0.726 -9.157 38.948 1.00 64.88 350 GLU A N 1
ATOM 2831 C CA . GLU A 1 350 ? 1.447 -10.405 39.234 1.00 64.88 350 GLU A CA 1
ATOM 2832 C C . GLU A 1 350 ? 0.497 -11.617 39.165 1.00 64.88 350 GLU A C 1
ATOM 2834 O O . GLU A 1 350 ? -0.717 -11.495 39.361 1.00 64.88 350 GLU A O 1
ATOM 2839 N N . VAL A 1 351 ? 1.004 -12.794 38.788 1.00 63.91 351 VAL A N 1
ATOM 2840 C CA . VAL A 1 351 ? 0.208 -14.034 38.803 1.00 63.91 351 VAL A CA 1
ATOM 2841 C C . VAL A 1 351 ? 0.169 -14.540 40.240 1.00 63.91 351 VAL A C 1
ATOM 2843 O O . VAL A 1 351 ? 1.216 -14.830 40.814 1.00 63.91 351 VAL A O 1
ATOM 2846 N N . SER A 1 352 ? -1.026 -14.654 40.822 1.00 60.00 352 SER A N 1
ATOM 2847 C CA . SER A 1 352 ? -1.188 -15.312 42.117 1.00 60.00 352 SER A CA 1
ATOM 2848 C C . SER A 1 352 ? -0.766 -16.773 41.997 1.00 60.00 352 SER A C 1
ATOM 2850 O O . SER A 1 352 ? -1.297 -17.499 41.155 1.00 60.00 352 SER A O 1
ATOM 2852 N N . ILE A 1 353 ? 0.161 -17.198 42.855 1.00 58.78 353 ILE A N 1
ATOM 2853 C CA . ILE A 1 353 ? 0.698 -18.567 42.881 1.00 58.78 353 ILE A CA 1
ATOM 2854 C C . ILE A 1 353 ? -0.420 -19.595 43.146 1.00 58.78 353 ILE A C 1
ATOM 2856 O O . ILE A 1 353 ? -0.337 -20.727 42.675 1.00 58.78 353 ILE A O 1
ATOM 2860 N N . ASP A 1 354 ? -1.492 -19.173 43.822 1.00 59.19 354 ASP A N 1
ATOM 2861 C CA . ASP A 1 354 ? -2.548 -20.056 44.323 1.00 59.19 354 ASP A CA 1
ATOM 2862 C C . ASP A 1 354 ? -3.673 -20.360 43.310 1.00 59.19 354 ASP A C 1
ATOM 2864 O O . ASP A 1 354 ? -4.371 -21.359 43.469 1.00 59.19 354 ASP A O 1
ATOM 2868 N N . ASP A 1 355 ? -3.856 -19.544 42.258 1.00 66.62 355 ASP A N 1
ATOM 2869 C CA . ASP A 1 355 ? -4.886 -19.766 41.219 1.00 66.62 355 ASP A CA 1
ATOM 2870 C C . ASP A 1 355 ? -4.544 -19.087 39.870 1.00 66.62 355 ASP A C 1
ATOM 2872 O O . ASP A 1 355 ? -5.085 -18.034 39.510 1.00 66.62 355 ASP A O 1
ATOM 2876 N N . PRO A 1 356 ? -3.625 -19.670 39.083 1.00 66.69 356 PRO A N 1
ATOM 2877 C CA . PRO A 1 356 ? -3.243 -19.128 37.778 1.00 66.69 356 PRO A CA 1
ATOM 2878 C C . PRO A 1 356 ? -4.366 -19.215 36.726 1.00 66.69 356 PRO A C 1
ATOM 2880 O O . PRO A 1 356 ? -4.389 -18.424 35.778 1.00 66.69 356 PRO A O 1
ATOM 2883 N N . ASN A 1 357 ? -5.318 -20.142 36.882 1.00 74.44 357 ASN A N 1
ATOM 2884 C CA . ASN A 1 357 ? -6.365 -20.393 35.889 1.00 74.44 357 ASN A CA 1
ATOM 2885 C C . ASN A 1 357 ? -7.487 -19.349 35.945 1.00 74.44 357 ASN A C 1
ATOM 2887 O O . ASN A 1 357 ? -7.958 -18.914 34.894 1.00 74.44 357 ASN A O 1
ATOM 2891 N N . SER A 1 358 ? -7.873 -18.882 37.134 1.00 77.88 358 SER A N 1
ATOM 2892 C CA . SER A 1 358 ? -8.877 -17.816 37.283 1.00 77.88 358 SER A CA 1
ATOM 2893 C C . SER A 1 358 ? -8.457 -16.508 36.605 1.00 77.88 358 SER A C 1
ATOM 2895 O O . SER A 1 358 ? -9.243 -15.862 35.897 1.00 77.88 358 SER A O 1
ATOM 2897 N N . LYS A 1 359 ? -7.172 -16.152 36.717 1.00 77.19 359 LYS A N 1
ATOM 2898 C CA . LYS A 1 359 ? -6.617 -14.985 36.026 1.00 77.19 359 LYS A CA 1
ATOM 2899 C C . LYS A 1 359 ? -6.636 -15.158 34.506 1.00 77.19 359 LYS A C 1
ATOM 2901 O O . LYS A 1 359 ? -7.019 -14.231 33.795 1.00 77.19 359 LYS A O 1
ATOM 2906 N N . ARG A 1 360 ? -6.260 -16.340 34.007 1.00 80.75 360 ARG A N 1
ATOM 2907 C CA . ARG A 1 360 ? -6.280 -16.660 32.571 1.00 80.75 360 ARG A CA 1
ATOM 2908 C C . ARG A 1 360 ? -7.685 -16.540 31.979 1.00 80.75 360 ARG A C 1
ATOM 2910 O O . ARG A 1 360 ? -7.841 -15.895 30.947 1.00 80.75 360 ARG A O 1
ATOM 2917 N N . ILE A 1 361 ? -8.702 -17.075 32.658 1.00 83.25 361 ILE A N 1
ATOM 2918 C CA . ILE A 1 361 ? -10.112 -16.948 32.245 1.00 83.25 361 ILE A CA 1
ATOM 2919 C C . ILE A 1 361 ? -10.518 -15.473 32.176 1.00 83.25 361 ILE A C 1
ATOM 2921 O O . ILE A 1 361 ? -11.029 -15.019 31.156 1.00 83.25 361 ILE A O 1
ATOM 2925 N N . SER A 1 362 ? -10.184 -14.693 33.207 1.00 85.50 362 SER A N 1
ATOM 2926 C CA . SER A 1 362 ? -10.485 -13.257 33.241 1.00 85.50 362 SER A CA 1
ATOM 2927 C C . SER A 1 362 ? -9.844 -12.485 32.080 1.00 85.50 362 SER A C 1
ATOM 2929 O O . SER A 1 362 ? -10.467 -11.582 31.520 1.00 85.50 362 SER A O 1
ATOM 2931 N N . ILE A 1 363 ? -8.610 -12.830 31.689 1.00 82.88 363 ILE A N 1
ATOM 2932 C CA . ILE A 1 363 ? -7.925 -12.211 30.542 1.00 82.88 363 ILE A CA 1
ATOM 2933 C C . ILE A 1 363 ? -8.623 -12.571 29.227 1.00 82.88 363 ILE A C 1
ATOM 2935 O O . ILE A 1 363 ? -8.812 -11.694 28.380 1.00 82.88 363 ILE A O 1
ATOM 2939 N N . ILE A 1 364 ? -9.024 -13.833 29.056 1.00 84.44 364 ILE A N 1
ATOM 2940 C CA . ILE A 1 364 ? -9.741 -14.300 27.863 1.00 84.44 364 ILE A CA 1
ATOM 2941 C C . ILE A 1 364 ? -11.080 -13.571 27.738 1.00 84.44 364 ILE A C 1
ATOM 2943 O O . ILE A 1 364 ? -11.363 -12.993 26.689 1.00 84.44 364 ILE A O 1
ATOM 2947 N N . ASP A 1 365 ? -11.855 -13.513 28.820 1.00 87.94 365 ASP A N 1
ATOM 2948 C CA . ASP A 1 365 ? -13.155 -12.844 28.845 1.00 87.94 365 ASP A CA 1
ATOM 2949 C C . ASP A 1 365 ? -13.021 -11.355 28.515 1.00 87.94 365 ASP A C 1
ATOM 2951 O O . ASP A 1 365 ? -13.732 -10.841 27.650 1.00 87.94 365 ASP A O 1
ATOM 2955 N N . GLN A 1 366 ? -12.066 -10.654 29.142 1.00 88.81 366 GLN A N 1
ATOM 2956 C CA . GLN A 1 366 ? -11.818 -9.247 28.816 1.00 88.81 366 GLN A CA 1
ATOM 2957 C C . GLN A 1 366 ? -11.371 -9.061 27.361 1.00 88.81 366 GLN A C 1
ATOM 2959 O O . GLN A 1 366 ? -11.820 -8.119 26.712 1.00 88.81 366 GLN A O 1
ATOM 2964 N N . SER A 1 367 ? -10.545 -9.959 26.820 1.00 86.69 367 SER A N 1
ATOM 2965 C CA . SER A 1 367 ? -10.106 -9.897 25.419 1.00 86.69 367 SER A CA 1
ATOM 2966 C C . SER A 1 367 ? -11.279 -10.061 24.446 1.00 86.69 367 SER A C 1
ATOM 2968 O O . SER A 1 367 ? -11.405 -9.280 23.501 1.00 86.69 367 SER A O 1
ATOM 2970 N N . ILE A 1 368 ? -12.179 -11.018 24.705 1.00 89.06 368 ILE A N 1
ATOM 2971 C CA . ILE A 1 368 ? -13.384 -11.254 23.894 1.00 89.06 368 ILE A CA 1
ATOM 2972 C C . ILE A 1 368 ? -14.328 -10.047 23.958 1.00 89.06 368 ILE A C 1
ATOM 2974 O O . ILE A 1 368 ? -14.846 -9.606 22.927 1.00 89.06 368 ILE A O 1
ATOM 2978 N N . ILE A 1 369 ? -14.542 -9.489 25.155 1.00 90.94 369 ILE A N 1
ATOM 2979 C CA . ILE A 1 369 ? -15.399 -8.312 25.344 1.00 90.94 369 ILE A CA 1
ATOM 2980 C C . ILE A 1 369 ? -14.820 -7.104 24.603 1.00 90.94 369 ILE A C 1
ATOM 2982 O O . ILE A 1 369 ? -15.549 -6.437 23.869 1.00 90.94 369 ILE A O 1
ATOM 2986 N N . THR A 1 370 ? -13.519 -6.838 24.740 1.00 88.75 370 THR A N 1
ATOM 2987 C CA . THR A 1 370 ? -12.841 -5.738 24.041 1.00 88.75 370 THR A CA 1
ATOM 2988 C C . THR A 1 370 ? -12.976 -5.867 22.523 1.00 88.75 370 THR A C 1
ATOM 2990 O O . THR A 1 370 ? -13.363 -4.903 21.863 1.00 88.75 370 THR A O 1
ATOM 2993 N N . ASP A 1 371 ? -12.744 -7.057 21.968 1.00 87.88 371 ASP A N 1
ATOM 2994 C CA . ASP A 1 371 ? -12.901 -7.324 20.533 1.00 87.88 371 ASP A CA 1
ATOM 2995 C C . ASP A 1 371 ? -14.355 -7.111 20.062 1.00 87.88 371 ASP A C 1
ATOM 2997 O O . ASP A 1 371 ? -14.624 -6.471 19.039 1.00 87.88 371 ASP A O 1
ATOM 3001 N N . SER A 1 372 ? -15.333 -7.565 20.855 1.00 90.62 372 SER A N 1
ATOM 3002 C CA . SER A 1 372 ? -16.750 -7.305 20.588 1.00 90.62 372 SER A CA 1
ATOM 3003 C C . SER A 1 372 ? -17.090 -5.812 20.614 1.00 90.62 372 SER A C 1
ATOM 3005 O O . SER A 1 372 ? -17.873 -5.356 19.781 1.00 90.62 372 SER A O 1
ATOM 3007 N N . LEU A 1 373 ? -16.527 -5.039 21.546 1.00 90.88 373 LEU A N 1
ATOM 3008 C CA . LEU A 1 373 ? -16.744 -3.593 21.629 1.00 90.88 373 LEU A CA 1
ATOM 3009 C C . LEU A 1 373 ? -16.140 -2.863 20.424 1.00 90.88 373 LEU A C 1
ATOM 3011 O O . LEU A 1 373 ? -16.794 -1.978 19.871 1.00 90.88 373 LEU A O 1
ATOM 3015 N N . CYS A 1 374 ? -14.951 -3.268 19.964 1.00 89.94 374 CYS A N 1
ATOM 3016 C CA . CYS A 1 374 ? -14.354 -2.748 18.733 1.00 89.94 374 CYS A CA 1
ATOM 3017 C C . CYS A 1 374 ? -15.232 -3.036 17.506 1.00 89.94 374 CYS A C 1
ATOM 3019 O O . CYS A 1 374 ? -15.527 -2.117 16.739 1.00 89.94 374 CYS A O 1
ATOM 3021 N N . ARG A 1 375 ? -15.719 -4.277 17.347 1.00 90.25 375 ARG A N 1
ATOM 3022 C CA . ARG A 1 375 ? -16.657 -4.642 16.266 1.00 90.25 375 ARG A CA 1
ATOM 3023 C C . ARG A 1 375 ? -17.942 -3.819 16.306 1.00 90.25 375 ARG A C 1
ATOM 3025 O O . ARG A 1 375 ? -18.391 -3.341 15.267 1.00 90.25 375 ARG A O 1
ATOM 3032 N N . ASN A 1 376 ? -18.521 -3.633 17.489 1.00 90.44 376 ASN A N 1
ATOM 3033 C CA . ASN A 1 376 ? -19.753 -2.863 17.654 1.00 90.44 376 ASN A CA 1
ATOM 3034 C C . ASN A 1 376 ? -19.550 -1.389 17.288 1.00 90.44 376 ASN A C 1
ATOM 3036 O O . ASN A 1 376 ? -20.355 -0.837 16.540 1.00 90.44 376 ASN A O 1
ATOM 3040 N N . LEU A 1 377 ? -18.452 -0.774 17.741 1.00 90.12 377 LEU A N 1
ATOM 3041 C CA . LEU A 1 377 ? -18.118 0.602 17.375 1.00 90.12 377 LEU A CA 1
ATOM 3042 C C . LEU A 1 377 ? -17.860 0.732 15.864 1.00 90.12 377 LEU A C 1
ATOM 3044 O O . LEU A 1 377 ? -18.375 1.654 15.239 1.00 90.12 377 LEU A O 1
ATOM 3048 N N . TYR A 1 378 ? -17.145 -0.215 15.249 1.00 89.31 378 TYR A N 1
ATOM 3049 C CA . TYR A 1 378 ? -16.948 -0.234 13.795 1.00 89.31 378 TYR A CA 1
ATOM 3050 C C . TYR A 1 378 ? -18.277 -0.320 13.029 1.00 89.31 378 TYR A C 1
ATOM 3052 O O . TYR A 1 378 ? -18.502 0.451 12.097 1.00 89.31 378 TYR A O 1
ATOM 3060 N N . ASN A 1 379 ? -19.172 -1.227 13.427 1.00 88.25 379 ASN A N 1
ATOM 3061 C CA . ASN A 1 379 ? -20.475 -1.392 12.783 1.00 88.25 379 ASN A CA 1
ATOM 3062 C C . ASN A 1 379 ? -21.346 -0.140 12.932 1.00 88.25 379 ASN A C 1
ATOM 3064 O O . ASN A 1 379 ? -21.971 0.271 11.958 1.00 88.25 379 ASN A O 1
ATOM 3068 N N . PHE A 1 380 ? -21.332 0.496 14.106 1.00 88.25 380 PHE A N 1
ATOM 3069 C CA . PHE A 1 380 ? -22.000 1.778 14.334 1.00 88.25 380 PHE A CA 1
ATOM 3070 C C . PHE A 1 380 ? -21.456 2.873 13.399 1.00 88.25 380 PHE A C 1
ATOM 3072 O O . PHE A 1 380 ? -22.216 3.589 12.749 1.00 88.25 380 PHE A O 1
ATOM 3079 N N . ILE A 1 381 ? -20.130 2.969 13.253 1.00 86.56 381 ILE A N 1
ATOM 3080 C CA . ILE A 1 381 ? -19.492 3.931 12.341 1.00 86.56 381 ILE A CA 1
ATOM 3081 C C . ILE A 1 381 ? -19.883 3.663 10.888 1.00 86.56 381 ILE A C 1
ATOM 3083 O O . ILE A 1 381 ? -20.299 4.574 10.172 1.00 86.56 381 ILE A O 1
ATOM 3087 N N . LYS A 1 382 ? -19.761 2.414 10.442 1.00 85.12 382 LYS A N 1
ATOM 3088 C CA . LYS A 1 382 ? -20.013 2.039 9.052 1.00 85.12 382 LYS A CA 1
ATOM 3089 C C . LYS A 1 382 ? -21.485 2.209 8.673 1.00 85.12 382 LYS A C 1
ATOM 3091 O O . LYS A 1 382 ? -21.785 2.818 7.650 1.00 85.12 382 LYS A O 1
ATOM 3096 N N . ASN A 1 383 ? -22.388 1.658 9.479 1.00 84.81 383 ASN A N 1
ATOM 3097 C CA . ASN A 1 383 ? -23.793 1.519 9.112 1.00 84.81 383 ASN A CA 1
ATOM 3098 C C . ASN A 1 383 ? -24.611 2.743 9.528 1.00 84.81 383 ASN A C 1
ATOM 3100 O O . ASN A 1 383 ? -25.347 3.288 8.709 1.00 84.81 383 ASN A O 1
ATOM 3104 N N . ASP A 1 384 ? -24.461 3.203 10.772 1.00 83.31 384 ASP A N 1
ATOM 3105 C CA . ASP A 1 384 ? -25.315 4.261 11.311 1.00 83.31 384 ASP A CA 1
ATOM 3106 C C . ASP A 1 384 ? -24.780 5.650 10.964 1.00 83.31 384 ASP A C 1
ATOM 3108 O O . ASP A 1 384 ? -25.536 6.486 10.463 1.00 83.31 384 ASP A O 1
ATOM 3112 N N . LEU A 1 385 ? -23.480 5.893 11.179 1.00 81.69 385 LEU A N 1
ATOM 3113 C CA . LEU A 1 385 ? -22.865 7.196 10.910 1.00 81.69 385 LEU A CA 1
ATOM 3114 C C . LEU A 1 385 ? -22.668 7.424 9.409 1.00 81.69 385 LEU A C 1
ATOM 3116 O O . LEU A 1 385 ? -23.256 8.349 8.850 1.00 81.69 385 LEU A O 1
ATOM 3120 N N . PHE A 1 386 ? -21.872 6.587 8.740 1.00 81.50 386 PHE A N 1
ATOM 3121 C CA . PHE A 1 386 ? -21.552 6.780 7.322 1.00 81.50 386 PHE A CA 1
ATOM 3122 C C . PHE A 1 386 ? -22.682 6.382 6.382 1.00 81.50 386 PHE A C 1
ATOM 3124 O O . PHE A 1 386 ? -22.891 7.065 5.382 1.00 81.50 386 PHE A O 1
ATOM 3131 N N . GLY A 1 387 ? -23.460 5.349 6.714 1.00 75.31 387 GLY A N 1
ATOM 3132 C CA . GLY A 1 387 ? -24.640 4.971 5.930 1.00 75.31 387 GLY A CA 1
ATOM 3133 C C . GLY A 1 387 ? -25.734 6.045 5.900 1.00 75.31 387 GLY A C 1
ATOM 3134 O O . GLY A 1 387 ? -26.574 6.039 5.005 1.00 75.31 387 GLY A O 1
ATOM 3135 N N . SER A 1 388 ? -25.707 7.001 6.833 1.00 75.94 388 SER A N 1
ATOM 3136 C CA . SER A 1 388 ? -26.682 8.091 6.914 1.00 75.94 388 SER A CA 1
ATOM 3137 C C . SER A 1 388 ? -26.190 9.441 6.361 1.00 75.94 388 SER A C 1
ATOM 3139 O O . SER A 1 388 ? -26.924 10.430 6.475 1.00 75.94 388 SER A O 1
ATOM 3141 N N . LEU A 1 389 ? -24.966 9.529 5.827 1.00 77.69 389 LEU A N 1
ATOM 3142 C CA . LEU A 1 389 ? -24.441 10.762 5.223 1.00 77.69 389 LEU A CA 1
ATOM 3143 C C . LEU A 1 389 ? -25.114 11.036 3.871 1.00 77.69 389 LEU A C 1
ATOM 3145 O O . LEU A 1 389 ? -25.353 10.116 3.089 1.00 77.69 389 LEU A O 1
ATOM 3149 N N . LYS A 1 390 ? -25.388 12.310 3.556 1.00 70.12 390 LYS A N 1
ATOM 3150 C CA . LYS A 1 390 ? -26.001 12.695 2.271 1.00 70.12 390 LYS A CA 1
ATOM 3151 C C . LYS A 1 390 ? -25.008 12.577 1.117 1.00 70.12 390 LYS A C 1
ATOM 3153 O O . LYS A 1 390 ? -25.417 12.337 -0.014 1.00 70.12 390 LYS A O 1
ATOM 3158 N N . SER A 1 391 ? -23.718 12.729 1.407 1.00 68.62 391 SER A N 1
ATOM 3159 C CA . SER A 1 391 ? -22.603 12.570 0.465 1.00 68.62 391 SER A CA 1
ATOM 3160 C C . SER A 1 391 ? -22.300 11.113 0.075 1.00 68.62 391 SER A C 1
ATOM 3162 O O . SER A 1 391 ? -21.438 10.884 -0.773 1.00 68.62 391 SER A O 1
ATOM 3164 N N . GLY A 1 392 ? -23.030 10.135 0.625 1.00 65.19 392 GLY A N 1
ATOM 3165 C CA . GLY A 1 392 ? -22.827 8.706 0.380 1.00 65.19 392 GLY A CA 1
ATOM 3166 C C . GLY A 1 392 ? -21.881 8.045 1.394 1.00 65.19 392 GLY A C 1
ATOM 3167 O O . GLY A 1 392 ? -21.240 8.734 2.193 1.00 65.19 392 GLY A O 1
ATOM 3168 N N . PRO A 1 393 ? -21.800 6.700 1.402 1.00 66.38 393 PRO A N 1
ATOM 3169 C CA . PRO A 1 393 ? -21.015 5.971 2.389 1.00 66.38 393 PRO A CA 1
ATOM 3170 C C . PRO A 1 393 ? -19.518 6.223 2.189 1.00 66.38 393 PRO A C 1
ATOM 3172 O O . PRO A 1 393 ? -18.956 5.954 1.124 1.00 66.38 393 PRO A O 1
ATOM 3175 N N . LEU A 1 394 ? -18.858 6.712 3.239 1.00 73.44 394 LEU A N 1
ATOM 3176 C CA . LEU A 1 394 ? -17.406 6.833 3.258 1.00 73.44 394 LEU A CA 1
ATOM 3177 C C . LEU A 1 394 ? -16.766 5.448 3.330 1.00 73.44 394 LEU A C 1
ATOM 3179 O O . LEU A 1 394 ? -17.138 4.597 4.138 1.00 73.44 394 LEU A O 1
ATOM 3183 N N . GLN A 1 395 ? -15.769 5.247 2.481 1.00 71.31 395 GLN A N 1
ATOM 3184 C CA . GLN A 1 395 ? -15.023 4.005 2.401 1.00 71.31 395 GLN A CA 1
ATOM 3185 C C . GLN A 1 395 ? -13.961 3.959 3.505 1.00 71.31 395 GLN A C 1
ATOM 3187 O O . GLN A 1 395 ? -13.066 4.808 3.555 1.00 71.31 395 GLN A O 1
ATOM 3192 N N . ILE A 1 396 ? -14.083 2.978 4.403 1.00 77.38 396 ILE A N 1
ATOM 3193 C CA . ILE A 1 396 ? -13.162 2.768 5.522 1.00 77.38 396 ILE A CA 1
ATOM 3194 C C . ILE A 1 396 ? -12.712 1.319 5.629 1.00 77.38 396 ILE A C 1
ATOM 3196 O O . ILE A 1 396 ? -13.453 0.380 5.327 1.00 77.38 396 ILE A O 1
ATOM 3200 N N . ALA A 1 397 ? -11.490 1.160 6.122 1.00 74.50 397 ALA A N 1
ATOM 3201 C CA . ALA A 1 397 ? -10.884 -0.127 6.398 1.00 74.50 397 ALA A CA 1
ATOM 3202 C C . ALA A 1 397 ? -11.737 -0.968 7.365 1.00 74.50 397 ALA A C 1
ATOM 3204 O O . ALA A 1 397 ? -12.180 -0.440 8.390 1.00 74.50 397 ALA A O 1
ATOM 3205 N N . PRO A 1 398 ? -11.998 -2.256 7.063 1.00 77.38 398 PRO A N 1
ATOM 3206 C CA . PRO A 1 398 ? -12.731 -3.128 7.967 1.00 77.38 398 PRO A CA 1
ATOM 3207 C C . PRO A 1 398 ? -11.918 -3.435 9.219 1.00 77.38 398 PRO A C 1
ATOM 3209 O O . PRO A 1 398 ? -10.729 -3.743 9.133 1.00 77.38 398 PRO A O 1
ATOM 3212 N N . TYR A 1 399 ? -12.580 -3.410 10.376 1.00 81.50 399 TYR A N 1
ATOM 3213 C CA . TYR A 1 399 ? -11.957 -3.834 11.621 1.00 81.50 399 TYR A CA 1
ATOM 3214 C C . TYR A 1 399 ? -11.613 -5.329 11.576 1.00 81.50 399 TYR A C 1
ATOM 3216 O O . TYR A 1 399 ? -12.465 -6.167 11.270 1.00 81.50 399 TYR A O 1
ATOM 3224 N N . ARG A 1 400 ? -10.361 -5.657 11.915 1.00 78.56 400 ARG A N 1
ATOM 3225 C CA . ARG A 1 400 ? -9.856 -7.030 12.012 1.00 78.56 400 ARG A CA 1
ATOM 3226 C C . ARG A 1 400 ? -9.256 -7.264 13.405 1.00 78.56 400 ARG A C 1
ATOM 3228 O O . ARG A 1 400 ? -8.276 -6.600 13.740 1.00 78.56 400 ARG A O 1
ATOM 3235 N N . PRO A 1 401 ? -9.774 -8.231 14.185 1.00 70.00 401 PRO A N 1
ATOM 3236 C CA . PRO A 1 401 ? -9.259 -8.551 15.523 1.00 70.00 401 PRO A CA 1
ATOM 3237 C C . PRO A 1 401 ? -7.786 -8.973 15.504 1.00 70.00 401 PRO A C 1
ATOM 3239 O O . PRO A 1 401 ? -6.995 -8.580 16.356 1.00 70.00 401 PRO A O 1
ATOM 3242 N N . GLY A 1 402 ? -7.410 -9.744 14.477 1.00 67.69 402 GLY A N 1
ATOM 3243 C CA . GLY A 1 402 ? -6.039 -10.194 14.231 1.00 67.69 402 GLY A CA 1
ATOM 3244 C C . GLY A 1 402 ? -5.126 -9.132 13.614 1.00 67.69 402 GLY A C 1
ATOM 3245 O O . GLY A 1 402 ? -3.988 -9.448 13.285 1.00 67.69 402 GLY A O 1
ATOM 3246 N N . GLY A 1 403 ? -5.600 -7.894 13.453 1.00 72.25 403 GLY A N 1
ATOM 3247 C CA . GLY A 1 403 ? -4.843 -6.809 12.839 1.00 72.25 403 GLY A CA 1
ATOM 3248 C C . GLY A 1 403 ? -4.808 -6.852 11.301 1.00 72.25 403 GLY A C 1
ATOM 3249 O O . GLY A 1 403 ? -5.639 -7.512 10.666 1.00 72.25 403 GLY A O 1
ATOM 3250 N N . PRO A 1 404 ? -3.879 -6.093 10.690 1.00 77.00 404 PRO A N 1
ATOM 3251 C CA . PRO A 1 404 ? -3.718 -5.995 9.240 1.00 77.00 404 PRO A CA 1
ATOM 3252 C C . PRO A 1 404 ? -3.454 -7.345 8.564 1.00 77.00 404 PRO A C 1
ATOM 3254 O O . PRO A 1 404 ? -2.864 -8.249 9.151 1.00 77.00 404 PRO A O 1
ATOM 3257 N N . LEU A 1 405 ? -3.851 -7.480 7.295 1.00 79.56 405 LEU A N 1
ATOM 3258 C CA . LEU A 1 405 ? -3.647 -8.722 6.549 1.00 79.56 405 LEU A CA 1
ATOM 3259 C C . LEU A 1 405 ? -2.170 -8.990 6.296 1.00 79.56 405 LEU A C 1
ATOM 3261 O O . LEU A 1 405 ? -1.503 -8.232 5.591 1.00 79.56 405 LEU A O 1
ATOM 3265 N N . ARG A 1 406 ? -1.669 -10.110 6.813 1.00 82.88 406 ARG A N 1
ATOM 3266 C CA . ARG A 1 406 ? -0.285 -10.512 6.594 1.00 82.88 406 ARG A CA 1
ATOM 3267 C C . ARG A 1 406 ? -0.073 -10.995 5.164 1.00 82.88 406 ARG A C 1
ATOM 3269 O O . ARG A 1 406 ? -0.652 -11.990 4.740 1.00 82.88 406 ARG A O 1
ATOM 3276 N N . ALA A 1 407 ? 0.790 -10.296 4.437 1.00 81.81 407 ALA A N 1
ATOM 3277 C CA . ALA A 1 407 ? 1.170 -10.667 3.085 1.00 81.81 407 ALA A CA 1
ATOM 3278 C C . ALA A 1 407 ? 2.048 -11.929 3.089 1.00 81.81 407 ALA A C 1
ATOM 3280 O O . ALA A 1 407 ? 2.928 -12.096 3.939 1.00 81.81 407 ALA A O 1
ATOM 3281 N N . ILE A 1 408 ? 1.820 -12.798 2.104 1.00 81.00 408 ILE A N 1
ATOM 3282 C CA . ILE A 1 408 ? 2.557 -14.049 1.902 1.00 81.00 408 ILE A CA 1
ATOM 3283 C C . ILE A 1 408 ? 3.603 -13.832 0.803 1.00 81.00 408 ILE A C 1
ATOM 3285 O O . ILE A 1 408 ? 3.3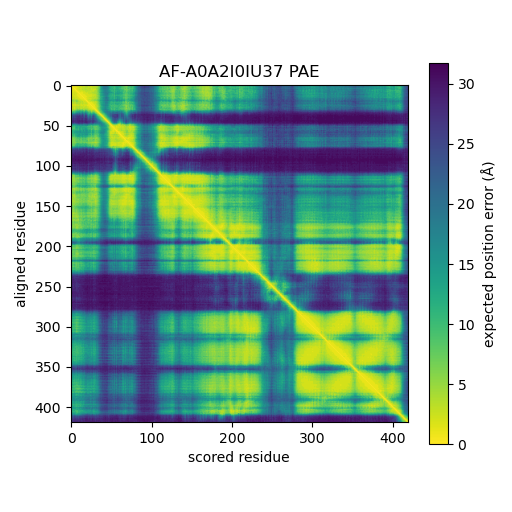26 -13.207 -0.222 1.00 81.00 408 ILE A O 1
ATOM 3289 N N . LEU A 1 409 ? 4.819 -14.347 1.001 1.00 77.94 409 LEU A N 1
ATOM 3290 C CA . LEU A 1 409 ? 5.859 -14.308 -0.026 1.00 77.94 409 LEU A CA 1
ATOM 3291 C C . LEU A 1 409 ? 5.527 -15.321 -1.128 1.00 77.94 409 LEU A C 1
ATOM 3293 O O . LEU A 1 409 ? 5.695 -16.525 -0.947 1.00 77.94 409 LEU A O 1
ATOM 3297 N N . LYS A 1 410 ? 5.098 -14.843 -2.300 1.00 66.25 410 LYS A N 1
ATOM 3298 C CA . LYS A 1 410 ? 5.024 -15.695 -3.494 1.00 66.25 410 LYS A CA 1
ATOM 3299 C C . LYS A 1 410 ? 6.447 -16.081 -3.911 1.00 66.25 410 LYS A C 1
ATOM 3301 O O . LYS A 1 410 ? 7.211 -15.230 -4.357 1.00 66.25 410 LYS A O 1
ATOM 3306 N N . GLY A 1 411 ? 6.803 -17.351 -3.716 1.00 50.84 411 GLY A N 1
ATOM 3307 C CA . GLY A 1 411 ? 8.139 -17.894 -3.995 1.00 50.84 411 GLY A CA 1
ATOM 3308 C C . GLY A 1 411 ? 8.649 -18.893 -2.953 1.00 50.84 411 GLY A C 1
ATOM 3309 O O . GLY A 1 411 ? 9.565 -19.655 -3.249 1.00 50.84 411 GLY A O 1
ATOM 3310 N N . SER A 1 412 ? 8.039 -18.959 -1.765 1.00 33.72 412 SER A N 1
ATOM 3311 C CA . SER A 1 412 ? 8.162 -20.137 -0.907 1.00 33.72 412 SER A CA 1
ATOM 3312 C C . SER A 1 412 ? 7.145 -21.168 -1.375 1.00 33.72 412 SER A C 1
ATOM 3314 O O . SER A 1 412 ? 5.959 -21.051 -1.077 1.00 33.72 412 SER A O 1
ATOM 3316 N N . ILE A 1 413 ? 7.603 -22.169 -2.123 1.00 30.20 413 ILE A N 1
ATOM 3317 C CA . ILE A 1 413 ? 6.912 -23.455 -2.173 1.00 30.20 413 ILE A CA 1
ATOM 3318 C C . ILE A 1 413 ? 6.949 -23.970 -0.731 1.00 30.20 413 ILE A C 1
ATOM 3320 O O . ILE A 1 413 ? 7.948 -24.536 -0.293 1.00 30.20 413 ILE A O 1
ATOM 3324 N N . THR A 1 414 ? 5.904 -23.700 0.046 1.00 31.61 414 THR A N 1
ATOM 3325 C CA . THR A 1 414 ? 5.596 -24.534 1.201 1.00 31.61 414 THR A CA 1
ATOM 3326 C C . THR A 1 414 ? 5.128 -25.848 0.605 1.00 31.61 414 THR A C 1
ATOM 3328 O O . THR A 1 414 ? 4.028 -25.951 0.069 1.00 31.61 414 THR A O 1
ATOM 3331 N N . THR A 1 415 ? 6.033 -26.819 0.585 1.00 34.09 415 THR A N 1
ATOM 3332 C CA . THR A 1 415 ? 5.675 -28.225 0.446 1.00 34.09 415 THR A CA 1
ATOM 3333 C C . THR A 1 415 ? 4.933 -28.596 1.718 1.00 34.09 415 THR A C 1
ATOM 3335 O O . THR A 1 415 ? 5.545 -29.071 2.653 1.00 34.09 415 THR A O 1
ATOM 3338 N N . ASP A 1 416 ? 3.645 -28.283 1.771 1.00 33.12 416 ASP A N 1
ATOM 3339 C CA . ASP A 1 416 ? 2.705 -28.827 2.750 1.00 33.12 416 ASP A CA 1
ATOM 3340 C C . ASP A 1 416 ? 1.330 -28.885 2.076 1.00 33.12 416 ASP A C 1
ATOM 3342 O O . ASP A 1 416 ? 0.385 -28.207 2.452 1.00 33.12 416 ASP A O 1
ATOM 3346 N N . ASP A 1 417 ? 1.276 -29.686 1.013 1.00 37.84 417 ASP A N 1
ATOM 3347 C CA . ASP A 1 417 ? 0.077 -30.403 0.584 1.00 37.84 417 ASP A CA 1
ATOM 3348 C C . ASP A 1 417 ? 0.514 -31.858 0.365 1.00 37.84 417 ASP A C 1
ATOM 3350 O O . ASP A 1 417 ? 0.797 -32.300 -0.750 1.00 37.84 417 ASP A O 1
ATOM 3354 N N . SER A 1 418 ? 0.667 -32.591 1.469 1.00 33.28 418 SER A N 1
ATOM 3355 C CA . SER A 1 418 ? 0.730 -34.054 1.466 1.00 33.28 418 SER A CA 1
ATOM 3356 C C . SER A 1 418 ? 0.384 -34.625 2.846 1.00 33.28 418 SER A C 1
ATOM 3358 O O . SER A 1 418 ? 1.288 -34.926 3.626 1.00 33.28 418 SER A O 1
ATOM 3360 N N . CYS A 1 419 ? -0.915 -34.713 3.145 1.00 32.53 419 CYS A N 1
ATOM 3361 C CA . CYS A 1 419 ? -1.663 -35.890 3.635 1.00 32.53 419 CYS A CA 1
ATOM 3362 C C . CYS A 1 419 ? -2.964 -35.459 4.314 1.00 32.53 419 CYS A C 1
ATOM 3364 O O . CYS A 1 419 ? -2.880 -34.772 5.356 1.00 32.53 419 CYS A O 1
#

Sequence (419 aa):
MVLIHNRWDLEKVYAMLAEKGASKLFAEAGVSIPKEDRSSHNNPVAESSTRYCSICMESMPENHMTRMDCGHCFCNNCKKFSLRYLLVSSSFILVSFFDLWIRCLFTYACVGWTENFIISIRHGKSRRIRCMEHECNSICDDSIIRSLVRERDINLAEKFERFILESYIEDNKMVKWCPRIPPCGNAIRVEDEDDMIWEVECPCGCQFCFGCLSEPHSHCTCSMWEMWAKLCDKSGTSNWKKESTKPCPKCHKLTQNDDGCDIVVCFCGKKLSTMNGTLVEEEFLGWLHTLSTARRFLSHSYVLAFYLFGDTFRNEMSEVKRETWKNLYEYHQRQLAGHLERLSGLLTSEVSIDDPNSKRISIIDQSIITDSLCRNLYNFIKNDLFGSLKSGPLQIAPYRPGGPLRAILKGSITTDDSC